Protein AF-0000000067832084 (afdb_homodimer)

Sequence (484 aa):
MYDDCAARALDFVEGLDDCHDHDQVAHSVERILAEFGFEHFVITGLPNPNDRLDQVLLIRRLPAGWFEHYARHNYMYLDPVFRNCRATTSPFDWGEAPYDPETEPGAIEVMQRATDFGMARGFSVPIHGPEGCEACFSMSGRNPDLTGRTKPAVHMIAMYAFERARQVGRRPAKPPSNPLTQREQEVLTWAALGKSSRDTAEIMQITERTALAHAVNATHKLGAANRTQAVVRAMQSKFIRVMYDDCAARALDFVEGLDDCHDHDQVAHSVERILAEFGFEHFVITGLPNPNDRLDQVLLIRRLPAGWFEHYARHNYMYLDPVFRNCRATTSPFDWGEAPYDPETEPGAIEVMQRATDFGMARGFSVPIHGPEGCEACFSMSGRNPDLTGRTKPAVHMIAMYAFERARQVGRRPAKPPSNPLTQREQEVLTWAALGKSSRDTAEIMQITERTALAHAVNATHKLGAANRTQAVVRAMQSKFIRV

Nearest PDB structures (foldseek):
  7r3g-assembly1_B  TM=8.121E-01  e=5.257E-14  Pseudomonas aeruginosa PAO1
  2q0o-assembly1_B  TM=5.840E-01  e=5.818E-13  Sinorhizobium fredii NGR234
  3qp6-assembly1_A-2  TM=5.697E-01  e=3.680E-13  Chromobacterium violaceum
  1l3l-assembly2_A  TM=5.294E-01  e=6.001E-11  Agrobacterium tumefaciens
  1h0m-assembly2_D  TM=4.912E-01  e=1.996E-10  Agrobacterium tumefaciens

InterPro domains:
  IPR000792 Transcription regulator LuxR, C-terminal [PF00196] (179-234)
  IPR000792 Transcription regulator LuxR, C-terminal [PR00038] (180-194)
  IPR000792 Transcription regulator LuxR, C-terminal [PR00038] (194-210)
  IPR000792 Transcription regulator LuxR, C-terminal [PR00038] (210-222)
  IPR000792 Transcription regulator LuxR, C-terminal [PS50043] (173-238)
  IPR000792 Transcription regulator LuxR, C-terminal [SM00421] (177-234)
  IPR000792 Transcription regulator LuxR, C-terminal [cd06170] (180-234)
  IPR005143 Transcription factor LuxR-like, autoinducer-binding domain [PF03472] (23-164)
  IPR016032 Signal transduction response regulator, C-terminal effector [SSF46894] (165-240)
  IPR036388 Winged helix-like DNA-binding domain superfamily [G3DSA:1.10.10.10] (171-241)
  IPR036693 Transcription factor LuxR-like, autoinducer-binding domain superfamily [G3DSA:3.30.450.80] (6-170)
  IPR036693 Transcription factor LuxR-like, autoinducer-binding domain superfamily [SSF75516] (8-167)

Solvent-accessible surface area (backbone atoms only — not comparable to full-atom values): 25564 Å² total; per-residue (Å²): 118,76,66,44,49,31,38,49,32,50,52,48,58,64,52,50,75,77,39,72,37,53,67,49,42,48,51,54,49,50,57,56,41,42,77,40,31,32,76,30,35,36,34,29,44,58,59,54,92,88,46,53,66,79,77,36,50,70,47,74,46,65,54,89,62,47,66,59,52,40,58,75,66,50,33,75,81,35,27,33,54,59,53,41,35,57,67,34,59,65,64,45,46,50,86,68,36,70,76,50,71,86,82,31,56,55,31,53,48,45,54,51,51,35,34,74,63,56,42,70,38,37,41,36,36,27,39,40,37,46,94,67,40,41,28,35,34,36,34,20,11,86,62,56,56,73,46,88,74,40,43,61,28,51,47,50,43,44,54,52,50,47,53,47,42,56,68,43,27,80,65,68,71,66,72,75,74,70,84,59,52,71,67,26,35,48,48,38,44,39,32,44,71,33,40,48,53,60,55,42,8,60,74,71,71,49,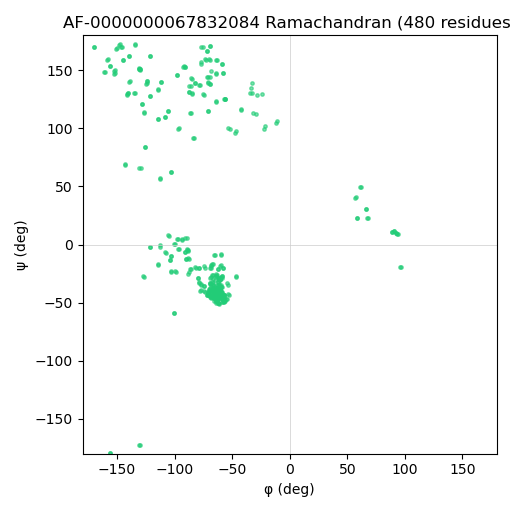51,45,66,55,39,44,50,33,43,52,50,39,14,56,76,64,71,31,78,33,69,44,14,23,36,45,51,31,44,72,68,58,61,36,85,132,121,75,65,45,49,31,37,49,31,50,51,49,58,62,52,48,75,75,40,72,37,54,66,50,43,50,53,54,48,52,57,57,38,43,76,39,32,31,73,30,36,34,36,29,44,59,59,54,93,87,46,55,65,76,76,36,51,72,47,74,45,65,54,88,60,47,66,59,52,40,58,74,66,50,35,75,82,35,28,33,53,59,52,42,35,58,69,35,59,64,63,43,47,50,87,68,35,70,74,52,71,87,82,32,56,55,31,51,48,46,54,52,51,36,33,74,64,54,42,69,39,37,40,35,37,27,40,41,37,44,91,67,39,42,26,35,33,37,34,21,12,87,61,56,54,72,46,88,73,40,43,60,30,52,50,51,41,44,53,53,49,48,51,47,41,55,67,43,29,79,65,68,74,67,72,77,71,68,84,59,52,73,67,26,33,48,48,39,45,38,31,43,70,35,41,48,53,60,55,44,7,61,76,69,70,50,51,44,66,57,39,46,49,32,42,52,50,38,14,57,78,63,71,30,78,33,67,45,14,23,37,44,51,31,44,71,68,57,60,35,85,131

pLDDT: mean 88.01, std 10.85, range [37.5, 97.5]

Foldseek 3Di:
DLVVLQVLLVVLLVCLVVDQALVSLQVSLCVSQVVQFWHWKWWFWLDDPVDQRVVTTQDTDFFPPLVVVCRVVVLSVQALVNVVLLVDQDKDKSVPRDDDVVVRVSNVVNQVVCVVSQFNIKIKGWDADPLGITIMMMTGHNDGNDDPSNVVSVNSSRVSSNVSSCVSPDPPPPLPDLPADPLLQQLLQVVVVVDDLCRSCVVVVHDSVVSVVSQVVLCVSQVHPHSVVSSVSCSSSVVYDD/DLVVLQVLLVVLLVCLVVDQALVSLQVSLCVSQVVQFWHWKWWFWLDDPVDQRVLTTQDTDFFPPLVVVCRVVVLSVQALVNVVLLVDQDKDKSVPRDDDVVVRVSNVVNQVVCVVSQFNIKIKGWDADPLGITIMMMTGHNDGNDDPSNVVSVNSSRVSSNVSSCVNPDPPPDLPDLPADPLLQQLLQVVVVVDDLCRSCVVVVHDSVVSVVSQVVLCVSQVHPHSVVSSVSCSSSVVYDD

Structure (mmCIF, N/CA/C/O backbone):
data_AF-0000000067832084-model_v1
#
loop_
_entity.id
_entity.type
_entity.pdbx_description
1 polymer 'LuxR type transcriptional regulator'
#
loop_
_atom_site.group_PDB
_atom_site.id
_atom_site.type_symbol
_atom_site.label_atom_id
_atom_site.label_alt_id
_atom_site.label_comp_id
_atom_site.label_asym_id
_atom_site.label_entity_id
_atom_site.label_seq_id
_atom_site.pdbx_PDB_ins_code
_atom_site.Cartn_x
_atom_site.Cartn_y
_atom_site.Cartn_z
_atom_site.occupancy
_atom_site.B_iso_or_equiv
_atom_site.auth_seq_id
_atom_site.auth_comp_id
_atom_site.auth_asym_id
_atom_site.auth_atom_id
_atom_site.pdbx_PDB_model_num
ATOM 1 N N . MET A 1 1 ? 4.602 28.109 17.625 1 37.5 1 MET A N 1
ATOM 2 C CA . MET A 1 1 ? 5.648 27.391 16.891 1 37.5 1 MET A CA 1
ATOM 3 C C . MET A 1 1 ? 5.102 26.094 16.281 1 37.5 1 MET A C 1
ATOM 5 O O . MET A 1 1 ? 5.457 25.75 15.156 1 37.5 1 MET A O 1
ATOM 9 N N . TYR A 1 2 ? 4.145 25.375 17.156 1 48.22 2 TYR A N 1
ATOM 10 C CA . TYR A 1 2 ? 3.477 24.094 16.922 1 48.22 2 TYR A CA 1
ATOM 11 C C . TYR A 1 2 ? 2.422 24.234 15.828 1 48.22 2 TYR A C 1
ATOM 13 O O . TYR A 1 2 ? 2.283 23.344 14.984 1 48.22 2 TYR A O 1
ATOM 21 N N . ASP A 1 3 ? 1.619 25.375 15.852 1 52.59 3 ASP A N 1
ATOM 22 C CA . ASP A 1 3 ? 0.568 25.781 14.922 1 52.59 3 ASP A CA 1
ATOM 23 C C . ASP A 1 3 ? 1.119 25.938 13.508 1 52.59 3 ASP A C 1
ATOM 25 O O . ASP A 1 3 ? 0.432 25.625 12.531 1 52.59 3 ASP A O 1
ATOM 29 N N . ASP A 1 4 ? 2.504 25.844 13.484 1 78.38 4 ASP A N 1
ATOM 30 C CA . ASP A 1 4 ? 3.225 26.328 12.32 1 78.38 4 ASP A CA 1
ATOM 31 C C . ASP A 1 4 ? 3.693 25.172 11.438 1 78.38 4 ASP A C 1
ATOM 33 O O . ASP A 1 4 ? 3.609 25.25 10.211 1 78.38 4 ASP 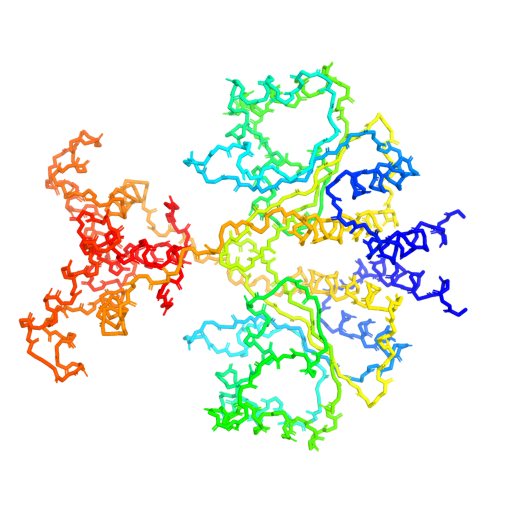A O 1
ATOM 37 N N . CYS A 1 5 ? 3.816 24 12.086 1 79.62 5 CYS A N 1
ATOM 38 C CA . CYS A 1 5 ? 4.402 22.922 11.297 1 79.62 5 CYS A CA 1
ATOM 39 C C . CYS A 1 5 ? 3.383 22.344 10.328 1 79.62 5 CYS A C 1
ATOM 41 O O . CYS A 1 5 ? 3.713 22.047 9.18 1 79.62 5 CYS A O 1
ATOM 43 N N . ALA A 1 6 ? 2.172 22.328 10.781 1 79 6 ALA A N 1
ATOM 44 C CA . ALA A 1 6 ? 1.106 21.797 9.938 1 79 6 ALA A CA 1
ATOM 45 C C . ALA A 1 6 ? 0.802 22.734 8.773 1 79 6 ALA A C 1
ATOM 47 O O . ALA A 1 6 ? 0.578 22.281 7.648 1 79 6 ALA A O 1
ATOM 48 N N . ALA A 1 7 ? 0.766 23.984 9.156 1 82.69 7 ALA A N 1
ATOM 49 C CA . ALA A 1 7 ? 0.525 24.984 8.117 1 82.69 7 ALA A CA 1
ATOM 50 C C . ALA A 1 7 ? 1.621 24.953 7.055 1 82.69 7 ALA A C 1
ATOM 52 O O . ALA A 1 7 ? 1.34 25.062 5.859 1 82.69 7 ALA A O 1
ATOM 53 N N . ARG A 1 8 ? 2.787 24.781 7.492 1 87.12 8 ARG A N 1
ATOM 54 C CA . ARG A 1 8 ? 3.922 24.719 6.574 1 87.12 8 ARG A CA 1
ATOM 55 C C . ARG A 1 8 ? 3.859 23.469 5.699 1 87.12 8 ARG A C 1
ATOM 57 O O . ARG A 1 8 ? 4.191 23.531 4.512 1 87.12 8 ARG A O 1
ATOM 64 N N . ALA A 1 9 ? 3.443 22.406 6.344 1 88.25 9 ALA A N 1
ATOM 65 C CA . ALA A 1 9 ? 3.289 21.172 5.59 1 88.25 9 ALA A CA 1
ATOM 66 C C . ALA A 1 9 ? 2.232 21.312 4.5 1 88.25 9 ALA A C 1
ATOM 68 O O . ALA A 1 9 ? 2.43 20.859 3.367 1 88.25 9 ALA A O 1
ATOM 69 N N . LEU A 1 10 ? 1.194 22 4.812 1 87.44 10 LEU A N 1
ATOM 70 C CA . LEU A 1 10 ? 0.127 22.203 3.84 1 87.44 10 LEU A CA 1
ATOM 71 C C . LEU A 1 10 ? 0.576 23.141 2.725 1 87.44 10 LEU A C 1
ATOM 73 O O . LEU A 1 10 ? 0.219 22.938 1.561 1 87.44 10 LEU A O 1
ATOM 77 N N . ASP A 1 11 ? 1.289 24.172 3.127 1 88.75 11 ASP A N 1
ATOM 78 C CA . ASP A 1 11 ? 1.849 25.078 2.131 1 88.75 11 ASP A CA 1
ATOM 79 C C . ASP A 1 11 ? 2.77 24.328 1.167 1 88.75 11 ASP A C 1
ATOM 81 O O . ASP A 1 11 ? 2.758 24.594 -0.038 1 88.75 11 ASP A O 1
ATOM 85 N N . PHE A 1 12 ? 3.549 23.516 1.707 1 92.81 12 PHE A N 1
ATOM 86 C CA . PHE A 1 12 ? 4.438 22.688 0.901 1 92.81 12 PHE A CA 1
ATOM 87 C C . PHE A 1 12 ? 3.646 21.859 -0.105 1 92.81 12 PHE A C 1
ATOM 89 O O . PHE A 1 12 ? 3.975 21.844 -1.294 1 92.81 12 PHE A O 1
ATOM 96 N N . VAL A 1 13 ? 2.609 21.203 0.412 1 90.44 13 VAL A N 1
ATOM 97 C CA . VAL A 1 13 ? 1.806 20.312 -0.425 1 90.44 13 VAL A CA 1
ATOM 98 C C . VAL A 1 13 ? 1.179 21.109 -1.566 1 90.44 13 VAL A C 1
ATOM 100 O O . VAL A 1 13 ? 1.178 20.672 -2.717 1 90.44 13 VAL A O 1
ATOM 103 N N . GLU A 1 14 ? 0.724 22.234 -1.267 1 87.25 14 GLU A N 1
ATOM 104 C CA . GLU A 1 14 ? 0.127 23.094 -2.285 1 87.25 14 GLU A CA 1
ATOM 105 C C . GLU A 1 14 ? 1.163 23.531 -3.32 1 87.25 14 GLU A C 1
ATOM 107 O O . GLU A 1 14 ? 0.853 23.641 -4.508 1 87.25 14 GLU A O 1
ATOM 112 N N . GLY A 1 15 ? 2.334 23.766 -2.893 1 91.25 15 GLY A N 1
ATOM 113 C CA . GLY A 1 15 ? 3.402 24.234 -3.76 1 91.25 15 GLY A CA 1
ATOM 114 C C . GLY A 1 15 ? 3.953 23.141 -4.664 1 91.25 15 GLY A C 1
ATOM 115 O O . GLY A 1 15 ? 4.586 23.438 -5.68 1 91.25 15 GLY A O 1
ATOM 116 N N . LEU A 1 16 ? 3.703 21.875 -4.305 1 92.38 16 LEU A N 1
ATOM 117 C CA . LEU A 1 16 ? 4.25 20.766 -5.062 1 92.38 16 LEU A CA 1
ATOM 118 C C . LEU A 1 16 ? 3.686 20.734 -6.477 1 92.38 16 LEU A C 1
ATOM 120 O O . LEU A 1 16 ? 4.324 20.219 -7.398 1 92.38 16 LEU A O 1
ATOM 124 N N . ASP A 1 17 ? 2.492 21.297 -6.629 1 86.75 17 ASP A N 1
ATOM 125 C CA . ASP A 1 17 ? 1.84 21.297 -7.934 1 86.75 17 ASP A CA 1
ATOM 126 C C . ASP A 1 17 ? 2.658 22.078 -8.953 1 86.75 17 ASP A C 1
ATOM 128 O O . ASP A 1 17 ? 2.545 21.844 -10.164 1 86.75 17 ASP A O 1
ATOM 132 N N . ASP A 1 18 ? 3.482 22.922 -8.477 1 91.88 18 ASP A N 1
ATOM 133 C CA . ASP A 1 18 ? 4.277 23.766 -9.352 1 91.88 18 ASP A CA 1
ATOM 134 C C . ASP A 1 18 ? 5.609 23.109 -9.695 1 91.88 18 ASP A C 1
ATOM 136 O O . ASP A 1 18 ? 6.391 23.656 -10.484 1 91.88 18 ASP A O 1
ATOM 140 N N . CYS A 1 19 ? 5.895 22 -9.086 1 94.88 19 CYS A N 1
ATOM 141 C CA . CYS A 1 19 ? 7.109 21.266 -9.414 1 94.88 19 CYS A CA 1
ATOM 142 C C . CYS A 1 19 ? 6.887 20.344 -10.609 1 94.88 19 CYS A C 1
ATOM 144 O O . CYS A 1 19 ? 5.977 19.516 -10.602 1 94.88 19 CYS A O 1
ATOM 146 N N . HIS A 1 20 ? 7.793 20.422 -11.586 1 93.62 20 HIS A N 1
ATOM 147 C CA . HIS A 1 20 ? 7.523 19.703 -12.82 1 93.62 20 HIS A CA 1
ATOM 148 C C . HIS A 1 20 ? 8.633 18.703 -13.125 1 93.62 20 HIS A C 1
ATOM 150 O O . HIS A 1 20 ? 8.594 18.016 -14.148 1 93.62 20 HIS A O 1
ATOM 156 N N . ASP A 1 21 ? 9.609 18.672 -12.312 1 93.81 21 ASP A N 1
ATOM 157 C CA . ASP A 1 21 ? 10.648 17.656 -12.461 1 93.81 21 ASP A CA 1
ATOM 158 C C . ASP A 1 21 ? 11.227 17.266 -11.102 1 93.81 21 ASP A C 1
ATOM 160 O O . ASP A 1 21 ? 10.883 17.859 -10.078 1 93.81 21 ASP A O 1
ATOM 164 N N . HIS A 1 22 ? 12.039 16.25 -11.109 1 95.62 22 HIS A N 1
ATOM 165 C CA . HIS A 1 22 ? 12.586 15.703 -9.875 1 95.62 22 HIS A CA 1
ATOM 166 C C . HIS A 1 22 ? 13.453 16.734 -9.148 1 95.62 22 HIS A C 1
ATOM 168 O O . HIS A 1 22 ? 13.461 16.781 -7.918 1 95.62 22 HIS A O 1
ATOM 174 N N . ASP A 1 23 ? 14.148 17.547 -9.883 1 95.88 23 ASP A N 1
ATOM 175 C CA . ASP A 1 23 ? 15.008 18.562 -9.266 1 95.88 23 ASP A CA 1
ATOM 176 C C . ASP A 1 23 ? 14.188 19.578 -8.484 1 95.88 23 ASP A C 1
ATOM 178 O O . ASP A 1 23 ? 14.562 19.969 -7.379 1 95.88 23 ASP A O 1
ATOM 182 N N . GLN A 1 24 ? 13.164 20 -9.078 1 96.5 24 GLN A N 1
ATOM 183 C CA . GLN A 1 24 ? 12.289 20.969 -8.414 1 96.5 24 GLN A CA 1
ATOM 184 C C . GLN A 1 24 ? 11.656 20.359 -7.164 1 96.5 24 GLN A C 1
ATOM 186 O O . GLN A 1 24 ? 11.57 21.016 -6.125 1 96.5 24 GLN A O 1
ATOM 191 N N . VAL A 1 25 ? 11.219 19.094 -7.27 1 97.12 25 VAL A N 1
ATOM 192 C CA . VAL A 1 25 ? 10.664 18.406 -6.113 1 97.12 25 VAL A CA 1
ATOM 193 C C . VAL A 1 25 ? 11.727 18.281 -5.027 1 97.12 25 VAL A C 1
ATOM 195 O O . VAL A 1 25 ? 11.469 18.562 -3.857 1 97.12 25 VAL A O 1
ATOM 198 N N . ALA A 1 26 ? 12.922 17.906 -5.426 1 97.31 26 ALA A N 1
ATOM 199 C CA . ALA A 1 26 ? 14.023 17.719 -4.492 1 97.31 26 ALA A CA 1
ATOM 200 C C . ALA A 1 26 ? 14.328 19.016 -3.738 1 97.31 26 ALA A C 1
ATOM 202 O O . ALA A 1 26 ? 14.523 19 -2.52 1 97.31 26 ALA A O 1
ATOM 203 N N . HIS A 1 27 ? 14.359 20.109 -4.426 1 96.81 27 HIS A N 1
ATOM 204 C CA . HIS A 1 27 ? 14.656 21.391 -3.809 1 96.81 27 HIS A CA 1
ATOM 205 C C . HIS A 1 27 ? 13.555 21.797 -2.83 1 96.81 27 HIS A C 1
ATOM 207 O O . HIS A 1 27 ? 13.844 22.312 -1.745 1 96.81 27 HIS A O 1
ATOM 213 N N . SER A 1 28 ? 12.344 21.578 -3.256 1 97.06 28 SER A N 1
ATOM 214 C CA . SER A 1 28 ? 11.219 21.891 -2.381 1 97.06 28 SER A CA 1
ATOM 215 C C . SER A 1 28 ? 11.25 21.047 -1.112 1 97.06 28 SER A C 1
ATOM 217 O O . SER A 1 28 ? 11.023 21.562 -0.014 1 97.06 28 SER A O 1
ATOM 219 N N . VAL A 1 29 ? 11.555 19.75 -1.25 1 97.25 29 VAL A N 1
ATOM 220 C CA . VAL A 1 29 ? 11.625 18.828 -0.124 1 97.25 29 VAL A CA 1
ATOM 221 C C . VAL A 1 29 ? 12.773 19.219 0.799 1 97.25 29 VAL A C 1
ATOM 223 O O . VAL A 1 29 ? 12.617 19.234 2.023 1 97.25 29 VAL A O 1
ATOM 226 N N . GLU A 1 30 ? 13.852 19.531 0.174 1 96.38 30 GLU A N 1
ATOM 227 C CA . GLU A 1 30 ? 15.023 19.938 0.939 1 96.38 30 GLU A CA 1
ATOM 228 C C . GLU A 1 30 ? 14.711 21.141 1.825 1 96.38 30 GLU A C 1
ATOM 230 O O . GLU A 1 30 ? 15.07 21.156 3.004 1 96.38 30 GLU A O 1
ATOM 235 N N . ARG A 1 31 ? 14.07 22.094 1.309 1 95.38 31 ARG A N 1
ATOM 236 C CA . ARG A 1 31 ? 13.758 23.328 2.02 1 95.38 31 ARG A CA 1
ATOM 237 C C . ARG A 1 31 ? 12.82 23.062 3.193 1 95.38 31 ARG A C 1
ATOM 239 O O . ARG A 1 31 ? 13.078 23.531 4.309 1 95.38 31 ARG A O 1
ATOM 246 N N . ILE A 1 32 ? 11.805 22.312 2.957 1 95.12 32 ILE A N 1
ATOM 247 C CA . ILE A 1 32 ? 10.82 22.109 4.012 1 95.12 32 ILE A CA 1
ATOM 248 C C . ILE A 1 32 ? 11.383 21.188 5.082 1 95.12 32 ILE A C 1
ATOM 250 O O . ILE A 1 32 ? 11.141 21.375 6.277 1 95.12 32 ILE A O 1
ATOM 254 N N . LEU A 1 33 ? 12.109 20.125 4.727 1 94.31 33 LEU A N 1
ATOM 255 C CA . LEU A 1 33 ? 12.641 19.156 5.691 1 94.31 33 LEU A CA 1
ATOM 256 C C . LEU A 1 33 ? 13.672 19.828 6.594 1 94.31 33 LEU A C 1
ATOM 258 O O . LEU A 1 33 ? 13.82 19.453 7.758 1 94.31 33 LEU A O 1
ATOM 262 N N . ALA A 1 34 ? 14.359 20.844 5.988 1 93.75 34 ALA A N 1
ATOM 263 C CA . ALA A 1 34 ? 15.344 21.594 6.781 1 93.75 34 ALA A CA 1
ATOM 264 C C . ALA A 1 34 ? 14.68 22.266 7.973 1 93.75 34 ALA A C 1
ATOM 266 O O . ALA A 1 34 ? 15.289 22.422 9.031 1 93.75 34 ALA A O 1
ATOM 267 N N . GLU A 1 35 ? 13.453 22.625 7.828 1 91.44 35 GLU A N 1
ATOM 268 C CA . GLU A 1 35 ? 12.711 23.281 8.898 1 91.44 35 GLU A CA 1
ATOM 269 C C . GLU A 1 35 ? 12.453 22.328 10.062 1 91.44 35 GLU A C 1
ATOM 271 O O . GLU A 1 35 ? 12.18 22.75 11.18 1 91.44 35 GLU A O 1
ATOM 276 N N . PHE A 1 36 ? 12.555 21.047 9.711 1 91.56 36 PHE A N 1
ATOM 277 C CA . PHE A 1 36 ? 12.305 20.047 10.742 1 91.56 36 PHE A CA 1
ATOM 278 C C . PHE A 1 36 ? 13.609 19.406 11.211 1 91.56 36 PHE A C 1
ATOM 280 O O . PHE A 1 36 ? 13.602 18.406 11.938 1 91.56 36 PHE A O 1
ATOM 287 N N . GLY A 1 37 ? 14.719 19.953 10.75 1 92.06 37 GLY A N 1
ATOM 288 C CA . GLY A 1 37 ? 16.016 19.516 11.234 1 92.06 37 GLY A CA 1
ATOM 289 C C . GLY A 1 37 ? 16.609 18.375 10.414 1 92.06 37 GLY A C 1
ATOM 290 O O . GLY A 1 37 ? 17.594 17.75 10.836 1 92.06 37 GLY A O 1
ATOM 291 N N . PHE A 1 38 ? 16.062 18.062 9.281 1 94.88 38 PHE A N 1
ATOM 292 C CA . PHE A 1 38 ? 16.609 17.031 8.414 1 94.88 38 PHE A CA 1
ATOM 293 C C . PHE A 1 38 ? 17.578 17.625 7.398 1 94.88 38 PHE A C 1
ATOM 295 O O . PHE A 1 38 ? 17.422 18.781 6.996 1 94.88 38 PHE A O 1
ATOM 302 N N . GLU A 1 39 ? 18.516 16.781 6.957 1 95.38 39 GLU A N 1
ATOM 303 C CA . GLU A 1 39 ? 19.547 17.25 6.043 1 95.38 39 GLU A CA 1
ATOM 304 C C . GLU A 1 39 ? 19.625 16.359 4.801 1 95.38 39 GLU A C 1
ATOM 306 O O . GLU A 1 39 ? 20.062 16.812 3.74 1 95.38 39 GLU A O 1
ATOM 311 N N . HIS A 1 40 ? 19.25 15.164 4.938 1 96.25 40 HIS A N 1
ATOM 312 C CA . HIS A 1 40 ? 19.328 14.188 3.859 1 96.25 40 HIS A CA 1
ATOM 313 C C . HIS A 1 40 ? 18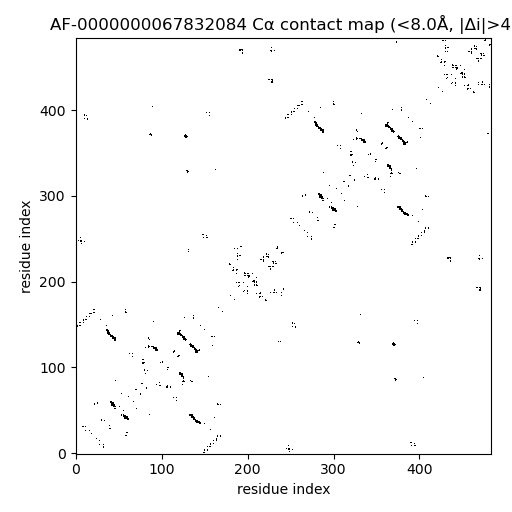.016 13.445 3.682 1 96.25 40 HIS A C 1
ATOM 315 O O . HIS A 1 40 ? 17.219 13.359 4.617 1 96.25 40 HIS A O 1
ATOM 321 N N . PHE A 1 41 ? 17.812 13.039 2.461 1 97.5 41 PHE A N 1
ATOM 322 C CA . PHE A 1 41 ? 16.625 12.219 2.252 1 97.5 41 PHE A CA 1
ATOM 323 C C . PHE A 1 41 ? 16.766 11.383 0.984 1 97.5 41 PHE A C 1
ATOM 325 O O . PHE A 1 41 ? 17.609 11.672 0.134 1 97.5 41 PHE A O 1
ATOM 332 N N . VAL A 1 42 ? 16.016 10.398 0.945 1 96.62 42 VAL A N 1
ATOM 333 C CA . VAL A 1 42 ? 15.945 9.555 -0.245 1 96.62 42 VAL A CA 1
ATOM 334 C C . VAL A 1 42 ? 14.5 9.117 -0.474 1 96.62 42 VAL A C 1
ATOM 336 O O . VAL A 1 42 ? 13.781 8.805 0.478 1 96.62 42 VAL A O 1
ATOM 339 N N . ILE A 1 43 ? 14 9.297 -1.653 1 95.81 43 ILE A N 1
ATOM 340 C CA . ILE A 1 43 ? 12.734 8.766 -2.129 1 95.81 43 ILE A CA 1
ATOM 341 C C . ILE A 1 43 ? 12.992 7.613 -3.098 1 95.81 43 ILE A C 1
ATOM 343 O O . ILE A 1 43 ? 13.539 7.816 -4.184 1 95.81 43 ILE A O 1
ATOM 347 N N . THR A 1 44 ? 12.578 6.41 -2.686 1 92.69 44 THR A N 1
ATOM 348 C CA . THR A 1 44 ? 12.961 5.27 -3.514 1 92.69 44 THR A CA 1
ATOM 349 C C . THR A 1 44 ? 11.953 4.137 -3.383 1 92.69 44 THR A C 1
ATOM 351 O O . THR A 1 44 ? 11.273 4.02 -2.359 1 92.69 44 THR A O 1
ATOM 354 N N . GLY A 1 45 ? 11.805 3.457 -4.453 1 88.94 45 GLY A N 1
ATOM 355 C CA . GLY A 1 45 ? 11.141 2.17 -4.34 1 88.94 45 GLY A CA 1
ATOM 356 C C . GLY A 1 45 ? 11.969 1.132 -3.605 1 88.94 45 GLY A C 1
ATOM 357 O O . GLY A 1 45 ? 13.164 1.339 -3.365 1 88.94 45 GLY A O 1
ATOM 358 N N . LEU A 1 46 ? 11.281 0.136 -3.105 1 86.19 46 LEU A N 1
ATOM 359 C CA . LEU A 1 46 ? 11.961 -0.997 -2.484 1 86.19 46 LEU A CA 1
ATOM 360 C C . LEU A 1 46 ? 12.117 -2.146 -3.475 1 86.19 46 LEU A C 1
ATOM 362 O O . LEU A 1 46 ? 11.156 -2.871 -3.744 1 86.19 46 LEU A O 1
ATOM 366 N N . PRO A 1 47 ? 13.25 -2.268 -4.016 1 74.31 47 PRO A N 1
ATOM 367 C CA . PRO A 1 47 ? 13.469 -3.238 -5.09 1 74.31 47 PRO A CA 1
ATOM 368 C C . PRO A 1 47 ? 13.281 -4.684 -4.633 1 74.31 47 PRO A C 1
ATOM 370 O O . PRO A 1 47 ? 13.57 -5.008 -3.477 1 74.31 47 PRO A O 1
ATOM 373 N N . ASN A 1 48 ? 12.789 -5.445 -5.609 1 67.31 48 ASN A N 1
ATOM 374 C CA . ASN A 1 48 ? 12.812 -6.895 -5.418 1 67.31 48 ASN A CA 1
ATOM 375 C C . ASN A 1 48 ? 14.219 -7.453 -5.555 1 67.31 48 ASN A C 1
ATOM 377 O O . ASN A 1 48 ? 15.133 -6.758 -6.016 1 67.31 48 ASN A O 1
ATOM 381 N N . PRO A 1 49 ? 14.406 -8.578 -5.027 1 58.56 49 PRO A N 1
ATOM 382 C CA . PRO A 1 49 ? 15.758 -9.141 -5.031 1 58.56 49 PRO A CA 1
ATOM 383 C C . PRO A 1 49 ? 16.438 -9.031 -6.398 1 58.56 49 PRO A C 1
ATOM 385 O O . PRO A 1 49 ? 17.656 -8.836 -6.473 1 58.56 49 PRO A O 1
ATOM 388 N N . ASN A 1 50 ? 15.695 -9.008 -7.41 1 60.53 50 ASN A N 1
ATOM 389 C CA . ASN A 1 50 ? 16.328 -8.984 -8.719 1 60.53 50 ASN A CA 1
ATOM 390 C C . ASN A 1 50 ? 16.406 -7.566 -9.281 1 60.53 50 ASN A C 1
ATOM 392 O O . ASN A 1 50 ? 16.953 -7.352 -10.367 1 60.53 50 ASN A O 1
ATOM 396 N N . ASP A 1 51 ? 16.031 -6.703 -8.531 1 67.62 51 ASP A N 1
ATOM 397 C CA . ASP A 1 51 ? 16.016 -5.324 -9 1 67.62 51 ASP A CA 1
ATOM 398 C C . ASP A 1 51 ? 17.266 -4.578 -8.531 1 67.62 51 ASP A C 1
ATOM 400 O O . ASP A 1 51 ? 17.844 -4.922 -7.496 1 67.62 51 ASP A O 1
ATOM 404 N N . ARG A 1 52 ? 17.703 -3.67 -9.422 1 75.56 52 ARG A N 1
ATOM 405 C CA . ARG A 1 52 ? 18.734 -2.742 -9 1 75.56 52 ARG A CA 1
ATOM 406 C C . ARG A 1 52 ? 18.141 -1.531 -8.289 1 75.56 52 ARG A C 1
ATOM 408 O O . ARG A 1 52 ? 17.094 -1.026 -8.688 1 75.56 52 ARG A O 1
ATOM 415 N N . LEU A 1 53 ? 18.859 -1.069 -7.242 1 78.44 53 LEU A N 1
ATOM 416 C CA . LEU A 1 53 ? 18.406 0.063 -6.441 1 78.44 53 LEU A CA 1
ATOM 417 C C . LEU A 1 53 ? 18.25 1.311 -7.305 1 78.44 53 LEU A C 1
ATOM 419 O O . LEU A 1 53 ? 17.328 2.109 -7.086 1 78.44 53 LEU A O 1
ATOM 423 N N . ASP A 1 54 ? 19.156 1.442 -8.273 1 79.5 54 ASP A N 1
ATOM 424 C CA . ASP A 1 54 ? 19.156 2.648 -9.094 1 79.5 54 ASP A CA 1
ATOM 425 C C . ASP A 1 54 ? 17.906 2.697 -9.992 1 79.5 54 ASP A C 1
ATOM 427 O O . ASP A 1 54 ? 17.5 3.771 -10.438 1 79.5 54 ASP A O 1
ATOM 431 N N . GLN A 1 55 ? 17.297 1.554 -10.148 1 78.94 55 GLN A N 1
ATOM 432 C CA . GLN A 1 55 ? 16.125 1.487 -11.023 1 78.94 55 GLN A CA 1
ATOM 433 C C . GLN A 1 55 ? 14.867 1.954 -10.305 1 78.94 55 GLN A C 1
ATOM 435 O O . GLN A 1 55 ? 13.891 2.357 -10.938 1 78.94 55 GLN A O 1
ATOM 440 N N . VAL A 1 56 ? 14.961 1.923 -9.07 1 83.81 56 VAL A N 1
ATOM 441 C CA . VAL A 1 56 ? 13.75 2.252 -8.328 1 83.81 56 VAL A CA 1
ATOM 442 C C . VAL A 1 56 ? 13.938 3.572 -7.586 1 83.81 56 VAL A C 1
ATOM 444 O O . VAL A 1 56 ? 13.016 4.059 -6.93 1 83.81 56 VAL A O 1
ATOM 447 N N . LEU A 1 57 ? 15.133 4.168 -7.688 1 89.56 57 LEU A N 1
ATOM 448 C CA . LEU A 1 57 ? 15.453 5.426 -7.02 1 89.56 57 LEU A CA 1
ATOM 449 C C . LEU A 1 57 ? 14.789 6.602 -7.727 1 89.56 57 LEU A C 1
ATOM 451 O O . LEU A 1 57 ? 14.953 6.777 -8.938 1 89.56 57 LEU A O 1
ATOM 455 N N . LEU A 1 58 ? 14.094 7.418 -6.977 1 91.81 58 LEU A N 1
ATOM 456 C CA . LEU A 1 58 ? 13.445 8.586 -7.566 1 91.81 58 LEU A CA 1
ATOM 457 C C . LEU A 1 58 ? 14.266 9.844 -7.312 1 91.81 58 LEU A C 1
ATOM 459 O O . LEU A 1 58 ? 14.664 10.531 -8.258 1 91.81 58 LEU A O 1
ATOM 463 N N . ILE A 1 59 ? 14.469 10.133 -6.113 1 95.06 59 ILE A N 1
ATOM 464 C CA . ILE A 1 59 ? 15.227 11.312 -5.707 1 95.06 59 ILE A CA 1
ATOM 465 C C . ILE A 1 59 ? 16.141 10.961 -4.539 1 95.06 59 ILE A C 1
ATOM 467 O O . ILE A 1 59 ? 15.758 10.219 -3.635 1 95.06 59 ILE A O 1
ATOM 471 N N . ARG A 1 60 ? 17.312 11.492 -4.57 1 94.88 60 ARG A N 1
ATOM 472 C CA . ARG A 1 60 ? 18.219 11.297 -3.451 1 94.88 60 ARG A CA 1
ATOM 473 C C . ARG A 1 60 ? 19 12.57 -3.143 1 94.88 60 ARG A C 1
ATOM 475 O O . ARG A 1 60 ? 19.422 13.289 -4.055 1 94.88 60 ARG A O 1
ATOM 482 N N . ARG A 1 61 ? 19.047 12.977 -1.98 1 95.94 61 ARG A N 1
ATOM 483 C CA . ARG A 1 61 ? 19.922 13.969 -1.378 1 95.94 61 ARG A CA 1
ATOM 484 C C . ARG A 1 61 ? 20.641 13.398 -0.154 1 95.94 61 ARG A C 1
ATOM 486 O O . ARG A 1 61 ? 20.172 13.586 0.977 1 95.94 61 ARG A O 1
ATOM 493 N N . LEU A 1 62 ? 21.75 12.711 -0.473 1 95 62 LEU A N 1
ATOM 494 C CA . LEU A 1 62 ? 22.5 11.961 0.531 1 95 62 LEU A CA 1
ATOM 495 C C . LEU A 1 62 ? 23.938 12.453 0.611 1 95 62 LEU A C 1
ATOM 497 O O . LEU A 1 62 ? 24.422 13.141 -0.296 1 95 62 LEU A O 1
ATOM 501 N N . PRO A 1 63 ? 24.578 12.102 1.737 1 94.44 63 PRO A N 1
ATOM 502 C CA . PRO A 1 63 ? 26 12.445 1.786 1 94.44 63 PRO A CA 1
ATOM 503 C C . PRO A 1 63 ? 26.797 11.82 0.639 1 94.44 63 PRO A C 1
ATOM 505 O O . PRO A 1 63 ? 26.484 10.703 0.213 1 94.44 63 PRO A O 1
ATOM 508 N N . ALA A 1 64 ? 27.797 12.57 0.266 1 92.81 64 ALA A N 1
ATOM 509 C CA . ALA A 1 64 ? 28.625 12.109 -0.843 1 92.81 64 ALA A CA 1
ATOM 510 C C . ALA A 1 64 ? 29.203 10.727 -0.553 1 92.81 64 ALA A C 1
ATOM 512 O O . ALA A 1 64 ? 29.766 10.492 0.523 1 92.81 64 ALA A O 1
ATOM 513 N N . GLY A 1 65 ? 28.969 9.828 -1.433 1 93.12 65 GLY A N 1
ATOM 514 C CA . GLY A 1 65 ? 29.594 8.516 -1.358 1 93.12 65 GLY A CA 1
ATOM 515 C C . GLY A 1 65 ? 28.703 7.473 -0.698 1 93.12 65 GLY A C 1
ATOM 516 O O . GLY A 1 65 ? 28.938 6.273 -0.831 1 93.12 65 GLY A O 1
ATOM 517 N N . TRP A 1 66 ? 27.766 7.883 0.009 1 94.06 66 TRP A N 1
ATOM 518 C CA . TRP A 1 66 ? 26.953 6.934 0.766 1 94.06 66 TRP A CA 1
ATOM 519 C C . TRP A 1 66 ? 26.219 5.984 -0.17 1 94.06 66 TRP A C 1
ATOM 521 O O . TRP A 1 66 ? 26.234 4.766 0.03 1 94.06 66 TRP A O 1
ATOM 531 N N . PHE A 1 67 ? 25.625 6.613 -1.148 1 90.5 67 PHE A N 1
ATOM 532 C CA . PHE A 1 67 ? 24.828 5.785 -2.041 1 90.5 67 PHE A CA 1
ATOM 533 C C . PHE A 1 67 ? 25.688 4.73 -2.723 1 90.5 67 PHE A C 1
ATOM 535 O O . PHE A 1 67 ? 25.281 3.568 -2.834 1 90.5 67 PHE A O 1
ATOM 542 N N . GLU A 1 68 ? 26.812 5.082 -3.178 1 90.44 68 GLU A N 1
ATOM 543 C CA . GLU A 1 68 ? 27.75 4.152 -3.818 1 90.44 68 GLU A CA 1
ATOM 544 C C . GLU A 1 68 ? 28.188 3.064 -2.848 1 90.44 68 GLU A C 1
ATOM 546 O O . GLU A 1 68 ? 28.266 1.888 -3.209 1 90.44 68 GLU A O 1
ATOM 551 N N . HIS A 1 69 ? 28.516 3.504 -1.684 1 93.12 69 HIS A N 1
ATOM 552 C CA . HIS A 1 69 ? 28.922 2.553 -0.651 1 93.12 69 HIS A CA 1
ATOM 553 C C . HIS A 1 69 ? 27.781 1.576 -0.341 1 93.12 69 HIS A C 1
ATOM 555 O O . HIS A 1 69 ? 28.016 0.367 -0.248 1 93.12 69 HIS A O 1
ATOM 561 N N . TYR A 1 70 ? 26.578 2.088 -0.216 1 92.12 70 TYR A N 1
ATOM 562 C CA . TYR A 1 70 ? 25.375 1.323 0.09 1 92.12 70 TYR A CA 1
ATOM 563 C C . TYR A 1 70 ? 25.094 0.285 -0.992 1 92.12 70 TYR A C 1
ATOM 565 O O . TYR A 1 70 ? 24.797 -0.872 -0.688 1 92.12 70 TYR A O 1
ATOM 573 N N . ALA A 1 71 ? 25.25 0.708 -2.219 1 86.06 71 ALA A N 1
ATOM 574 C CA . ALA A 1 71 ? 25 -0.174 -3.357 1 86.06 71 ALA A CA 1
ATOM 575 C C . ALA A 1 71 ? 26.094 -1.235 -3.467 1 86.06 71 ALA A C 1
ATOM 577 O O . ALA A 1 71 ? 25.812 -2.414 -3.688 1 86.06 71 ALA A O 1
ATOM 578 N N . ARG A 1 72 ? 27.297 -0.855 -3.305 1 85.81 72 ARG A N 1
ATOM 579 C CA . ARG A 1 72 ? 28.453 -1.739 -3.455 1 85.81 72 ARG A CA 1
ATOM 580 C C . ARG A 1 72 ? 28.406 -2.877 -2.439 1 85.81 72 ARG A C 1
ATOM 582 O O . ARG A 1 72 ? 28.812 -4.004 -2.742 1 85.81 72 ARG A O 1
ATOM 589 N N . HIS A 1 73 ? 27.859 -2.586 -1.309 1 88.69 73 HIS A N 1
ATOM 590 C CA . HIS A 1 73 ? 27.875 -3.576 -0.238 1 88.69 73 HIS A CA 1
ATOM 591 C C . HIS A 1 73 ? 26.531 -4.293 -0.142 1 88.69 73 HIS A C 1
ATOM 593 O O . HIS A 1 73 ? 26.297 -5.078 0.783 1 88.69 73 HIS A O 1
ATOM 599 N N . ASN A 1 74 ? 25.562 -3.963 -1.002 1 82.38 74 ASN A N 1
ATOM 600 C CA . ASN A 1 74 ? 24.219 -4.559 -1.043 1 82.38 74 ASN A CA 1
ATOM 601 C C . ASN A 1 74 ? 23.5 -4.41 0.295 1 82.38 74 ASN A C 1
ATOM 603 O O . ASN A 1 74 ? 22.953 -5.383 0.814 1 82.38 74 ASN A O 1
ATOM 607 N N . TYR A 1 75 ? 23.641 -3.252 0.896 1 89.44 75 TYR A N 1
ATOM 608 C CA . TYR A 1 75 ? 23.078 -2.99 2.217 1 89.44 75 TYR A CA 1
ATOM 609 C C . TYR A 1 75 ? 21.562 -3.143 2.205 1 89.44 75 TYR A C 1
ATOM 611 O O . TYR A 1 75 ? 20.953 -3.301 3.258 1 89.44 75 TYR A O 1
ATOM 619 N N . MET A 1 76 ? 21.016 -3.1 1.015 1 85.38 76 MET A N 1
ATOM 620 C CA . MET A 1 76 ? 19.562 -3.197 0.915 1 85.38 76 MET A CA 1
ATOM 621 C C . MET A 1 76 ? 19.062 -4.504 1.524 1 85.38 76 MET A C 1
ATOM 623 O O . MET A 1 76 ? 17.938 -4.562 2.033 1 85.38 76 MET A O 1
ATOM 627 N N . TYR A 1 77 ? 19.859 -5.508 1.531 1 81.19 77 TYR A N 1
ATOM 628 C CA . TYR A 1 77 ? 19.469 -6.816 2.039 1 81.19 77 TYR A CA 1
ATOM 629 C C . TYR A 1 77 ? 19.719 -6.922 3.537 1 81.19 77 TYR A C 1
ATOM 631 O O . TYR A 1 77 ? 19.219 -7.836 4.199 1 81.19 77 TYR A O 1
ATOM 639 N N . LEU A 1 78 ? 20.422 -6.012 4.035 1 87.75 78 LEU A N 1
ATOM 640 C CA . LEU A 1 78 ? 20.828 -6.066 5.43 1 87.75 78 LEU A CA 1
ATOM 641 C C . LEU A 1 78 ? 20.203 -4.934 6.234 1 87.75 78 LEU A C 1
ATOM 643 O O . LEU A 1 78 ? 20.203 -4.969 7.465 1 87.75 78 LEU A O 1
ATOM 647 N N . ASP A 1 79 ? 19.703 -3.932 5.559 1 92.5 79 ASP A N 1
ATOM 648 C CA . ASP A 1 79 ? 19.234 -2.691 6.168 1 92.5 79 ASP A CA 1
ATOM 649 C C . ASP A 1 79 ? 17.938 -2.918 6.941 1 92.5 79 ASP A C 1
ATOM 651 O O . ASP A 1 79 ? 16.891 -3.168 6.344 1 92.5 79 ASP A O 1
ATOM 655 N N . PRO A 1 80 ? 17.969 -2.742 8.273 1 93.38 80 PRO A N 1
ATOM 656 C CA . PRO A 1 80 ? 16.766 -2.963 9.07 1 93.38 80 PRO A CA 1
ATOM 657 C C . PRO A 1 80 ? 15.672 -1.934 8.773 1 93.38 80 PRO A C 1
ATOM 659 O O . PRO A 1 80 ? 14.484 -2.217 8.961 1 93.38 80 PRO A O 1
ATOM 662 N N . VAL A 1 81 ? 16.062 -0.782 8.336 1 94 81 VAL A N 1
ATOM 663 C CA . VAL A 1 81 ? 15.094 0.262 8.008 1 94 81 VAL A CA 1
ATOM 664 C C . VAL A 1 81 ? 14.305 -0.139 6.762 1 94 81 VAL A C 1
ATOM 666 O O . VAL A 1 81 ? 13.078 -0.048 6.742 1 94 81 VAL A O 1
ATOM 669 N N . PHE A 1 82 ? 15.039 -0.613 5.789 1 91.69 82 PHE A N 1
ATOM 670 C CA . PHE A 1 82 ? 14.406 -1.076 4.562 1 91.69 82 PHE A CA 1
ATOM 671 C C . PHE A 1 82 ? 13.461 -2.236 4.852 1 91.69 82 PHE A C 1
ATOM 673 O O . PHE A 1 82 ? 12.336 -2.275 4.332 1 91.69 82 PHE A O 1
ATOM 680 N N . ARG A 1 83 ? 13.906 -3.09 5.598 1 88.62 83 ARG A N 1
ATOM 681 C CA . ARG A 1 83 ? 13.094 -4.242 5.969 1 88.62 83 ARG A CA 1
ATOM 682 C C . ARG A 1 83 ? 11.828 -3.803 6.699 1 88.62 83 ARG A C 1
ATOM 684 O O . ARG A 1 83 ? 10.742 -4.309 6.43 1 88.62 83 ARG A O 1
ATOM 691 N N . ASN A 1 84 ? 11.992 -2.893 7.605 1 93.12 84 ASN A N 1
ATOM 692 C CA . ASN A 1 84 ? 10.844 -2.43 8.375 1 93.12 84 ASN A CA 1
ATOM 693 C C . ASN A 1 84 ? 9.852 -1.67 7.496 1 93.12 84 ASN A C 1
ATOM 695 O O . ASN A 1 84 ? 8.648 -1.711 7.738 1 93.12 84 ASN A O 1
ATOM 699 N N . CYS A 1 85 ? 10.312 -0.974 6.504 1 93.12 85 CYS A N 1
ATOM 700 C CA . CYS A 1 85 ? 9.438 -0.27 5.574 1 93.12 85 CYS A CA 1
ATOM 701 C C . CYS A 1 85 ? 8.523 -1.244 4.84 1 93.12 85 CYS A C 1
ATOM 703 O O . CYS A 1 85 ? 7.383 -0.907 4.512 1 93.12 85 CYS A O 1
ATOM 705 N N . ARG A 1 86 ? 8.961 -2.4 4.645 1 86.56 86 ARG A N 1
ATOM 706 C CA . ARG A 1 86 ? 8.156 -3.41 3.967 1 86.56 86 ARG A CA 1
ATOM 707 C C . ARG A 1 86 ? 7.117 -4.008 4.914 1 86.56 86 ARG A C 1
ATOM 709 O O . ARG A 1 86 ? 6.082 -4.512 4.473 1 86.56 86 ARG A O 1
ATOM 716 N N . ALA A 1 87 ? 7.402 -3.844 6.16 1 85.31 87 ALA A N 1
ATOM 717 C CA . ALA A 1 87 ? 6.637 -4.617 7.133 1 85.31 87 ALA A CA 1
ATOM 718 C C . ALA A 1 87 ? 5.582 -3.75 7.812 1 85.31 87 ALA A C 1
ATOM 720 O O . ALA A 1 87 ? 4.715 -4.262 8.523 1 85.31 87 ALA A O 1
ATOM 721 N N . THR A 1 88 ? 5.66 -2.484 7.574 1 86.69 88 THR A N 1
ATOM 722 C CA . THR A 1 88 ? 4.742 -1.618 8.305 1 86.69 88 THR A CA 1
ATOM 723 C C . THR A 1 88 ? 4.207 -0.512 7.395 1 86.69 88 THR A C 1
ATOM 725 O O . THR A 1 88 ? 4.742 -0.277 6.312 1 86.69 88 THR A O 1
ATOM 728 N N . THR A 1 89 ? 3.094 0.126 7.82 1 85.88 89 THR A N 1
ATOM 729 C CA . THR A 1 89 ? 2.555 1.316 7.172 1 85.88 89 THR A CA 1
ATOM 730 C C . THR A 1 89 ? 2.863 2.566 7.992 1 85.88 89 THR A C 1
ATOM 732 O O . THR A 1 89 ? 2.723 3.688 7.5 1 85.88 89 THR A O 1
ATOM 735 N N . SER A 1 90 ? 3.279 2.365 9.188 1 87.12 90 SER A N 1
ATOM 736 C CA . SER A 1 90 ? 3.494 3.469 10.117 1 87.12 90 SER A CA 1
ATOM 737 C C . SER A 1 90 ? 4.895 4.051 9.977 1 87.12 90 SER A C 1
ATOM 739 O O . SER A 1 90 ? 5.879 3.309 9.898 1 87.12 90 SER A O 1
ATOM 741 N N . PRO A 1 91 ? 4.914 5.336 9.883 1 92.94 91 PRO A N 1
ATOM 742 C CA . PRO A 1 91 ? 6.246 5.941 9.945 1 92.94 91 PRO A CA 1
ATOM 743 C C . PRO A 1 91 ? 6.98 5.609 11.25 1 92.94 91 PRO A C 1
ATOM 745 O O . PRO A 1 91 ? 6.344 5.344 12.273 1 92.94 91 PRO A O 1
ATOM 748 N N . PHE A 1 92 ? 8.336 5.656 11.188 1 92.94 92 PHE A N 1
ATOM 749 C CA . PHE A 1 92 ? 9.078 5.262 12.375 1 92.94 92 PHE A CA 1
ATOM 750 C C . PHE A 1 92 ? 10.461 5.898 12.383 1 92.94 92 PHE A C 1
ATOM 752 O O . PHE A 1 92 ? 11.008 6.223 11.328 1 92.94 92 PHE A O 1
ATOM 759 N N . ASP A 1 93 ? 10.938 6.047 13.578 1 94.19 93 ASP A N 1
ATOM 760 C CA . ASP A 1 93 ? 12.344 6.418 13.758 1 94.19 93 ASP A CA 1
ATOM 761 C C . ASP A 1 93 ? 13.266 5.262 13.398 1 94.19 93 ASP A C 1
ATOM 763 O O . ASP A 1 93 ? 12.961 4.102 13.68 1 94.19 93 ASP A O 1
ATOM 767 N N . TRP A 1 94 ? 14.438 5.59 12.812 1 94.69 94 TRP A N 1
ATOM 768 C CA . TRP A 1 94 ? 15.391 4.555 12.438 1 94.69 94 TRP A CA 1
ATOM 769 C C . TRP A 1 94 ? 15.719 3.66 13.625 1 94.69 94 TRP A C 1
ATOM 771 O O . TRP A 1 94 ? 15.891 2.447 13.477 1 94.69 94 TRP A O 1
ATOM 781 N N . GLY A 1 95 ? 15.742 4.273 14.781 1 90.69 95 GLY A N 1
ATOM 782 C CA . GLY A 1 95 ? 16.047 3.516 15.984 1 90.69 95 GLY A CA 1
ATOM 783 C C . GLY A 1 95 ? 14.992 2.496 16.344 1 90.69 95 GLY A C 1
ATOM 784 O O . GLY A 1 95 ? 15.242 1.576 17.125 1 90.69 95 GLY A O 1
ATOM 785 N N . GLU A 1 96 ? 13.828 2.586 15.812 1 91.44 96 GLU A N 1
ATOM 786 C CA . GLU A 1 96 ? 12.719 1.691 16.109 1 91.44 96 GLU A CA 1
ATOM 787 C C . GLU A 1 96 ? 12.703 0.494 15.164 1 91.44 96 GLU A C 1
ATOM 789 O O . GLU A 1 96 ? 11.938 -0.45 15.359 1 91.44 96 GLU A O 1
ATOM 794 N N . ALA A 1 97 ? 13.5 0.567 14.086 1 92.94 97 ALA A N 1
ATOM 795 C CA . ALA A 1 97 ? 13.562 -0.581 13.188 1 92.94 97 ALA A CA 1
ATOM 796 C C . ALA A 1 97 ? 14.141 -1.803 13.898 1 92.94 97 ALA A C 1
ATOM 798 O O . ALA A 1 97 ? 15.273 -1.772 14.375 1 92.94 97 ALA A O 1
ATOM 799 N N . PRO A 1 98 ? 13.422 -2.836 13.906 1 89.31 98 PRO A N 1
ATOM 800 C CA . PRO A 1 98 ? 13.867 -3.979 14.703 1 89.31 98 PRO A CA 1
ATOM 801 C C . PRO A 1 98 ? 14.961 -4.789 14.016 1 89.31 98 PRO A C 1
ATOM 803 O O . PRO A 1 98 ? 14.883 -5.043 12.812 1 89.31 98 PRO A O 1
ATOM 806 N N . TYR A 1 99 ? 15.938 -5.18 14.766 1 87.94 99 TYR A N 1
ATOM 807 C CA . TYR A 1 99 ? 16.922 -6.176 14.367 1 87.94 99 TYR A CA 1
ATOM 808 C C . TYR A 1 99 ? 17.641 -6.758 15.586 1 87.94 99 TYR A C 1
ATOM 810 O O . TYR A 1 99 ? 17.672 -6.129 16.641 1 87.94 99 TYR A O 1
ATOM 818 N N . ASP A 1 100 ? 18.016 -8 15.445 1 87.81 100 ASP A N 1
ATOM 819 C CA . ASP A 1 100 ? 18.781 -8.672 16.5 1 87.81 100 ASP A CA 1
ATOM 820 C C . ASP A 1 100 ? 20.281 -8.414 16.344 1 87.81 100 ASP A C 1
ATOM 822 O O . ASP A 1 100 ? 20.906 -8.945 15.43 1 87.81 100 ASP A O 1
ATOM 826 N N . PRO A 1 101 ? 20.781 -7.719 17.266 1 85.75 101 PRO A N 1
ATOM 827 C CA . PRO A 1 101 ? 22.203 -7.375 17.125 1 85.75 101 PRO A CA 1
ATOM 828 C C . PRO A 1 101 ? 23.109 -8.609 17.125 1 85.75 101 PRO A C 1
ATOM 830 O O . PRO A 1 101 ? 24.188 -8.578 16.531 1 85.75 101 PRO A O 1
ATOM 833 N N . GLU A 1 102 ? 22.703 -9.664 17.781 1 87.62 102 GLU A N 1
ATOM 834 C CA . GLU A 1 102 ? 23.531 -10.859 17.875 1 87.62 102 GLU A CA 1
ATOM 835 C C . GLU A 1 102 ? 23.453 -11.688 16.594 1 87.62 102 GLU A C 1
ATOM 837 O O . GLU A 1 102 ? 24.469 -12.234 16.141 1 87.62 102 GLU A O 1
ATOM 842 N N . THR A 1 103 ? 22.359 -11.672 15.984 1 87.06 103 THR A N 1
ATOM 843 C CA . THR A 1 103 ? 22.172 -12.578 14.859 1 87.06 103 THR A CA 1
ATOM 844 C C . THR A 1 103 ? 22.188 -11.82 13.539 1 87.06 103 THR A C 1
ATOM 846 O O . THR A 1 103 ? 22.281 -12.422 12.469 1 87.06 103 THR A O 1
ATOM 849 N N . GLU A 1 104 ? 22.203 -10.523 13.594 1 88 104 GLU A N 1
ATOM 850 C CA . GLU A 1 104 ? 22.172 -9.727 12.375 1 88 104 GLU A CA 1
ATOM 851 C C . GLU A 1 104 ? 23.281 -8.68 12.367 1 88 104 GLU A C 1
ATOM 853 O O . GLU A 1 104 ? 23 -7.477 12.305 1 88 104 GLU A O 1
ATOM 858 N N . PRO A 1 105 ? 24.484 -9.094 12.32 1 88.94 105 PRO A N 1
ATOM 859 C CA . PRO A 1 105 ? 25.594 -8.148 12.312 1 88.94 105 PRO A CA 1
ATOM 860 C C . PRO A 1 105 ? 25.562 -7.207 11.109 1 88.94 105 PRO A C 1
ATOM 862 O O . PRO A 1 105 ? 26.047 -6.074 11.195 1 88.94 105 PRO A O 1
ATOM 865 N N . GLY A 1 106 ? 25 -7.668 10.023 1 91.38 106 GLY A N 1
ATOM 866 C CA . GLY A 1 106 ? 24.859 -6.812 8.859 1 91.38 106 GLY A CA 1
ATOM 867 C C . GLY A 1 106 ? 24.016 -5.578 9.125 1 91.38 106 GLY A C 1
ATOM 868 O O . GLY A 1 106 ? 24.312 -4.492 8.633 1 91.38 106 GLY A O 1
ATOM 869 N N . ALA A 1 107 ? 23 -5.746 9.883 1 92.19 107 ALA A N 1
ATOM 870 C CA . ALA A 1 107 ? 22.141 -4.625 10.25 1 92.19 107 ALA A CA 1
ATOM 871 C C . ALA A 1 107 ? 22.906 -3.586 11.07 1 92.19 107 ALA A C 1
ATOM 873 O O . ALA A 1 107 ? 22.75 -2.381 10.852 1 92.19 107 ALA A O 1
ATOM 874 N N . ILE A 1 108 ? 23.703 -4.012 11.922 1 92.38 108 ILE A N 1
ATOM 875 C CA . ILE A 1 108 ? 24.531 -3.119 12.734 1 92.38 108 ILE A CA 1
ATOM 876 C C . ILE A 1 108 ? 25.484 -2.348 11.836 1 92.38 108 ILE A C 1
ATOM 878 O O . ILE A 1 108 ? 25.672 -1.139 12.008 1 92.38 108 ILE A O 1
ATOM 882 N N . GLU A 1 109 ? 26.047 -3.104 10.977 1 93.75 109 GLU A N 1
ATOM 883 C CA . GLU A 1 109 ? 27.016 -2.49 10.078 1 93.75 109 GLU A CA 1
ATOM 884 C C . GLU A 1 109 ? 26.391 -1.353 9.281 1 93.75 109 GLU A C 1
ATOM 886 O O . GLU A 1 109 ? 26.969 -0.269 9.172 1 93.75 109 GLU A O 1
ATOM 891 N N . VAL A 1 110 ? 25.266 -1.617 8.727 1 93.81 110 VAL A N 1
ATOM 892 C CA . VAL A 1 110 ? 24.578 -0.609 7.93 1 93.81 110 VAL A CA 1
ATOM 893 C C . VAL A 1 110 ? 24.328 0.638 8.773 1 93.81 110 VAL A C 1
ATOM 895 O O . VAL A 1 110 ? 24.625 1.756 8.344 1 93.81 110 VAL A O 1
ATOM 898 N N . MET A 1 111 ? 23.812 0.45 9.977 1 93.25 111 MET A N 1
ATOM 899 C CA . MET A 1 111 ? 23.453 1.565 10.844 1 93.25 111 MET A CA 1
ATOM 900 C C . MET A 1 111 ? 24.688 2.328 11.297 1 93.25 111 MET A C 1
ATOM 902 O O . MET A 1 111 ? 24.688 3.559 11.375 1 93.25 111 MET A O 1
ATOM 906 N N . GLN A 1 112 ? 25.734 1.625 11.609 1 93.25 112 GLN A N 1
ATOM 907 C CA . GLN A 1 112 ? 26.984 2.26 12.031 1 93.25 112 GLN A CA 1
ATOM 908 C C . GLN A 1 112 ? 27.609 3.055 10.883 1 93.25 112 GLN A C 1
ATOM 910 O O . GLN A 1 112 ? 28.094 4.168 11.086 1 93.25 112 GLN A O 1
ATOM 915 N N . ARG A 1 113 ? 27.609 2.471 9.727 1 93.94 113 ARG A N 1
ATOM 916 C CA . ARG A 1 113 ? 28.172 3.162 8.57 1 93.94 113 ARG A CA 1
ATOM 917 C C . ARG A 1 113 ? 27.375 4.418 8.242 1 93.94 113 ARG A C 1
ATOM 919 O O . ARG A 1 113 ? 27.953 5.441 7.859 1 93.94 113 ARG A O 1
ATOM 926 N N . ALA A 1 114 ? 26.094 4.289 8.297 1 93.44 114 ALA A N 1
ATOM 927 C CA . ALA A 1 114 ? 25.25 5.465 8.094 1 93.44 114 ALA A CA 1
ATOM 928 C C . ALA A 1 114 ? 25.656 6.594 9.039 1 93.44 114 ALA A C 1
ATOM 930 O O . ALA A 1 114 ? 25.719 7.758 8.633 1 93.44 114 ALA A O 1
ATOM 931 N N . THR A 1 115 ? 25.922 6.25 10.289 1 92.31 115 THR A N 1
ATOM 932 C CA . THR A 1 115 ? 26.359 7.227 11.281 1 92.31 115 THR A CA 1
ATOM 933 C C . THR A 1 115 ? 27.672 7.871 10.859 1 92.31 115 THR A C 1
ATOM 935 O O . THR A 1 115 ? 27.875 9.07 11.047 1 92.31 115 THR A O 1
ATOM 938 N N . ASP A 1 116 ? 28.531 7.035 10.32 1 93.81 116 ASP A N 1
ATOM 939 C CA . ASP A 1 116 ? 29.828 7.531 9.852 1 93.81 116 ASP A CA 1
ATOM 940 C C . ASP A 1 116 ? 29.641 8.602 8.773 1 93.81 116 ASP A C 1
ATOM 942 O O . ASP A 1 116 ? 30.484 9.484 8.633 1 93.81 116 ASP A O 1
ATOM 946 N N . PHE A 1 117 ? 28.578 8.531 8.055 1 93.62 117 PHE A N 1
ATOM 947 C CA . PHE A 1 117 ? 28.312 9.469 6.973 1 93.62 117 PHE A CA 1
ATOM 948 C C . PHE A 1 117 ? 27.469 10.641 7.461 1 93.62 117 PHE A C 1
ATOM 950 O O . PHE A 1 117 ? 26.953 11.422 6.656 1 93.62 117 PHE A O 1
ATOM 957 N N . GLY A 1 118 ? 27.188 10.672 8.797 1 90.56 118 GLY A N 1
ATOM 958 C CA . GLY A 1 118 ? 26.453 11.781 9.367 1 90.56 118 GLY A CA 1
ATOM 959 C C . GLY A 1 118 ? 24.953 11.523 9.445 1 90.56 118 GLY A C 1
ATOM 960 O O . GLY A 1 118 ? 24.172 12.445 9.688 1 90.56 118 GLY A O 1
ATOM 961 N N . MET A 1 119 ? 24.547 10.32 9.172 1 91.81 119 MET A N 1
ATOM 962 C CA . MET A 1 119 ? 23.141 9.93 9.203 1 91.81 119 MET A CA 1
ATOM 963 C C . MET A 1 119 ? 22.812 9.141 10.461 1 91.81 119 MET A C 1
ATOM 965 O O . MET A 1 119 ? 22.375 7.992 10.383 1 91.81 119 MET A O 1
ATOM 969 N N . ALA A 1 120 ? 22.984 9.82 11.586 1 86.62 120 ALA A N 1
ATOM 970 C CA . ALA A 1 120 ? 22.906 9.141 12.867 1 86.62 120 ALA A CA 1
ATOM 971 C C . ALA A 1 120 ? 21.453 8.883 13.258 1 86.62 120 ALA A C 1
ATOM 973 O O . ALA A 1 120 ? 21.125 7.836 13.828 1 86.62 120 ALA A O 1
ATOM 974 N N . ARG A 1 121 ? 20.609 9.906 12.969 1 92.06 121 ARG A N 1
ATOM 975 C CA . ARG A 1 121 ? 19.188 9.781 13.266 1 92.06 121 ARG A CA 1
ATOM 976 C C . ARG A 1 121 ? 18.344 10.008 12.016 1 92.06 121 ARG A C 1
ATOM 978 O O . ARG A 1 121 ? 18.672 10.859 11.188 1 92.06 121 ARG A O 1
ATOM 985 N N . GLY A 1 122 ? 17.359 9.172 11.938 1 94.38 122 GLY A N 1
ATOM 986 C CA . GLY A 1 122 ? 16.516 9.32 10.758 1 94.38 122 GLY A CA 1
ATOM 987 C C . GLY A 1 122 ? 15.078 8.898 10.984 1 94.38 122 GLY A C 1
ATOM 988 O O . GLY A 1 122 ? 14.727 8.453 12.078 1 94.38 122 GLY A O 1
ATOM 989 N N . PHE A 1 123 ? 14.312 9.219 10.086 1 96.06 123 PHE A N 1
ATOM 990 C CA . PHE A 1 123 ? 12.883 8.953 10.055 1 96.06 123 PHE A CA 1
ATOM 991 C C . PHE A 1 123 ? 12.461 8.43 8.688 1 96.06 123 PHE A C 1
ATOM 993 O O . PHE A 1 123 ? 12.938 8.914 7.656 1 96.06 123 PHE A O 1
ATOM 1000 N N . SER A 1 124 ? 11.727 7.348 8.688 1 97 124 SER A N 1
ATOM 1001 C CA . SER A 1 124 ? 11.312 6.766 7.418 1 97 124 SER A CA 1
ATOM 1002 C C . SER A 1 124 ? 9.797 6.629 7.34 1 97 124 SER A C 1
ATOM 1004 O O . SER A 1 124 ? 9.141 6.309 8.336 1 97 124 SER A O 1
ATOM 1006 N N . VAL A 1 125 ? 9.273 6.895 6.223 1 95.38 125 VAL A N 1
ATOM 1007 C CA . VAL A 1 125 ? 7.855 6.754 5.914 1 95.38 125 VAL A CA 1
ATOM 1008 C C . VAL A 1 125 ? 7.668 5.668 4.852 1 95.38 125 VAL A C 1
ATOM 1010 O O . VAL A 1 125 ? 7.949 5.891 3.672 1 95.38 125 VAL A O 1
ATOM 1013 N N . PRO A 1 126 ? 7.129 4.512 5.277 1 93.94 126 PRO A N 1
ATOM 1014 C CA . PRO A 1 126 ? 6.82 3.479 4.289 1 93.94 126 PRO A CA 1
ATOM 1015 C C . PRO A 1 126 ? 5.633 3.846 3.402 1 93.94 126 PRO A C 1
ATOM 1017 O O . PRO A 1 126 ? 4.656 4.426 3.885 1 93.94 126 PRO A O 1
ATOM 1020 N N . ILE A 1 127 ? 5.77 3.553 2.189 1 89.94 127 ILE A N 1
ATOM 1021 C CA . ILE A 1 127 ? 4.691 3.818 1.239 1 89.94 127 ILE A CA 1
ATOM 1022 C C . ILE A 1 127 ? 4.375 2.549 0.451 1 89.94 127 ILE A C 1
ATOM 1024 O O . ILE A 1 127 ? 5.258 1.967 -0.181 1 89.94 127 ILE A O 1
ATOM 1028 N N . HIS A 1 128 ? 3.137 2.174 0.6 1 87.44 128 HIS A N 1
ATOM 1029 C CA . HIS A 1 128 ? 2.631 1.031 -0.154 1 87.44 128 HIS A CA 1
ATOM 1030 C C . HIS A 1 128 ? 1.609 1.469 -1.198 1 87.44 128 HIS A C 1
ATOM 1032 O O . HIS A 1 128 ? 0.84 2.404 -0.966 1 87.44 128 HIS A O 1
ATOM 1038 N N . GLY A 1 129 ? 1.728 0.849 -2.32 1 81.62 129 GLY A N 1
ATOM 1039 C CA . GLY A 1 129 ? 0.81 1.187 -3.396 1 81.62 129 GLY A CA 1
ATOM 1040 C C . GLY A 1 129 ? 0.159 -0.029 -4.031 1 81.62 129 GLY A C 1
ATOM 1041 O O . GLY A 1 129 ? 0.238 -1.134 -3.49 1 81.62 129 GLY A O 1
ATOM 1042 N N . PRO A 1 130 ? -0.541 0.36 -5.125 1 75.56 130 PRO A N 1
ATOM 1043 C CA . PRO A 1 130 ? -1.21 -0.741 -5.82 1 75.56 130 PRO A CA 1
ATOM 1044 C C . PRO A 1 130 ? -0.228 -1.757 -6.402 1 75.56 130 PRO A C 1
ATOM 1046 O O . PRO A 1 130 ? 0.949 -1.441 -6.594 1 75.56 130 PRO A O 1
ATOM 1049 N N . GLU A 1 131 ? -0.723 -3.008 -6.66 1 65 131 GLU A N 1
ATOM 1050 C CA . GLU A 1 131 ? 0.003 -4.082 -7.328 1 65 131 GLU A CA 1
ATOM 1051 C C . GLU A 1 131 ? 1.293 -4.422 -6.586 1 65 131 GLU A C 1
ATOM 1053 O O . GLU A 1 131 ? 2.312 -4.723 -7.207 1 65 131 GLU A O 1
ATOM 1058 N N . GLY A 1 132 ? 1.321 -4.09 -5.324 1 66.81 132 GLY A N 1
ATOM 1059 C CA . GLY A 1 132 ? 2.449 -4.5 -4.504 1 66.81 132 GLY A CA 1
ATOM 1060 C C . GLY A 1 132 ? 3.586 -3.496 -4.508 1 66.81 132 GLY A C 1
ATOM 1061 O O . GLY A 1 132 ? 4.703 -3.812 -4.098 1 66.81 132 GLY A O 1
ATOM 1062 N N . CYS A 1 133 ? 3.359 -2.377 -5.012 1 78.06 133 CYS A N 1
ATOM 1063 C CA . CYS A 1 133 ? 4.379 -1.335 -4.984 1 78.06 133 CYS A CA 1
ATOM 1064 C C . CYS A 1 133 ? 4.82 -1.042 -3.557 1 78.06 133 CYS A C 1
ATOM 1066 O O . CYS A 1 133 ? 3.988 -0.913 -2.658 1 78.06 133 CYS A O 1
ATOM 1068 N N . GLU A 1 134 ? 6.113 -1.154 -3.418 1 87.44 134 GLU A N 1
ATOM 1069 C CA . GLU A 1 134 ? 6.719 -0.807 -2.139 1 87.44 134 GLU A CA 1
ATOM 1070 C C . GLU A 1 134 ? 7.754 0.303 -2.301 1 87.44 134 GLU A C 1
ATOM 1072 O O . GLU A 1 134 ? 8.617 0.229 -3.178 1 87.44 134 GLU A O 1
ATOM 1077 N N . ALA A 1 135 ? 7.605 1.279 -1.548 1 91.62 135 ALA A N 1
ATOM 1078 C CA . ALA A 1 135 ? 8.508 2.426 -1.579 1 91.62 135 ALA A CA 1
ATOM 1079 C C . ALA A 1 135 ? 8.688 3.021 -0.185 1 91.62 135 ALA A C 1
ATOM 1081 O O . ALA A 1 135 ? 8.055 2.574 0.773 1 91.62 135 ALA A O 1
ATOM 1082 N N . CYS A 1 136 ? 9.625 3.918 -0.083 1 95.06 136 CYS A N 1
ATOM 1083 C CA . CYS A 1 136 ? 9.797 4.609 1.19 1 95.06 136 CYS A CA 1
ATOM 1084 C C . CYS A 1 136 ? 10.398 5.996 0.983 1 95.06 136 CYS A C 1
ATOM 1086 O O . CYS A 1 136 ? 11.039 6.254 -0.039 1 95.06 136 CYS A O 1
ATOM 1088 N N . PHE A 1 137 ? 10.07 6.848 1.799 1 97.06 137 PHE A N 1
ATOM 1089 C CA . PHE A 1 137 ? 10.734 8.133 2 1 97.06 137 PHE A CA 1
ATOM 1090 C C . PHE A 1 137 ? 11.508 8.141 3.312 1 97.06 137 PHE A C 1
ATOM 1092 O O . PHE A 1 137 ? 10.914 8.055 4.391 1 97.06 137 PHE A O 1
ATOM 1099 N N . SER A 1 138 ? 12.82 8.141 3.201 1 96.81 138 SER A N 1
ATOM 1100 C CA . SER A 1 138 ? 13.672 8.148 4.387 1 96.81 138 SER A CA 1
ATOM 1101 C C . SER A 1 138 ? 14.469 9.445 4.492 1 96.81 138 SER A C 1
ATOM 1103 O O . SER A 1 138 ? 14.984 9.945 3.492 1 96.81 138 SER A O 1
ATOM 1105 N N . MET A 1 139 ? 14.453 9.977 5.637 1 96.88 139 MET A N 1
ATOM 1106 C CA . MET A 1 139 ? 15.156 11.234 5.879 1 96.88 139 MET A CA 1
ATOM 1107 C C . MET A 1 139 ? 16.031 11.141 7.129 1 96.88 139 MET A C 1
ATOM 1109 O O . MET A 1 139 ? 15.773 10.312 8.008 1 96.88 139 MET A O 1
ATOM 1113 N N . SER A 1 140 ? 17.078 11.938 7.094 1 95.69 140 SER A N 1
ATOM 1114 C CA . SER A 1 140 ? 18 11.93 8.227 1 95.69 140 SER A CA 1
ATOM 1115 C C . SER A 1 140 ? 18.562 13.32 8.484 1 95.69 140 SER A C 1
ATOM 1117 O O . SER A 1 140 ? 18.5 14.195 7.617 1 95.69 140 SER A O 1
ATOM 1119 N N . GLY A 1 141 ? 19.016 13.477 9.664 1 91.56 141 GLY A N 1
ATOM 1120 C CA . GLY A 1 141 ? 19.672 14.695 10.102 1 91.56 141 GLY A CA 1
ATOM 1121 C C . GLY A 1 141 ? 20.328 14.562 11.461 1 91.56 141 GLY A C 1
ATOM 1122 O O . GLY A 1 141 ? 20.172 13.539 12.141 1 91.56 141 GLY A O 1
ATOM 1123 N N . ARG A 1 142 ? 21.109 15.547 11.836 1 85.94 142 ARG A N 1
ATOM 1124 C CA . ARG A 1 142 ? 21.828 15.531 13.102 1 85.94 142 ARG A CA 1
ATOM 1125 C C . ARG A 1 142 ? 20.875 15.688 14.281 1 85.94 142 ARG A C 1
ATOM 1127 O O . ARG A 1 142 ? 21 14.984 15.281 1 85.94 142 ARG A O 1
ATOM 1134 N N . ASN A 1 143 ? 19.828 16.594 14.078 1 86.75 143 ASN A N 1
ATOM 1135 C CA . ASN A 1 143 ? 18.891 16.859 15.164 1 86.75 143 ASN A CA 1
ATOM 1136 C C . ASN A 1 143 ? 17.469 17.047 14.641 1 86.75 143 ASN A C 1
ATOM 1138 O O . ASN A 1 143 ? 16.906 18.125 14.766 1 86.75 143 ASN A O 1
ATOM 1142 N N . PRO A 1 144 ? 16.953 15.906 14.164 1 89.44 144 PRO A N 1
ATOM 1143 C CA . PRO A 1 144 ? 15.578 16.047 13.664 1 89.44 144 PRO A CA 1
ATOM 1144 C C . PRO A 1 144 ? 14.57 16.297 14.781 1 89.44 144 PRO A C 1
ATOM 1146 O O . PRO A 1 144 ? 14.703 15.734 15.875 1 89.44 144 PRO A O 1
ATOM 1149 N N . ASP A 1 145 ? 13.664 17.203 14.508 1 85.69 145 ASP A N 1
ATOM 1150 C CA . ASP A 1 145 ? 12.547 17.438 15.414 1 85.69 145 ASP A CA 1
ATOM 1151 C C . ASP A 1 145 ? 11.414 16.438 15.164 1 85.69 145 ASP A C 1
ATOM 1153 O O . ASP A 1 145 ? 10.625 16.609 14.234 1 85.69 145 ASP A O 1
ATOM 1157 N N . LEU A 1 146 ? 11.453 15.422 15.836 1 80.25 146 LEU A N 1
ATOM 1158 C CA . LEU A 1 146 ? 10.43 14.391 15.68 1 80.25 146 LEU A CA 1
ATOM 1159 C C . LEU A 1 146 ? 9.578 14.289 16.938 1 80.25 146 LEU A C 1
ATOM 1161 O O . LEU A 1 146 ? 9.523 13.234 17.578 1 80.25 146 LEU A O 1
ATOM 1165 N N . THR A 1 147 ? 9.008 15.445 17.266 1 77.12 147 THR A N 1
ATOM 1166 C CA . THR A 1 147 ? 8.062 15.461 18.375 1 77.12 147 THR A CA 1
ATOM 1167 C C . THR A 1 147 ? 6.715 14.883 17.938 1 77.12 147 THR A C 1
ATOM 1169 O O . THR A 1 147 ? 6.504 14.594 16.766 1 77.12 147 THR A O 1
ATOM 1172 N N . GLY A 1 148 ? 5.855 14.656 18.875 1 74.12 148 GLY A N 1
ATOM 1173 C CA . GLY A 1 148 ? 4.562 14.055 18.594 1 74.12 148 GLY A CA 1
ATOM 1174 C C . GLY A 1 148 ? 3.738 14.852 17.594 1 74.12 148 GLY A C 1
ATOM 1175 O O . GLY A 1 148 ? 2.996 14.273 16.797 1 74.12 148 GLY A O 1
ATOM 1176 N N . ARG A 1 149 ? 4.035 16.141 17.391 1 77.06 149 ARG A N 1
ATOM 1177 C CA . ARG A 1 149 ? 3.219 16.953 16.5 1 77.06 149 ARG A CA 1
ATOM 1178 C C . ARG A 1 149 ? 3.875 17.094 15.133 1 77.06 149 ARG A C 1
ATOM 1180 O O . ARG A 1 149 ? 3.191 17.344 14.133 1 77.06 149 ARG A O 1
ATOM 1187 N N . THR A 1 150 ? 5.148 16.922 15.094 1 86.75 150 THR A N 1
ATOM 1188 C CA . THR A 1 150 ? 5.859 17.125 13.836 1 86.75 150 THR A CA 1
ATOM 1189 C C . THR A 1 150 ? 5.848 15.867 12.984 1 86.75 150 THR A C 1
ATOM 1191 O O . THR A 1 150 ? 5.875 15.938 11.758 1 86.75 150 THR A O 1
ATOM 1194 N N . LYS A 1 151 ? 5.621 14.758 13.609 1 89.31 151 LYS A N 1
ATOM 1195 C CA . LYS A 1 151 ? 5.707 13.477 12.906 1 89.31 151 LYS A CA 1
ATOM 1196 C C . LYS A 1 151 ? 4.609 13.359 11.859 1 89.31 151 LYS A C 1
ATOM 1198 O O . LYS A 1 151 ? 4.887 13.062 10.695 1 89.31 151 LYS A O 1
ATOM 1203 N N . PRO A 1 152 ? 3.439 13.727 12.281 1 87.94 152 PRO A N 1
ATOM 1204 C CA . PRO A 1 152 ? 2.385 13.633 11.266 1 87.94 152 PRO A CA 1
ATOM 1205 C C . PRO A 1 152 ? 2.582 14.617 10.117 1 87.94 152 PRO A C 1
ATOM 1207 O O . PRO A 1 152 ? 2.24 14.312 8.969 1 87.94 152 PRO A O 1
ATOM 1210 N N . ALA A 1 153 ? 3.094 15.766 10.391 1 89 153 ALA A N 1
ATOM 1211 C CA . ALA A 1 153 ? 3.355 16.75 9.352 1 89 153 ALA A CA 1
ATOM 1212 C C . ALA A 1 153 ? 4.426 16.266 8.383 1 89 153 ALA A C 1
ATOM 1214 O O . ALA A 1 153 ? 4.266 16.375 7.164 1 89 153 ALA A O 1
ATOM 1215 N N . VAL A 1 154 ? 5.445 15.727 8.93 1 92.12 154 VAL A N 1
ATOM 1216 C CA . VAL A 1 154 ? 6.539 15.211 8.117 1 92.12 154 VAL A CA 1
ATOM 1217 C C . VAL A 1 154 ? 6.055 14.016 7.297 1 92.12 154 VAL A C 1
ATOM 1219 O O . VAL A 1 154 ? 6.465 13.836 6.148 1 92.12 154 VAL A O 1
ATOM 1222 N N . HIS A 1 155 ? 5.203 13.258 7.949 1 91.75 155 HIS A N 1
ATOM 1223 C CA . HIS A 1 155 ? 4.59 12.133 7.254 1 91.75 155 HIS A CA 1
ATOM 1224 C C . HIS A 1 155 ? 3.826 12.602 6.02 1 91.75 155 HIS A C 1
ATOM 1226 O O . HIS A 1 155 ? 3.98 12.031 4.938 1 91.75 155 HIS A O 1
ATOM 1232 N N . MET A 1 156 ? 3.08 13.586 6.184 1 89.62 156 MET A N 1
ATOM 1233 C CA . MET A 1 156 ? 2.303 14.141 5.078 1 89.62 156 MET A CA 1
ATOM 1234 C C . MET A 1 156 ? 3.217 14.672 3.98 1 89.62 156 MET A C 1
ATOM 1236 O O . MET A 1 156 ? 2.977 14.43 2.797 1 89.62 156 MET A O 1
ATOM 1240 N N . ILE A 1 157 ? 4.18 15.383 4.348 1 92.81 157 ILE A N 1
ATOM 1241 C CA . ILE A 1 157 ? 5.152 15.922 3.404 1 92.81 157 ILE A CA 1
ATOM 1242 C C . ILE A 1 157 ? 5.754 14.781 2.58 1 92.81 157 ILE A C 1
ATOM 1244 O O . ILE A 1 157 ? 5.809 14.859 1.352 1 92.81 157 ILE A O 1
ATOM 1248 N N . ALA A 1 158 ? 6.125 13.766 3.281 1 94.44 158 ALA A N 1
ATOM 1249 C CA . ALA A 1 158 ? 6.777 12.625 2.637 1 94.44 158 ALA A CA 1
ATOM 1250 C C . ALA A 1 158 ? 5.844 11.961 1.633 1 94.44 158 ALA A C 1
ATOM 1252 O O . ALA A 1 158 ? 6.242 11.664 0.503 1 94.44 158 ALA A O 1
ATOM 1253 N N . MET A 1 159 ? 4.68 11.797 1.979 1 91.19 159 MET A N 1
ATOM 1254 C CA . MET A 1 159 ? 3.701 11.133 1.127 1 91.19 159 MET A CA 1
ATOM 1255 C C . MET A 1 159 ? 3.449 11.93 -0.146 1 91.19 159 MET A C 1
ATOM 1257 O O . MET A 1 159 ? 3.467 11.375 -1.247 1 91.19 159 MET A O 1
ATOM 1261 N N . TYR A 1 160 ? 3.234 13.141 0.001 1 92.38 160 TYR A N 1
ATOM 1262 C CA . TYR A 1 160 ? 2.889 13.969 -1.15 1 92.38 160 TYR A CA 1
ATOM 1263 C C . TYR A 1 160 ? 4.113 14.234 -2.018 1 92.38 160 TYR A C 1
ATOM 1265 O O . TYR A 1 160 ? 4.004 14.336 -3.242 1 92.38 160 TYR A O 1
ATOM 1273 N N . ALA A 1 161 ? 5.227 14.375 -1.364 1 95.5 161 ALA A N 1
ATOM 1274 C CA . ALA A 1 161 ? 6.461 14.508 -2.135 1 95.5 161 ALA A CA 1
ATOM 1275 C C . ALA A 1 161 ? 6.711 13.266 -2.986 1 95.5 161 ALA A C 1
ATOM 1277 O O . ALA A 1 161 ? 7.102 13.375 -4.152 1 95.5 161 ALA A O 1
ATOM 1278 N N . PHE A 1 162 ? 6.508 12.164 -2.395 1 93.44 162 PHE A N 1
ATOM 1279 C CA . PHE A 1 162 ? 6.664 10.914 -3.131 1 93.44 162 PHE A CA 1
ATOM 1280 C C . PHE A 1 162 ? 5.738 10.875 -4.34 1 93.44 162 PHE A C 1
ATOM 1282 O O . PHE A 1 162 ? 6.16 10.531 -5.445 1 93.44 162 PHE A O 1
ATOM 1289 N N . GLU A 1 163 ? 4.52 11.18 -4.102 1 89.12 163 GLU A N 1
ATOM 1290 C CA . GLU A 1 163 ? 3.539 11.148 -5.18 1 89.12 163 GLU A CA 1
ATOM 1291 C C . GLU A 1 163 ? 3.908 12.117 -6.297 1 89.12 163 GLU A C 1
ATOM 1293 O O . GLU A 1 163 ? 3.785 11.789 -7.48 1 89.12 163 GLU A O 1
ATOM 1298 N N . ARG A 1 164 ? 4.328 13.219 -5.922 1 92.5 164 ARG A N 1
ATOM 1299 C CA . ARG A 1 164 ? 4.734 14.188 -6.934 1 92.5 164 ARG A CA 1
ATOM 1300 C C . ARG A 1 164 ? 5.957 13.695 -7.703 1 92.5 164 ARG A C 1
ATOM 1302 O O . ARG A 1 164 ? 6.008 13.812 -8.93 1 92.5 164 ARG A O 1
ATOM 1309 N N . ALA A 1 165 ? 6.906 13.188 -6.969 1 93.94 165 ALA A N 1
ATOM 1310 C CA . ALA A 1 165 ? 8.102 12.648 -7.609 1 93.94 165 ALA A CA 1
ATOM 1311 C C . ALA A 1 165 ? 7.742 11.555 -8.609 1 93.94 165 ALA A C 1
ATOM 1313 O O . ALA A 1 165 ? 8.32 11.484 -9.695 1 93.94 165 ALA A O 1
ATOM 1314 N N . ARG A 1 166 ? 6.879 10.742 -8.195 1 88.56 166 ARG A N 1
ATOM 1315 C CA . ARG A 1 166 ? 6.418 9.672 -9.078 1 88.56 166 ARG A CA 1
ATOM 1316 C C . ARG A 1 166 ? 5.754 10.242 -10.328 1 88.56 166 ARG A C 1
ATOM 1318 O O . ARG A 1 166 ? 5.977 9.742 -11.438 1 88.56 166 ARG A O 1
ATOM 1325 N N . GLN A 1 167 ? 4.957 11.266 -10.195 1 86.56 167 GLN A N 1
ATOM 1326 C CA . GLN A 1 167 ? 4.184 11.852 -11.281 1 86.56 167 GLN A CA 1
ATOM 1327 C C . GLN A 1 167 ? 5.098 12.539 -12.297 1 86.56 167 GLN A C 1
ATOM 1329 O O . GLN A 1 167 ? 4.859 12.469 -13.508 1 86.56 167 GLN A O 1
ATOM 1334 N N . VAL A 1 168 ? 6.008 13.188 -11.773 1 90.56 168 VAL A N 1
ATOM 1335 C CA . VAL A 1 168 ? 6.824 14.008 -12.656 1 90.56 168 VAL A CA 1
ATOM 1336 C C . VAL A 1 168 ? 7.988 13.188 -13.211 1 90.56 168 VAL A C 1
ATOM 1338 O O . VAL A 1 168 ? 8.695 13.633 -14.117 1 90.56 168 VAL A O 1
ATOM 1341 N N . GLY A 1 169 ? 8.234 12.188 -12.391 1 78.25 169 GLY A N 1
ATOM 1342 C CA . GLY A 1 169 ? 9.297 11.32 -12.859 1 78.25 169 GLY A CA 1
ATOM 1343 C C . GLY A 1 169 ? 8.922 10.531 -14.102 1 78.25 169 GLY A C 1
ATOM 1344 O O . GLY A 1 169 ? 7.742 10.438 -14.445 1 78.25 169 GLY A O 1
ATOM 1345 N N . ARG A 1 170 ? 9.992 10.289 -14.859 1 60.81 170 ARG A N 1
ATOM 1346 C CA . ARG A 1 170 ? 9.812 9.531 -16.094 1 60.81 170 ARG A CA 1
ATOM 1347 C C . ARG A 1 170 ? 8.969 8.289 -15.859 1 60.81 170 ARG A C 1
ATOM 1349 O O . ARG A 1 170 ? 9.203 7.547 -14.898 1 60.81 170 ARG A O 1
ATOM 1356 N N . ARG A 1 171 ? 7.594 8.492 -16.172 1 52.56 171 ARG A N 1
ATOM 1357 C CA . ARG A 1 171 ? 6.645 7.383 -16.141 1 52.56 171 ARG A CA 1
ATOM 1358 C C . ARG A 1 171 ? 7.355 6.043 -16.281 1 52.56 171 ARG A C 1
ATOM 1360 O O . ARG A 1 171 ? 8.148 5.855 -17.203 1 52.56 171 ARG A O 1
ATOM 1367 N N . PRO A 1 172 ? 7.527 5.332 -15.094 1 45.78 172 PRO A N 1
ATOM 1368 C CA . PRO A 1 172 ? 8.023 4.016 -15.508 1 45.78 172 PRO A CA 1
ATOM 1369 C C . PRO A 1 172 ? 7.441 3.562 -16.844 1 45.78 172 PRO A C 1
ATOM 1371 O O . PRO A 1 172 ? 6.379 4.043 -17.25 1 45.78 172 PRO A O 1
ATOM 1374 N N . ALA A 1 173 ? 8.219 3.088 -17.672 1 42.03 173 ALA A N 1
ATOM 1375 C CA . ALA A 1 173 ? 7.719 2.484 -18.906 1 42.03 173 ALA A CA 1
ATOM 1376 C C . ALA A 1 173 ? 6.332 1.884 -18.688 1 42.03 173 ALA A C 1
ATOM 1378 O O . ALA A 1 173 ? 6.004 1.438 -17.594 1 42.03 173 ALA A O 1
ATOM 1379 N N . LYS A 1 174 ? 5.289 2.428 -19.297 1 45.03 174 LYS A N 1
ATOM 1380 C CA . LYS A 1 174 ? 3.988 1.766 -19.375 1 45.03 174 LYS A CA 1
ATOM 1381 C C . LYS A 1 174 ? 4.086 0.31 -18.922 1 45.03 174 LYS A C 1
ATOM 1383 O O . LYS A 1 174 ? 4.969 -0.424 -19.375 1 45.03 174 LYS A O 1
ATOM 1388 N N . PRO A 1 175 ? 3.523 0.093 -17.641 1 46.16 175 PRO A N 1
ATOM 1389 C CA . PRO A 1 175 ? 3.557 -1.362 -17.469 1 46.16 175 PRO A CA 1
ATOM 1390 C C . PRO A 1 175 ? 3.486 -2.109 -18.797 1 46.16 175 PRO A C 1
ATOM 1392 O O . PRO A 1 175 ? 2.908 -1.604 -19.766 1 46.16 175 PRO A O 1
ATOM 1395 N N . PRO A 1 176 ? 4.355 -2.988 -19.016 1 51.88 176 PRO A N 1
ATOM 1396 C CA . PRO A 1 176 ? 4.266 -3.697 -20.297 1 51.88 176 PRO A CA 1
ATOM 1397 C C . PRO A 1 176 ? 2.83 -4.07 -20.672 1 51.88 176 PRO A C 1
ATOM 1399 O O . PRO A 1 176 ? 2.021 -4.371 -19.781 1 51.88 176 PRO A O 1
ATOM 1402 N N . SER A 1 177 ? 2.314 -3.588 -21.688 1 67.25 177 SER A N 1
ATOM 1403 C CA . SER A 1 177 ? 1.027 -4.031 -22.219 1 67.25 177 SER A CA 1
ATOM 1404 C C . SER A 1 177 ? 0.81 -5.52 -21.969 1 67.25 177 SER A C 1
ATOM 1406 O O . SER A 1 177 ? 1.749 -6.312 -22.062 1 67.25 177 SER A O 1
ATOM 1408 N N . ASN A 1 178 ? -0.328 -5.945 -21.438 1 77.25 178 ASN A N 1
ATOM 1409 C CA . ASN A 1 178 ? -0.659 -7.355 -21.281 1 77.25 178 ASN A CA 1
ATOM 1410 C C . ASN A 1 178 ? -0.531 -8.117 -22.594 1 77.25 178 ASN A C 1
ATOM 1412 O O . ASN A 1 178 ? -1.319 -7.902 -23.516 1 77.25 178 ASN A O 1
ATOM 1416 N N . PRO A 1 179 ? 0.507 -8.773 -22.75 1 87.19 179 PRO A N 1
ATOM 1417 C CA . PRO A 1 179 ? 0.696 -9.492 -24 1 87.19 179 PRO A CA 1
ATOM 1418 C C . PRO A 1 179 ? -0.312 -10.625 -24.188 1 87.19 179 PRO A C 1
ATOM 1420 O O . PRO A 1 179 ? -0.374 -11.227 -25.266 1 87.19 179 PRO A O 1
ATOM 1423 N N . LEU A 1 180 ? -1.093 -10.93 -23.156 1 91.38 180 LEU A N 1
ATOM 1424 C CA . LEU A 1 180 ? -1.997 -12.07 -23.188 1 91.38 180 LEU A CA 1
ATOM 1425 C C . LEU A 1 180 ? -3.338 -11.688 -23.797 1 91.38 180 LEU A C 1
ATOM 1427 O O . LEU A 1 180 ? -3.848 -10.594 -23.547 1 91.38 180 LEU A O 1
ATOM 1431 N N . THR A 1 181 ? -3.871 -12.586 -24.688 1 87.94 181 THR A N 1
ATOM 1432 C CA . THR A 1 181 ? -5.25 -12.445 -25.125 1 87.94 181 THR A CA 1
ATOM 1433 C C . THR A 1 181 ? -6.223 -12.758 -24 1 87.94 181 THR A C 1
ATOM 1435 O O . THR A 1 181 ? -5.828 -13.297 -22.969 1 87.94 181 THR A O 1
ATOM 1438 N N . GLN A 1 182 ? -7.438 -12.477 -24.266 1 90.38 182 GLN A N 1
ATOM 1439 C CA . GLN A 1 182 ? -8.461 -12.734 -23.266 1 90.38 182 GLN A CA 1
ATOM 1440 C C . GLN A 1 182 ? -8.562 -14.227 -22.938 1 90.38 182 GLN A C 1
ATOM 1442 O O . GLN A 1 182 ? -8.695 -14.609 -21.781 1 90.38 182 GLN A O 1
ATOM 1447 N N . ARG A 1 183 ? -8.484 -15 -23.922 1 92.06 183 ARG A N 1
ATOM 1448 C CA . ARG A 1 183 ? -8.609 -16.438 -23.734 1 92.06 183 ARG A CA 1
ATOM 1449 C C . ARG A 1 183 ? -7.41 -17 -22.984 1 92.06 183 ARG A C 1
ATOM 1451 O O . ARG A 1 183 ? -7.559 -17.922 -22.172 1 92.06 183 ARG A O 1
ATOM 1458 N N . GLU A 1 184 ? -6.246 -16.422 -23.234 1 94.5 184 GLU A N 1
ATOM 1459 C CA . GLU A 1 184 ? -5.035 -16.844 -22.531 1 94.5 184 GLU A CA 1
ATOM 1460 C C . GLU A 1 184 ? -5.094 -16.453 -21.047 1 94.5 184 GLU A C 1
ATOM 1462 O O . GLU A 1 184 ? -4.68 -17.234 -20.188 1 94.5 184 GLU A O 1
ATOM 1467 N N . GLN A 1 185 ? -5.645 -15.305 -20.812 1 94.31 185 GLN A N 1
ATOM 1468 C CA . GLN A 1 185 ? -5.828 -14.859 -19.438 1 94.31 185 GLN A CA 1
ATOM 1469 C C . GLN A 1 185 ? -6.777 -15.789 -18.688 1 94.31 185 GLN A C 1
ATOM 1471 O O . GLN A 1 185 ? -6.52 -16.141 -17.531 1 94.31 185 GLN A O 1
ATOM 1476 N N . GLU A 1 186 ? -7.773 -16.141 -19.344 1 93 186 GLU A N 1
ATOM 1477 C CA . GLU A 1 186 ? -8.781 -17.016 -18.734 1 93 186 GLU A CA 1
ATOM 1478 C C . GLU A 1 186 ? -8.188 -18.375 -18.375 1 93 186 GLU A C 1
ATOM 1480 O O . GLU A 1 186 ? -8.398 -18.875 -17.266 1 93 186 GLU A O 1
ATOM 1485 N N . VAL A 1 187 ? -7.477 -18.922 -19.281 1 95.31 187 VAL A N 1
ATOM 1486 C CA . VAL A 1 187 ? -6.883 -20.234 -19.047 1 95.31 187 VAL A CA 1
ATOM 1487 C C . VAL A 1 187 ? -5.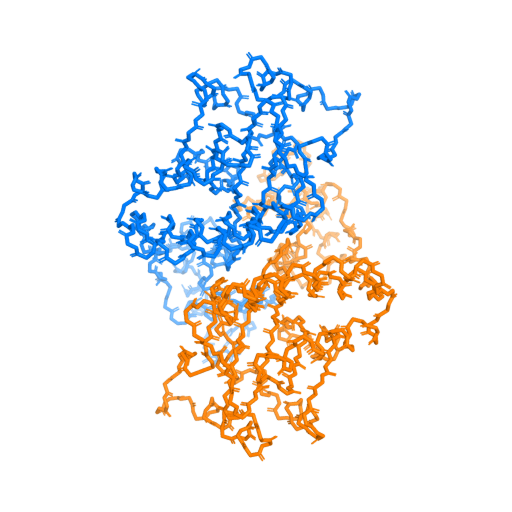93 -20.172 -17.859 1 95.31 187 VAL A C 1
ATOM 1489 O O . VAL A 1 187 ? -5.934 -21.062 -17 1 95.31 187 VAL A O 1
ATOM 1492 N N . LEU A 1 188 ? -5.141 -19.109 -17.781 1 95.69 188 LEU A N 1
ATOM 1493 C CA . LEU A 1 188 ? -4.188 -18.969 -16.688 1 95.69 188 LEU A CA 1
ATOM 1494 C C . LEU A 1 188 ? -4.91 -18.719 -15.359 1 95.69 188 LEU A C 1
ATOM 1496 O O . LEU A 1 188 ? -4.461 -19.172 -14.305 1 95.69 188 LEU A O 1
ATOM 1500 N N . THR A 1 189 ? -6.027 -18.031 -15.461 1 93.69 189 THR A N 1
ATOM 1501 C CA . THR A 1 189 ? -6.82 -17.766 -14.266 1 93.69 189 THR A CA 1
ATOM 1502 C C . THR A 1 189 ? -7.352 -19.078 -13.68 1 93.69 189 THR A C 1
ATOM 1504 O O . THR A 1 189 ? -7.242 -19.312 -12.477 1 93.69 189 THR A O 1
ATOM 1507 N N . TRP A 1 190 ? -7.871 -19.859 -14.508 1 94 190 TRP A N 1
ATOM 1508 C CA . TRP A 1 190 ? -8.391 -21.156 -14.047 1 94 190 TRP A CA 1
ATOM 1509 C C . TRP A 1 190 ? -7.266 -22.047 -13.539 1 94 190 TRP A C 1
ATOM 1511 O O . TRP A 1 190 ? -7.441 -22.781 -12.57 1 94 190 TRP A O 1
ATOM 1521 N N . ALA A 1 191 ? -6.113 -22.016 -14.242 1 95.12 191 ALA A N 1
ATOM 1522 C CA . ALA A 1 191 ? -4.953 -22.75 -13.742 1 95.12 191 ALA A CA 1
ATOM 1523 C C . ALA A 1 191 ? -4.574 -22.297 -12.336 1 95.12 191 ALA A C 1
ATOM 1525 O O . ALA A 1 191 ? -4.293 -23.125 -11.469 1 95.12 191 ALA A O 1
ATOM 1526 N N . ALA A 1 192 ? -4.602 -21.016 -12.156 1 94.31 192 ALA A N 1
ATOM 1527 C CA . ALA A 1 192 ? -4.277 -20.453 -10.852 1 94.31 192 ALA A CA 1
ATOM 1528 C C . ALA A 1 192 ? -5.242 -20.953 -9.781 1 94.31 192 ALA A C 1
ATOM 1530 O O . ALA A 1 192 ? -4.867 -21.078 -8.617 1 94.31 192 ALA A O 1
ATOM 1531 N N . LEU A 1 193 ? -6.406 -21.219 -10.219 1 91.31 193 LEU A N 1
ATOM 1532 C CA . LEU A 1 193 ? -7.449 -21.688 -9.305 1 91.31 193 LEU A CA 1
ATOM 1533 C C . LEU A 1 193 ? -7.438 -23.203 -9.18 1 91.31 193 LEU A C 1
ATOM 1535 O O . LEU A 1 193 ? -8.344 -23.781 -8.578 1 91.31 193 LEU A O 1
ATOM 1539 N N . GLY A 1 194 ? -6.461 -23.797 -9.797 1 92.81 194 GLY A N 1
ATOM 1540 C CA . GLY A 1 194 ? -6.219 -25.219 -9.57 1 92.81 194 GLY A CA 1
ATOM 1541 C C . GLY A 1 194 ? -6.938 -26.109 -10.562 1 92.81 194 GLY A C 1
ATOM 1542 O O . GLY A 1 194 ? -7.012 -27.328 -10.375 1 92.81 194 GLY A O 1
ATOM 1543 N N . LYS A 1 195 ? -7.477 -25.516 -11.555 1 94.44 195 LYS A N 1
ATOM 1544 C CA . LYS A 1 195 ? -8.195 -26.312 -12.547 1 94.44 195 LYS A CA 1
ATOM 1545 C C . LYS A 1 195 ? -7.23 -26.922 -13.562 1 94.44 195 LYS A C 1
ATOM 1547 O O . LYS A 1 195 ? -6.285 -26.266 -14 1 94.44 195 LYS A O 1
ATOM 1552 N N . SER A 1 196 ? -7.473 -28.203 -13.938 1 93.19 196 SER A N 1
ATOM 1553 C CA . SER A 1 196 ? -6.719 -28.875 -15 1 93.19 196 SER A CA 1
ATOM 1554 C C . SER A 1 196 ? -7.098 -28.328 -16.375 1 93.19 196 SER A C 1
ATOM 1556 O O . SER A 1 196 ? -8.086 -27.609 -16.516 1 93.19 196 SER A O 1
ATOM 1558 N N . SER A 1 197 ? -6.227 -28.703 -17.344 1 92.19 197 SER A N 1
ATOM 1559 C CA . SER A 1 197 ? -6.566 -28.312 -18.703 1 92.19 197 SER A CA 1
ATOM 1560 C C . SER A 1 197 ? -7.918 -28.875 -19.125 1 92.19 197 SER A C 1
ATOM 1562 O O . SER A 1 197 ? -8.664 -28.219 -19.859 1 92.19 197 SER A O 1
ATOM 1564 N N . ARG A 1 198 ? -8.148 -30.047 -18.656 1 93.5 198 ARG A N 1
ATOM 1565 C CA . ARG A 1 198 ? -9.422 -30.688 -18.969 1 93.5 198 ARG A CA 1
ATOM 1566 C C . ARG A 1 198 ? -10.586 -29.938 -18.328 1 93.5 198 ARG A C 1
ATOM 1568 O O . ARG A 1 198 ? -11.578 -29.625 -19 1 93.5 198 ARG A O 1
ATOM 1575 N N . ASP A 1 199 ? -10.453 -29.656 -17.078 1 94.56 199 ASP A N 1
ATOM 1576 C CA . ASP A 1 199 ? -11.477 -28.906 -16.359 1 94.56 199 ASP A CA 1
ATOM 1577 C C . ASP A 1 199 ? -11.672 -27.516 -16.984 1 94.56 199 ASP A C 1
ATOM 1579 O O . ASP A 1 199 ? -12.805 -27.062 -17.156 1 94.56 199 ASP A O 1
ATOM 1583 N N . THR A 1 200 ? -10.594 -26.875 -17.312 1 93.5 200 THR A N 1
ATOM 1584 C CA . THR A 1 200 ? -10.625 -25.547 -17.922 1 93.5 200 THR A CA 1
ATOM 1585 C C . THR A 1 200 ? -11.367 -25.578 -19.25 1 93.5 200 THR A C 1
ATOM 1587 O O . THR A 1 200 ? -12.172 -24.688 -19.531 1 93.5 200 THR A O 1
ATOM 1590 N N . ALA A 1 201 ? -11.086 -26.609 -20.062 1 93.94 201 ALA A N 1
ATOM 1591 C CA . ALA A 1 201 ? -11.758 -26.766 -21.359 1 93.94 201 ALA A CA 1
ATOM 1592 C C . ALA A 1 201 ? -13.266 -26.875 -21.188 1 93.94 201 ALA A C 1
ATOM 1594 O O . ALA A 1 201 ? -14.031 -26.25 -21.922 1 93.94 201 ALA A O 1
ATOM 1595 N N . GLU A 1 202 ? -13.672 -27.578 -20.219 1 93.88 202 GLU A N 1
ATOM 1596 C CA . GLU A 1 202 ? -15.094 -27.734 -19.938 1 93.88 202 GLU A CA 1
ATOM 1597 C C . GLU A 1 202 ? -15.734 -26.422 -19.516 1 93.88 202 GLU A C 1
ATOM 1599 O O . GLU A 1 202 ? -16.812 -26.062 -19.984 1 93.88 202 GLU A O 1
ATOM 1604 N N . ILE A 1 203 ? -15.062 -25.75 -18.656 1 90.31 203 ILE A N 1
ATOM 1605 C CA . ILE A 1 203 ? -15.57 -24.5 -18.109 1 90.31 203 ILE A CA 1
ATOM 1606 C C . ILE A 1 203 ? -15.711 -23.469 -19.234 1 90.31 203 ILE A C 1
ATOM 1608 O O . ILE A 1 203 ? -16.719 -22.75 -19.312 1 90.31 203 ILE A O 1
ATOM 1612 N N . MET A 1 204 ? -14.727 -23.438 -20.078 1 91.69 204 MET A N 1
ATOM 1613 C CA . MET A 1 204 ? -14.664 -22.422 -21.109 1 91.69 204 MET A CA 1
ATOM 1614 C C . MET A 1 204 ? -15.398 -22.875 -22.375 1 91.69 204 MET A C 1
ATOM 1616 O O . MET A 1 204 ? -15.492 -22.109 -23.344 1 91.69 204 MET A O 1
ATOM 1620 N N . GLN A 1 205 ? -15.852 -24.141 -22.312 1 94.31 205 GLN A N 1
ATOM 1621 C CA . GLN A 1 205 ? -16.594 -24.719 -23.438 1 94.31 205 GLN A CA 1
ATOM 1622 C C . GLN A 1 205 ? -15.727 -24.75 -24.688 1 94.31 205 GLN A C 1
ATOM 1624 O O . GLN A 1 205 ? -16.172 -24.312 -25.766 1 94.31 205 GLN A O 1
ATOM 1629 N N . ILE A 1 206 ? -14.531 -25.25 -24.578 1 94.38 206 ILE A N 1
ATOM 1630 C CA . ILE A 1 206 ? -13.586 -25.5 -25.672 1 94.38 206 ILE A CA 1
ATOM 1631 C C . ILE A 1 206 ? -12.961 -26.891 -25.5 1 94.38 206 ILE A C 1
ATOM 1633 O O . ILE A 1 206 ? -13.25 -27.594 -24.531 1 94.38 206 ILE A O 1
ATOM 1637 N N . THR A 1 207 ? -12.242 -27.297 -26.484 1 94.06 207 THR A N 1
ATOM 1638 C CA . THR A 1 207 ? -11.578 -28.594 -26.391 1 94.06 207 THR A CA 1
ATOM 1639 C C . THR A 1 207 ? -10.344 -28.5 -25.5 1 94.06 207 THR A C 1
ATOM 1641 O O . THR A 1 207 ? -9.766 -27.422 -25.328 1 94.06 207 THR A O 1
ATOM 1644 N N . GLU A 1 208 ? -9.984 -29.594 -24.969 1 95.62 208 GLU A N 1
ATOM 1645 C CA . GLU A 1 208 ? -8.773 -29.641 -24.141 1 95.62 208 GLU A CA 1
ATOM 1646 C C . GLU A 1 208 ? -7.543 -29.219 -24.938 1 95.62 208 GLU A C 1
ATOM 1648 O O . GLU A 1 208 ? -6.633 -28.594 -24.406 1 95.62 208 GLU A O 1
ATOM 1653 N N . ARG A 1 209 ? -7.578 -29.578 -26.156 1 95.19 209 ARG A N 1
ATOM 1654 C CA . ARG A 1 209 ? -6.473 -29.219 -27.047 1 95.19 209 ARG A CA 1
ATOM 1655 C C . ARG A 1 209 ? -6.352 -27.703 -27.172 1 95.19 209 ARG A C 1
ATOM 1657 O O . ARG A 1 209 ? -5.246 -27.156 -27.141 1 95.19 209 ARG A O 1
ATOM 1664 N N . THR A 1 210 ? -7.395 -27.016 -27.359 1 95.38 210 THR A N 1
ATOM 1665 C CA . THR A 1 210 ? -7.418 -25.562 -27.469 1 95.38 210 THR A CA 1
ATOM 1666 C C . THR A 1 210 ? -6.984 -24.906 -26.156 1 95.38 210 THR A C 1
ATOM 1668 O O . THR A 1 210 ? -6.238 -23.938 -26.172 1 95.38 210 THR A O 1
ATOM 1671 N N . ALA A 1 211 ? -7.488 -25.453 -25.078 1 95.31 211 ALA A N 1
ATOM 1672 C CA . ALA A 1 211 ? -7.078 -24.938 -23.781 1 95.31 211 ALA A CA 1
ATOM 1673 C C . ALA A 1 211 ? -5.57 -25.047 -23.594 1 95.31 211 ALA A C 1
ATOM 1675 O O . ALA A 1 211 ? -4.926 -24.109 -23.094 1 95.31 211 ALA A O 1
ATOM 1676 N N . LEU A 1 212 ? -5.066 -26.203 -23.953 1 95.88 212 LEU A N 1
ATOM 1677 C CA . LEU A 1 212 ? -3.629 -26.438 -23.859 1 95.88 212 LEU A CA 1
ATOM 1678 C C . LEU A 1 212 ? -2.863 -25.469 -24.75 1 95.88 212 LEU A C 1
ATOM 1680 O O . LEU A 1 212 ? -1.81 -24.953 -24.359 1 95.88 212 LEU A O 1
ATOM 1684 N N . ALA A 1 213 ? -3.361 -25.266 -25.906 1 95.94 213 ALA A N 1
ATOM 1685 C CA . ALA A 1 213 ? -2.723 -24.328 -26.828 1 95.94 213 ALA A CA 1
ATOM 1686 C C . ALA A 1 213 ? -2.676 -22.922 -26.25 1 95.94 213 ALA A C 1
ATOM 1688 O O . ALA A 1 213 ? -1.659 -22.234 -26.344 1 95.94 213 ALA A O 1
ATOM 1689 N N . HIS A 1 214 ? -3.752 -22.453 -25.656 1 96.25 214 HIS A N 1
ATOM 1690 C CA . HIS A 1 214 ? -3.787 -21.141 -25.016 1 96.25 214 HIS A CA 1
ATOM 1691 C C . HIS A 1 214 ? -2.771 -21.047 -23.891 1 96.25 214 HIS A C 1
ATOM 1693 O O . HIS A 1 214 ? -2.111 -20.016 -23.719 1 96.25 214 HIS A O 1
ATOM 1699 N N . ALA A 1 215 ? -2.715 -22.109 -23.156 1 95.69 215 ALA A N 1
ATOM 1700 C CA . ALA A 1 215 ? -1.778 -22.141 -22.031 1 95.69 215 ALA A CA 1
ATOM 1701 C C . ALA A 1 215 ? -0.335 -22.062 -22.531 1 95.69 215 ALA A C 1
ATOM 1703 O O . ALA A 1 215 ? 0.487 -21.344 -21.953 1 95.69 215 ALA A O 1
ATOM 1704 N N . VAL A 1 216 ? -0.053 -22.844 -23.516 1 95.88 216 VAL A N 1
ATOM 1705 C CA . VAL A 1 216 ? 1.289 -22.875 -24.094 1 95.88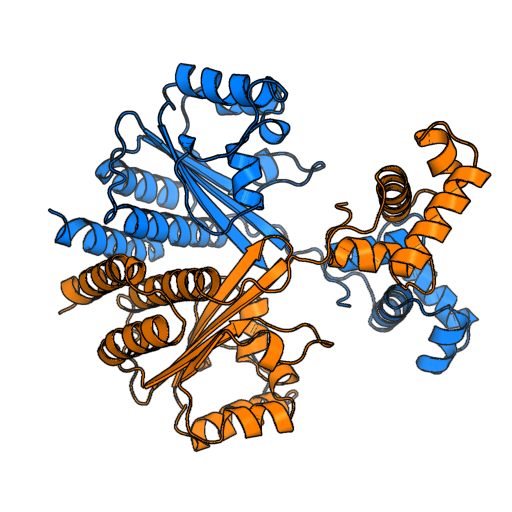 216 VAL A CA 1
ATOM 1706 C C . VAL A 1 216 ? 1.64 -21.5 -24.672 1 95.88 216 VAL A C 1
ATOM 1708 O O . VAL A 1 216 ? 2.742 -21 -24.453 1 95.88 216 VAL A O 1
ATOM 1711 N N . ASN A 1 217 ? 0.729 -20.922 -25.375 1 96 217 ASN A N 1
ATOM 1712 C CA . ASN A 1 217 ? 0.949 -19.594 -25.938 1 96 217 ASN A CA 1
ATOM 1713 C C . ASN A 1 217 ? 1.202 -18.562 -24.844 1 96 217 ASN A C 1
ATOM 1715 O O . ASN A 1 217 ? 2.107 -17.734 -24.969 1 96 217 ASN A O 1
ATOM 1719 N N . ALA A 1 218 ? 0.379 -18.625 -23.828 1 95.88 218 ALA A N 1
ATOM 1720 C CA . ALA A 1 218 ? 0.546 -17.703 -22.719 1 95.88 218 ALA A CA 1
ATOM 1721 C C . ALA A 1 218 ? 1.918 -17.875 -22.062 1 95.88 218 ALA A C 1
ATOM 1723 O O . ALA A 1 218 ? 2.58 -16.875 -21.734 1 95.88 218 ALA A O 1
ATOM 1724 N N . THR A 1 219 ? 2.283 -19.141 -21.906 1 96.06 219 THR A N 1
ATOM 1725 C CA . THR A 1 219 ? 3.574 -19.453 -21.297 1 96.06 219 THR A CA 1
ATOM 1726 C C . THR A 1 219 ? 4.711 -18.859 -22.125 1 96.06 219 THR A C 1
ATOM 1728 O O . THR A 1 219 ? 5.645 -18.266 -21.578 1 96.06 219 THR A O 1
ATOM 1731 N N . HIS A 1 220 ? 4.586 -18.953 -23.375 1 95.38 220 HIS A N 1
ATOM 1732 C CA . HIS A 1 220 ? 5.59 -18.438 -24.297 1 95.38 220 HIS A CA 1
ATOM 1733 C C . HIS A 1 220 ? 5.625 -16.906 -24.25 1 95.38 220 HIS A C 1
ATOM 1735 O O . HIS A 1 220 ? 6.695 -16.312 -24.156 1 95.38 220 HIS A O 1
ATOM 1741 N N . LYS A 1 221 ? 4.52 -16.25 -24.266 1 93.44 221 LYS A N 1
ATOM 1742 C CA . LYS A 1 221 ? 4.43 -14.789 -24.281 1 93.44 221 LYS A CA 1
ATOM 1743 C C . LYS A 1 221 ? 5.008 -14.195 -23 1 93.44 221 LYS A C 1
ATOM 1745 O O . LYS A 1 221 ? 5.559 -13.094 -23.016 1 93.44 221 LYS A O 1
ATOM 1750 N N . LEU A 1 222 ? 4.938 -14.992 -21.984 1 92.38 222 LEU A N 1
ATOM 1751 C CA . LEU A 1 222 ? 5.379 -14.492 -20.688 1 92.38 222 LEU A CA 1
ATOM 1752 C C . LEU A 1 222 ? 6.82 -14.906 -20.406 1 92.38 222 LEU A C 1
ATOM 1754 O O . LEU A 1 222 ? 7.359 -14.602 -19.328 1 92.38 222 LEU A O 1
ATOM 1758 N N . GLY A 1 223 ? 7.43 -15.68 -21.281 1 93.25 223 GLY A N 1
ATOM 1759 C CA . GLY A 1 223 ? 8.789 -16.156 -21.094 1 93.25 223 GLY A CA 1
ATOM 1760 C C . GLY A 1 223 ? 8.938 -17.109 -19.922 1 93.25 223 GLY A C 1
ATOM 1761 O O . GLY A 1 223 ? 9.93 -17.062 -19.203 1 93.25 223 GLY A O 1
ATOM 1762 N N . ALA A 1 224 ? 7.895 -17.828 -19.672 1 94.25 224 ALA A N 1
ATOM 1763 C CA . ALA A 1 224 ? 7.898 -18.766 -18.562 1 94.25 224 ALA A CA 1
ATOM 1764 C C . ALA A 1 224 ? 8.367 -20.141 -19 1 94.25 224 ALA A C 1
ATOM 1766 O O . ALA A 1 224 ? 8.203 -20.531 -20.156 1 94.25 224 ALA A O 1
ATOM 1767 N N . ALA A 1 225 ? 8.914 -20.844 -18.094 1 94.19 225 ALA A N 1
ATOM 1768 C CA . ALA A 1 225 ? 9.406 -22.188 -18.391 1 94.19 225 ALA A CA 1
ATOM 1769 C C . ALA A 1 225 ? 8.266 -23.203 -18.406 1 94.19 225 ALA A C 1
ATOM 1771 O O . ALA A 1 225 ? 8.359 -24.234 -19.062 1 94.19 225 ALA A O 1
ATOM 1772 N N . ASN A 1 226 ? 7.266 -22.906 -17.625 1 94.62 226 ASN A N 1
ATOM 1773 C CA . ASN A 1 226 ? 6.125 -23.812 -17.516 1 94.62 226 ASN A CA 1
ATOM 1774 C C . ASN A 1 226 ? 4.867 -23.078 -17.062 1 94.62 226 ASN A C 1
ATOM 1776 O O . ASN A 1 226 ? 4.891 -21.859 -16.891 1 94.62 226 ASN A O 1
ATOM 1780 N N . ARG A 1 227 ? 3.803 -23.859 -16.938 1 93.44 227 ARG A N 1
ATOM 1781 C CA . ARG A 1 227 ? 2.492 -23.297 -16.625 1 93.44 227 ARG A CA 1
ATOM 1782 C C . ARG A 1 227 ? 2.498 -22.609 -15.258 1 93.44 227 ARG A C 1
ATOM 1784 O O . ARG A 1 227 ? 1.902 -21.531 -15.094 1 93.44 227 ARG A O 1
ATOM 1791 N N . THR A 1 228 ? 3.148 -23.203 -14.328 1 94.25 228 THR A N 1
ATOM 1792 C CA . THR A 1 228 ? 3.201 -22.656 -12.977 1 94.25 228 THR A CA 1
ATOM 1793 C C . THR A 1 228 ? 3.867 -21.281 -12.984 1 94.25 228 THR A C 1
ATOM 1795 O O . THR A 1 228 ? 3.332 -20.328 -12.422 1 94.25 228 THR A O 1
ATOM 1798 N N . GLN A 1 229 ? 4.988 -21.234 -13.578 1 94.38 229 GLN A N 1
ATOM 1799 C CA . GLN A 1 229 ? 5.684 -19.953 -13.656 1 94.38 229 GLN A CA 1
ATOM 1800 C C . GLN A 1 229 ? 4.867 -18.938 -14.453 1 94.38 229 GLN A C 1
ATOM 1802 O O . GLN A 1 229 ? 4.879 -17.734 -14.141 1 94.38 229 GLN A O 1
ATOM 1807 N N . ALA A 1 230 ? 4.223 -19.406 -15.484 1 95.25 230 ALA A N 1
ATOM 1808 C CA . ALA A 1 230 ? 3.393 -18.5 -16.281 1 95.25 230 ALA A CA 1
ATOM 1809 C C . ALA A 1 230 ? 2.322 -17.844 -15.414 1 95.25 230 ALA A C 1
ATOM 1811 O O . ALA A 1 230 ? 2.109 -16.625 -15.5 1 95.25 230 ALA A O 1
ATOM 1812 N N . VAL A 1 231 ? 1.664 -18.672 -14.617 1 94.81 231 VAL A N 1
ATOM 1813 C CA . VAL A 1 231 ? 0.636 -18.156 -13.719 1 94.81 231 VAL A CA 1
ATOM 1814 C C . VAL A 1 231 ? 1.248 -17.141 -12.766 1 94.81 231 VAL A C 1
ATOM 1816 O O . VAL A 1 231 ? 0.685 -16.062 -12.547 1 94.81 231 VAL A O 1
ATOM 1819 N N . VAL A 1 232 ? 2.387 -17.438 -12.242 1 92.12 232 VAL A N 1
ATOM 1820 C CA . VAL A 1 232 ? 3.074 -16.578 -11.289 1 92.12 232 VAL A CA 1
ATOM 1821 C C . VAL A 1 232 ? 3.406 -15.234 -11.953 1 92.12 232 VAL A C 1
ATOM 1823 O O . VAL A 1 232 ? 3.084 -14.172 -11.422 1 92.12 232 VAL A O 1
ATOM 1826 N N . ARG A 1 233 ? 4.004 -15.281 -13.102 1 89.31 233 ARG A N 1
ATOM 1827 C CA . ARG A 1 233 ? 4.398 -14.07 -13.812 1 89.31 233 ARG A CA 1
ATOM 1828 C C . ARG A 1 233 ? 3.176 -13.234 -14.18 1 89.31 233 ARG A C 1
ATOM 1830 O O . ARG A 1 233 ? 3.213 -12 -14.109 1 89.31 233 ARG A O 1
ATOM 1837 N N . ALA A 1 234 ? 2.162 -13.922 -14.625 1 91.12 234 ALA A N 1
ATOM 1838 C CA . ALA A 1 234 ? 0.936 -13.211 -14.969 1 91.12 234 ALA A CA 1
ATOM 1839 C C . ALA A 1 234 ? 0.369 -12.469 -13.758 1 91.12 234 ALA A C 1
ATOM 1841 O O . ALA A 1 234 ? -0.091 -11.336 -13.875 1 91.12 234 ALA A O 1
ATOM 1842 N N . MET A 1 235 ? 0.445 -13.133 -12.641 1 86.19 235 MET A N 1
ATOM 1843 C CA . MET A 1 235 ? -0.063 -12.523 -11.414 1 86.19 235 MET A CA 1
ATOM 1844 C C . MET A 1 235 ? 0.82 -11.359 -10.977 1 86.19 235 MET A C 1
ATOM 1846 O O . MET A 1 235 ? 0.316 -10.305 -10.594 1 86.19 235 MET A O 1
ATOM 1850 N N . GLN A 1 236 ? 2.102 -11.578 -11.047 1 79.56 236 GLN A N 1
ATOM 1851 C CA . GLN A 1 236 ? 3.051 -10.547 -10.656 1 79.56 236 GLN A CA 1
ATOM 1852 C C . GLN A 1 236 ? 2.893 -9.297 -11.516 1 79.56 236 GLN A C 1
ATOM 1854 O O . GLN A 1 236 ? 3.021 -8.172 -11.023 1 79.56 236 GLN A O 1
ATOM 1859 N N . SER A 1 237 ? 2.576 -9.594 -12.781 1 76.75 237 SER A N 1
ATOM 1860 C CA . SER A 1 237 ? 2.428 -8.492 -13.734 1 76.75 237 SER A CA 1
ATOM 1861 C C . SER A 1 237 ? 0.996 -7.969 -13.75 1 76.75 237 SER A C 1
ATOM 1863 O O . SER A 1 237 ? 0.664 -7.086 -14.539 1 76.75 237 SER A O 1
ATOM 1865 N N . LYS A 1 238 ? 0.135 -8.656 -12.961 1 74.69 238 LYS A N 1
ATOM 1866 C CA . LYS A 1 238 ? -1.271 -8.297 -12.805 1 74.69 238 LYS A CA 1
ATOM 1867 C C . LYS A 1 238 ? -2.039 -8.5 -14.109 1 74.69 238 LYS A C 1
ATOM 1869 O O . LYS A 1 238 ? -2.982 -7.766 -14.406 1 74.69 238 LYS A O 1
ATOM 1874 N N . PHE A 1 239 ? -1.5 -9.344 -14.922 1 80.31 239 PHE A N 1
ATOM 1875 C CA . PHE A 1 239 ? -2.217 -9.695 -16.141 1 80.31 239 PHE A CA 1
ATOM 1876 C C . PHE A 1 239 ? -3.459 -10.516 -15.82 1 80.31 239 PHE A C 1
ATOM 1878 O O . PHE A 1 239 ? -4.406 -10.555 -16.609 1 80.31 239 PHE A O 1
ATOM 1885 N N . ILE A 1 240 ? -3.359 -11.234 -14.719 1 82.38 240 ILE A N 1
ATOM 1886 C CA . ILE A 1 240 ? -4.516 -11.953 -14.195 1 82.38 240 ILE A CA 1
ATOM 1887 C C . ILE A 1 240 ? -4.684 -11.641 -12.711 1 82.38 240 ILE A C 1
ATOM 1889 O O . ILE A 1 240 ? -3.732 -11.234 -12.039 1 82.38 240 ILE A O 1
ATOM 1893 N N . ARG A 1 241 ? -5.922 -11.703 -12.281 1 74.12 241 ARG A N 1
ATOM 1894 C CA . ARG A 1 241 ? -6.234 -11.484 -10.875 1 74.12 241 ARG A CA 1
ATOM 1895 C C . ARG A 1 241 ? -7.047 -12.648 -10.305 1 74.12 241 ARG A C 1
ATOM 1897 O O . ARG A 1 241 ? -8.078 -13.023 -10.867 1 74.12 241 ARG A O 1
ATOM 1904 N N . VAL A 1 242 ? -6.418 -13.328 -9.391 1 77.75 242 VAL A N 1
ATOM 1905 C CA . VAL A 1 242 ? -7.141 -14.43 -8.766 1 77.75 242 VAL A CA 1
ATOM 1906 C C . VAL A 1 242 ? -7.141 -14.25 -7.246 1 77.75 242 VAL A C 1
ATOM 1908 O O . VAL A 1 242 ? -6.223 -13.648 -6.684 1 77.75 242 VAL A O 1
ATOM 1911 N N . MET B 1 1 ? -8.977 30.953 8.656 1 37.66 1 MET B N 1
ATOM 1912 C CA . MET B 1 1 ? -9.875 29.812 8.562 1 37.66 1 MET B CA 1
ATOM 1913 C C . MET B 1 1 ? -9.125 28.578 8.07 1 37.66 1 MET B C 1
ATOM 1915 O O . MET B 1 1 ? -9.367 27.469 8.555 1 37.66 1 MET B O 1
ATOM 1919 N N . TYR B 1 2 ? -8.125 28.859 7.004 1 48.25 2 TYR B N 1
ATOM 1920 C CA . TYR B 1 2 ? -7.27 27.922 6.27 1 48.25 2 TYR B CA 1
ATOM 1921 C C . TYR B 1 2 ? -6.188 27.344 7.172 1 48.25 2 TYR B C 1
ATOM 1923 O O . TYR B 1 2 ? -5.895 26.156 7.105 1 48.25 2 TYR B O 1
ATOM 1931 N N . ASP B 1 3 ? -5.543 28.234 8.047 1 52.97 3 ASP B N 1
ATOM 1932 C CA . ASP B 1 3 ? -4.504 27.953 9.039 1 52.97 3 ASP B CA 1
ATOM 1933 C C . ASP B 1 3 ? -5 26.938 10.078 1 52.97 3 ASP B C 1
ATOM 1935 O O . ASP B 1 3 ? -4.227 26.109 10.555 1 52.97 3 ASP B O 1
ATOM 1939 N N . ASP B 1 4 ? -6.355 26.703 9.922 1 78.31 4 ASP B N 1
ATOM 1940 C CA . ASP B 1 4 ? -7.07 26.078 11.031 1 78.31 4 ASP B CA 1
ATOM 1941 C C . ASP B 1 4 ? -7.328 24.594 10.75 1 78.31 4 ASP B C 1
ATOM 1943 O O . ASP B 1 4 ? -7.188 23.766 11.648 1 78.31 4 ASP B O 1
ATOM 1947 N N . CYS B 1 5 ? -7.32 24.266 9.445 1 79.62 5 CYS B N 1
ATOM 1948 C CA . CYS B 1 5 ? -7.703 22.891 9.148 1 79.62 5 CYS B CA 1
ATOM 1949 C C . CYS B 1 5 ? -6.555 21.922 9.445 1 79.62 5 CYS B C 1
ATOM 1951 O O . CYS B 1 5 ? -6.773 20.844 9.984 1 79.62 5 CYS B O 1
ATOM 1953 N N . ALA B 1 6 ? -5.395 22.422 9.211 1 78.94 6 ALA B N 1
ATOM 1954 C CA . ALA B 1 6 ? -4.215 21.594 9.453 1 78.94 6 ALA B CA 1
ATOM 1955 C C . ALA B 1 6 ? -3.977 21.406 10.945 1 78.94 6 ALA B C 1
ATOM 1957 O O . ALA B 1 6 ? -3.627 20.312 11.398 1 78.94 6 ALA B O 1
ATOM 1958 N N . ALA B 1 7 ? -4.137 22.531 11.609 1 82.62 7 ALA B N 1
ATOM 1959 C CA . ALA B 1 7 ? -3.973 22.469 13.062 1 82.62 7 ALA B CA 1
ATOM 1960 C C . ALA B 1 7 ? -4.988 21.516 13.688 1 82.62 7 ALA B C 1
ATOM 1962 O O . ALA B 1 7 ? -4.656 20.766 14.594 1 82.62 7 ALA B O 1
ATOM 1963 N N . ARG B 1 8 ? -6.141 21.562 13.195 1 87.06 8 ARG B N 1
ATOM 1964 C CA . ARG B 1 8 ? -7.199 20.703 13.703 1 87.06 8 ARG B CA 1
ATOM 1965 C C . ARG B 1 8 ? -6.918 19.234 13.391 1 87.06 8 ARG B C 1
ATOM 1967 O O . ARG B 1 8 ? -7.18 18.359 14.211 1 87.06 8 ARG B O 1
ATOM 1974 N N . ALA B 1 9 ? -6.395 19.047 12.195 1 88.12 9 ALA B N 1
ATOM 1975 C CA . ALA B 1 9 ? -6.027 17.688 11.812 1 88.12 9 ALA B CA 1
ATOM 1976 C C . ALA B 1 9 ? -4.941 17.141 12.727 1 88.12 9 ALA B C 1
ATOM 1978 O O . ALA B 1 9 ? -5.004 15.977 13.148 1 88.12 9 ALA B O 1
ATOM 1979 N N . LEU B 1 10 ? -4.023 17.969 13.07 1 87.31 10 LEU B N 1
ATOM 1980 C CA . LEU B 1 10 ? -2.941 17.531 13.945 1 87.31 10 LEU B CA 1
ATOM 1981 C C . LEU B 1 10 ? -3.451 17.281 15.359 1 87.31 10 LEU B C 1
ATOM 1983 O O . LEU B 1 10 ? -3.006 16.344 16.031 1 87.31 10 LEU B O 1
ATOM 1987 N N . ASP B 1 11 ? -4.328 18.156 15.797 1 88.69 11 ASP B N 1
ATOM 1988 C CA . ASP B 1 11 ? -4.949 17.969 17.109 1 88.69 11 ASP B CA 1
ATOM 1989 C C . ASP B 1 11 ? -5.703 16.641 17.156 1 88.69 11 ASP B C 1
ATOM 1991 O O . ASP B 1 11 ? -5.656 15.93 18.156 1 88.69 11 ASP B O 1
ATOM 1995 N N . PHE B 1 12 ? -6.383 16.375 16.156 1 92.69 12 PHE B N 1
ATOM 1996 C CA . PHE B 1 12 ? -7.105 15.109 16.031 1 92.69 12 PHE B CA 1
ATOM 1997 C C . PHE B 1 12 ? -6.148 13.93 16.156 1 92.69 12 PHE B C 1
ATOM 1999 O O . PHE B 1 12 ? -6.402 13 16.938 1 92.69 12 PHE B O 1
ATOM 2006 N N . VAL B 1 13 ? -5.062 14.008 15.391 1 90.38 13 VAL B N 1
ATOM 2007 C CA . VAL B 1 13 ? -4.098 12.914 15.359 1 90.38 13 VAL B CA 1
ATOM 2008 C C . VAL B 1 13 ? -3.521 12.695 16.75 1 90.38 13 VAL B C 1
ATOM 2010 O O . VAL B 1 13 ? -3.393 11.555 17.203 1 90.38 13 VAL B O 1
ATOM 2013 N N . GLU B 1 14 ? -3.248 13.734 17.406 1 87.25 14 GLU B N 1
ATOM 2014 C CA . GLU B 1 14 ? -2.719 13.641 18.766 1 87.25 14 GLU B CA 1
ATOM 2015 C C . GLU B 1 14 ? -3.742 13.031 19.719 1 87.25 14 GLU B C 1
ATOM 2017 O O . GLU B 1 14 ? -3.381 12.273 20.625 1 87.25 14 GLU B O 1
ATOM 2022 N N . GLY B 1 15 ? -4.953 13.344 19.531 1 91.25 15 GLY B N 1
ATOM 2023 C CA . GLY B 1 15 ? -6.023 12.875 20.391 1 91.25 15 GLY B CA 1
ATOM 2024 C C . GLY B 1 15 ? -6.367 11.414 20.188 1 91.25 15 GLY B C 1
ATOM 2025 O O . GLY B 1 15 ? -6.977 10.781 21.047 1 91.25 15 GLY B O 1
ATOM 2026 N N . LEU B 1 16 ? -5.977 10.867 19.016 1 92.38 16 LEU B N 1
ATOM 2027 C CA . LEU B 1 16 ? -6.32 9.492 18.688 1 92.38 16 LEU B CA 1
ATOM 2028 C C . LEU B 1 16 ? -5.676 8.516 19.656 1 92.38 16 LEU B C 1
ATOM 2030 O O . LEU B 1 16 ? -6.188 7.41 19.859 1 92.38 16 LEU B O 1
ATOM 2034 N N . ASP B 1 17 ? -4.562 8.93 20.234 1 86.81 17 ASP B N 1
ATOM 2035 C CA . ASP B 1 17 ? -3.84 8.062 21.156 1 86.81 17 ASP B CA 1
ATOM 2036 C C . ASP B 1 17 ? -4.695 7.723 22.375 1 86.81 17 ASP B C 1
ATOM 2038 O O . ASP B 1 17 ? -4.48 6.699 23.031 1 86.81 17 ASP B O 1
ATOM 2042 N N . ASP B 1 18 ? -5.652 8.531 22.609 1 91.94 18 ASP B N 1
ATOM 2043 C CA . ASP B 1 18 ? -6.5 8.352 23.797 1 91.94 18 ASP B CA 1
ATOM 2044 C C . ASP B 1 18 ? -7.711 7.477 23.469 1 91.94 18 ASP B C 1
ATOM 2046 O O . ASP B 1 18 ? -8.508 7.156 24.344 1 91.94 18 ASP B O 1
ATOM 2050 N N . CYS B 1 19 ? -7.879 7.141 22.219 1 95 19 CYS B N 1
ATOM 2051 C CA . CYS B 1 19 ? -8.961 6.25 21.828 1 95 19 CYS B CA 1
ATOM 2052 C C . CYS B 1 19 ? -8.555 4.789 21.984 1 95 19 CYS B C 1
ATOM 2054 O O . CYS B 1 19 ? -7.547 4.359 21.422 1 95 19 CYS B O 1
ATOM 2056 N N . HIS B 1 20 ? -9.406 4.012 22.656 1 93.75 20 HIS B N 1
ATOM 2057 C CA . HIS B 1 20 ? -8.969 2.658 22.984 1 93.75 20 HIS B CA 1
ATOM 2058 C C . HIS B 1 20 ? -9.914 1.617 22.391 1 93.75 20 HIS B C 1
ATOM 2060 O O . HIS B 1 20 ? -9.719 0.416 22.594 1 93.75 20 HIS B O 1
ATOM 2066 N N . ASP B 1 21 ? -10.914 2.047 21.766 1 93.94 21 ASP B N 1
ATOM 2067 C CA . ASP B 1 21 ? -11.797 1.123 21.047 1 93.94 21 ASP B CA 1
ATOM 2068 C C . ASP B 1 21 ? -12.391 1.781 19.797 1 93.94 21 ASP B C 1
ATOM 2070 O O . ASP B 1 21 ? -12.195 2.977 19.578 1 93.94 21 ASP B O 1
ATOM 2074 N N . HIS B 1 22 ? -13.07 0.991 19.016 1 95.69 22 HIS B N 1
ATOM 2075 C CA . HIS B 1 22 ? -13.609 1.457 17.75 1 95.69 22 HIS B CA 1
ATOM 2076 C C . HIS B 1 22 ? -14.641 2.561 17.953 1 95.69 22 HIS B C 1
ATOM 2078 O O . HIS B 1 22 ? -14.727 3.494 17.156 1 95.69 22 HIS B O 1
ATOM 2084 N N . ASP B 1 23 ? -15.398 2.477 19 1 95.94 23 ASP B N 1
ATOM 2085 C CA . ASP B 1 23 ? -16.422 3.482 19.266 1 95.94 23 ASP B CA 1
ATOM 2086 C C . ASP B 1 23 ? -15.789 4.848 19.547 1 95.94 23 ASP B C 1
ATOM 2088 O O . ASP B 1 23 ? -16.281 5.867 19.062 1 95.94 23 ASP B O 1
ATOM 2092 N N . GLN B 1 24 ? -14.789 4.84 20.312 1 96.56 24 GLN B N 1
ATOM 2093 C CA . GLN B 1 24 ? -14.094 6.086 20.625 1 96.56 24 GLN B CA 1
ATOM 2094 C C . GLN B 1 24 ? -13.461 6.68 19.375 1 96.56 24 GLN B C 1
ATOM 2096 O O . GLN B 1 24 ? -13.5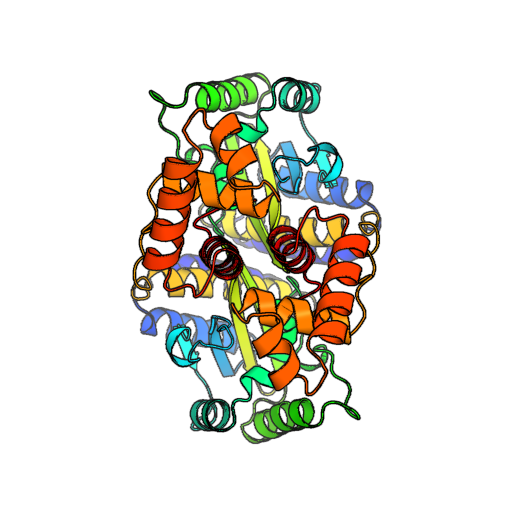23 7.891 19.156 1 96.56 24 GLN B O 1
ATOM 2101 N N . VAL B 1 25 ? -12.852 5.812 18.547 1 97.12 25 VAL B N 1
ATOM 2102 C CA . VAL B 1 25 ? -12.273 6.273 17.281 1 97.12 25 VAL B CA 1
ATOM 2103 C C . VAL B 1 25 ? -13.375 6.84 16.391 1 97.12 25 VAL B C 1
ATOM 2105 O O . VAL B 1 25 ? -13.234 7.93 15.828 1 97.12 25 VAL B O 1
ATOM 2108 N N . ALA B 1 26 ? -14.492 6.148 16.328 1 97.31 26 ALA B N 1
ATOM 2109 C CA . ALA B 1 26 ? -15.617 6.559 15.492 1 97.31 26 ALA B CA 1
ATOM 2110 C C . ALA B 1 26 ? -16.125 7.934 15.906 1 97.31 26 ALA B C 1
ATOM 2112 O O . ALA B 1 26 ? -16.391 8.789 15.055 1 97.31 26 ALA B O 1
ATOM 2113 N N . HIS B 1 27 ? -16.266 8.148 17.156 1 96.81 27 HIS B N 1
ATOM 2114 C CA . HIS B 1 27 ? -16.766 9.422 17.672 1 96.81 27 HIS B CA 1
ATOM 2115 C C . HIS B 1 27 ? -15.781 10.555 17.375 1 96.81 27 HIS B C 1
ATOM 2117 O O . HIS B 1 27 ? -16.203 11.656 16.984 1 96.81 27 HIS B O 1
ATOM 2123 N N . SER B 1 28 ? -14.539 10.266 17.578 1 97 28 SER B N 1
ATOM 2124 C CA . SER B 1 28 ? -13.516 11.258 17.281 1 97 28 SER B CA 1
ATOM 2125 C C . SER B 1 28 ? -13.508 11.625 15.797 1 97 28 SER B C 1
ATOM 2127 O O . SER B 1 28 ? -13.414 12.797 15.438 1 97 28 SER B O 1
ATOM 2129 N N . VAL B 1 29 ? -13.625 10.617 14.922 1 97.25 29 VAL B N 1
ATOM 2130 C CA . VAL B 1 29 ? -13.633 10.812 13.477 1 97.25 29 VAL B CA 1
ATOM 2131 C C . VAL B 1 29 ? -14.875 11.594 13.062 1 97.25 29 VAL B C 1
ATOM 2133 O O . VAL B 1 29 ? -14.797 12.523 12.258 1 97.25 29 VAL B O 1
ATOM 2136 N N . GLU B 1 30 ? -15.945 11.203 13.641 1 96.38 30 GLU B N 1
ATOM 2137 C CA . GLU B 1 30 ? -17.203 11.883 13.359 1 96.38 30 GLU B CA 1
ATOM 2138 C C . GLU B 1 30 ? -17.109 13.375 13.656 1 96.38 30 GLU B C 1
ATOM 2140 O O . GLU B 1 30 ? -17.531 14.203 12.852 1 96.38 30 GLU B O 1
ATOM 2145 N N . ARG B 1 31 ? -16.578 13.727 14.742 1 95.31 31 ARG B N 1
ATOM 2146 C CA . ARG B 1 31 ? -16.469 15.109 15.188 1 95.31 31 ARG B CA 1
ATOM 2147 C C . ARG B 1 31 ? -15.578 15.922 14.258 1 95.31 31 ARG B C 1
ATOM 2149 O O . ARG B 1 31 ? -15.953 17.016 13.812 1 95.31 31 ARG B O 1
ATOM 2156 N N . ILE B 1 32 ? -14.453 15.375 13.914 1 95.06 32 ILE B N 1
ATOM 2157 C CA . ILE B 1 32 ? -13.508 16.141 13.117 1 95.06 32 ILE B CA 1
ATOM 2158 C C . ILE B 1 32 ? -14.008 16.234 11.68 1 95.06 32 ILE B C 1
ATOM 2160 O O . ILE B 1 32 ? -13.859 17.266 11.023 1 95.06 32 ILE B O 1
ATOM 2164 N N . LEU B 1 33 ? -14.57 15.172 11.102 1 94.19 33 LEU B N 1
ATOM 2165 C CA . LEU B 1 33 ? -15.023 15.172 9.711 1 94.19 33 LEU B CA 1
ATOM 2166 C C . LEU B 1 33 ? -16.188 16.125 9.523 1 94.19 33 LEU B C 1
ATOM 2168 O O . LEU B 1 33 ? -16.344 16.719 8.445 1 94.19 33 LEU B O 1
ATOM 2172 N N . ALA B 1 34 ? -16.984 16.281 10.633 1 93.69 34 ALA B N 1
ATOM 2173 C CA . ALA B 1 34 ? -18.094 17.219 10.586 1 93.69 34 ALA B CA 1
ATOM 2174 C C . ALA B 1 34 ? -17.594 18.641 10.32 1 93.69 34 ALA B C 1
ATOM 2176 O O . ALA B 1 34 ? -18.281 19.438 9.664 1 93.69 34 ALA B O 1
ATOM 2177 N N . GLU B 1 35 ? -16.422 18.922 10.75 1 91.31 35 GLU B N 1
ATOM 2178 C CA . GLU B 1 35 ? -15.836 20.25 10.555 1 91.31 35 GLU B CA 1
ATOM 2179 C C . GLU B 1 35 ? -15.516 20.5 9.078 1 91.31 35 GLU B C 1
ATOM 2181 O O . GLU B 1 35 ? -15.375 21.641 8.656 1 91.31 35 GLU B O 1
ATOM 2186 N N . PHE B 1 36 ? -15.422 19.375 8.367 1 91.5 36 PHE B N 1
ATOM 2187 C CA . PHE B 1 36 ? -15.102 19.5 6.953 1 91.5 36 PHE B CA 1
ATOM 2188 C C . PHE B 1 36 ? -16.328 19.25 6.094 1 91.5 36 PHE B C 1
ATOM 2190 O O . PHE B 1 36 ? -16.234 19.125 4.871 1 91.5 36 PHE B O 1
ATOM 2197 N N . GLY B 1 37 ? -17.469 19.125 6.742 1 92 37 GLY B N 1
ATOM 2198 C CA . GLY B 1 37 ? -18.719 19.016 6.016 1 92 37 GLY B CA 1
ATOM 2199 C C . GLY B 1 37 ? -19.109 17.578 5.707 1 92 37 GLY B C 1
ATOM 2200 O O . GLY B 1 37 ? -20.016 17.344 4.902 1 92 37 GLY B O 1
ATOM 2201 N N . PHE B 1 38 ? -18.469 16.609 6.281 1 94.81 38 PHE B N 1
ATOM 2202 C CA . PHE B 1 38 ? -18.812 15.203 6.074 1 94.81 38 PHE B CA 1
ATOM 2203 C C . PHE B 1 38 ? -19.797 14.727 7.141 1 94.81 38 PHE B C 1
ATOM 2205 O O . PHE B 1 38 ? -19.781 15.219 8.273 1 94.81 38 PHE B O 1
ATOM 2212 N N . GLU B 1 39 ? -20.578 13.727 6.762 1 95.38 39 GLU B N 1
ATOM 2213 C CA . GLU B 1 39 ? -21.625 13.227 7.656 1 95.38 39 GLU B CA 1
ATOM 2214 C C . GLU B 1 39 ? -21.5 11.719 7.848 1 95.38 39 GLU B C 1
ATOM 2216 O O . GLU B 1 39 ? -21.938 11.172 8.867 1 95.38 39 GLU B O 1
ATOM 2221 N N . HIS B 1 40 ? -20.984 11.07 6.902 1 96.25 40 HIS B N 1
ATOM 2222 C CA . HIS B 1 40 ? -20.875 9.617 6.91 1 96.25 40 HIS B CA 1
ATOM 2223 C C . HIS B 1 40 ? -19.469 9.172 6.574 1 96.25 40 HIS B C 1
ATOM 2225 O O . HIS B 1 40 ? -18.719 9.906 5.918 1 96.25 40 HIS B O 1
ATOM 2231 N N . PHE B 1 41 ? -19.141 8.031 7.117 1 97.44 41 PHE B N 1
ATOM 2232 C CA . PHE B 1 41 ? -17.844 7.488 6.73 1 97.44 41 PHE B CA 1
ATOM 2233 C C . PHE B 1 41 ? -17.781 5.984 6.973 1 97.44 41 PHE B C 1
ATOM 2235 O O . PHE B 1 41 ? -18.609 5.438 7.703 1 97.44 41 PHE B O 1
ATOM 2242 N N . VAL B 1 42 ? -16.922 5.398 6.32 1 96.56 42 VAL B N 1
ATOM 2243 C CA . VAL B 1 42 ? -16.672 3.973 6.516 1 96.56 42 VAL B CA 1
ATOM 2244 C C . VAL B 1 42 ? -15.164 3.695 6.426 1 96.56 42 VAL B C 1
ATOM 2246 O O . VAL B 1 42 ? -14.469 4.281 5.598 1 96.56 42 VAL B O 1
ATOM 2249 N N . ILE B 1 43 ? -14.633 3.023 7.398 1 95.75 43 ILE B N 1
ATOM 2250 C CA . ILE B 1 43 ? -13.273 2.484 7.398 1 95.75 43 ILE B CA 1
ATOM 2251 C C . ILE B 1 43 ? -13.32 0.971 7.203 1 95.75 43 ILE B C 1
ATOM 2253 O O . ILE B 1 43 ? -13.82 0.242 8.062 1 95.75 43 ILE B O 1
ATOM 2257 N N . THR B 1 44 ? -12.781 0.529 6.062 1 92.5 44 THR B N 1
ATOM 2258 C CA . THR B 1 44 ? -12.961 -0.889 5.77 1 92.5 44 THR B CA 1
ATOM 2259 C C . THR B 1 44 ? -11.812 -1.416 4.914 1 92.5 44 THR B C 1
ATOM 2261 O O . THR B 1 44 ? -11.18 -0.655 4.176 1 92.5 44 THR B O 1
ATOM 2264 N N . GLY B 1 45 ? -11.523 -2.637 5.145 1 88.75 45 GLY B N 1
ATOM 2265 C CA . GLY B 1 45 ? -10.688 -3.322 4.168 1 88.75 45 GLY B CA 1
ATOM 2266 C C . GLY B 1 45 ? -11.406 -3.582 2.855 1 88.75 45 GLY B C 1
ATOM 2267 O O . GLY B 1 45 ? -12.625 -3.422 2.764 1 88.75 45 GLY B O 1
ATOM 2268 N N . LEU B 1 46 ? -10.602 -3.795 1.834 1 86 46 LEU B N 1
ATOM 2269 C CA . LEU B 1 46 ? -11.148 -4.184 0.539 1 86 46 LEU B CA 1
ATOM 2270 C C . LEU B 1 46 ? -11.094 -5.695 0.355 1 86 46 LEU B C 1
ATOM 2272 O O . LEU B 1 46 ? -10.031 -6.246 0.049 1 86 46 LEU B O 1
ATOM 2276 N N . PRO B 1 47 ? -12.164 -6.324 0.581 1 74.06 47 PRO B N 1
ATOM 2277 C CA . PRO B 1 47 ? -12.188 -7.789 0.583 1 74.06 47 PRO B CA 1
ATOM 2278 C C . PRO B 1 47 ? -11.859 -8.391 -0.784 1 74.06 47 PRO B C 1
ATOM 2280 O O . PRO B 1 47 ? -12.164 -7.785 -1.814 1 74.06 47 PRO B O 1
ATOM 2283 N N . ASN B 1 48 ? -11.219 -9.547 -0.671 1 66.81 48 ASN B N 1
ATOM 2284 C CA . ASN B 1 48 ? -11.078 -10.367 -1.869 1 66.81 48 ASN B CA 1
ATOM 2285 C C . ASN B 1 48 ? -12.398 -11.016 -2.27 1 66.81 48 ASN B C 1
ATOM 2287 O O . ASN B 1 48 ? -13.359 -11.008 -1.49 1 66.81 48 ASN B O 1
ATOM 2291 N N . PRO B 1 49 ? -12.484 -11.383 -3.461 1 58.19 49 PRO B N 1
ATOM 2292 C CA . PRO B 1 49 ? -13.758 -11.93 -3.945 1 58.19 49 PRO B CA 1
ATOM 2293 C C . PRO B 1 49 ? -14.352 -12.961 -2.996 1 58.19 49 PRO B C 1
ATOM 2295 O O . PRO B 1 49 ? -15.578 -13.047 -2.859 1 58.19 49 PRO B O 1
ATOM 2298 N N . ASN B 1 50 ? -13.547 -13.602 -2.268 1 60.41 50 ASN B N 1
ATOM 2299 C CA . ASN B 1 50 ? -14.102 -14.64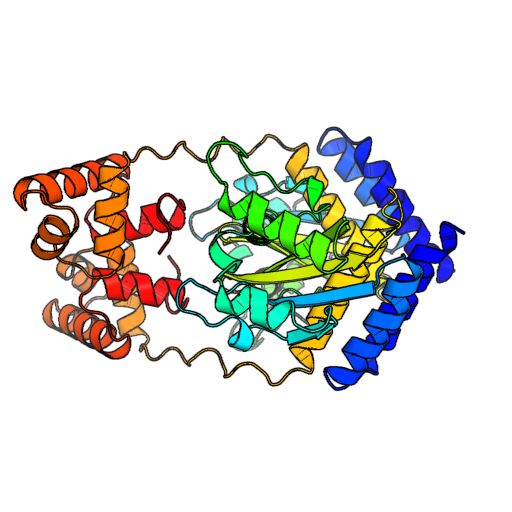1 -1.406 1 60.41 50 ASN B CA 1
ATOM 2300 C C . ASN B 1 50 ? -14.328 -14.133 0.015 1 60.41 50 ASN B C 1
ATOM 2302 O O . ASN B 1 50 ? -14.836 -14.859 0.869 1 60.41 50 ASN B O 1
ATOM 2306 N N . ASP B 1 51 ? -14.102 -12.945 0.168 1 67.44 51 ASP B N 1
ATOM 2307 C CA . ASP B 1 51 ? -14.25 -12.375 1.506 1 67.44 51 ASP B CA 1
ATOM 2308 C C . ASP B 1 51 ? -15.602 -11.688 1.663 1 67.44 51 ASP B C 1
ATOM 2310 O O . ASP B 1 51 ? -16.188 -11.219 0.681 1 67.44 51 ASP B O 1
ATOM 2314 N N . ARG B 1 52 ? -16.094 -11.797 2.908 1 75.38 52 ARG B N 1
ATOM 2315 C CA . ARG B 1 52 ? -17.281 -11 3.242 1 75.38 52 ARG B CA 1
ATOM 2316 C C . ARG B 1 52 ? -16.875 -9.602 3.689 1 75.38 52 ARG B C 1
ATOM 2318 O O . ARG B 1 52 ? -15.883 -9.422 4.395 1 75.38 52 ARG B O 1
ATOM 2325 N N . LEU B 1 53 ? -17.703 -8.617 3.285 1 78.25 53 LEU B N 1
ATOM 2326 C CA . LEU B 1 53 ? -17.438 -7.215 3.604 1 78.25 53 LEU B CA 1
ATOM 2327 C C . LEU B 1 53 ? -17.406 -7 5.113 1 78.25 53 LEU B C 1
ATOM 2329 O O . LEU B 1 53 ? -16.625 -6.191 5.609 1 78.25 53 LEU B O 1
ATOM 2333 N N . ASP B 1 54 ? -18.281 -7.734 5.809 1 79.31 54 ASP B N 1
ATOM 2334 C CA . ASP B 1 54 ? -18.391 -7.535 7.25 1 79.31 54 ASP B CA 1
ATOM 2335 C C . ASP B 1 54 ? -17.141 -8 7.973 1 79.31 54 ASP B C 1
ATOM 2337 O O . ASP B 1 54 ? -16.859 -7.562 9.086 1 79.31 54 ASP B O 1
ATOM 2341 N N . GLN B 1 55 ? -16.359 -8.805 7.27 1 78.56 55 GLN B N 1
ATOM 2342 C CA . GLN B 1 55 ? -15.148 -9.344 7.891 1 78.56 55 GLN B CA 1
ATOM 2343 C C . GLN B 1 55 ? -14 -8.336 7.824 1 78.56 55 GLN B C 1
ATOM 2345 O O . GLN B 1 55 ? -13.062 -8.414 8.617 1 78.56 55 GLN B O 1
ATOM 2350 N N . VAL B 1 56 ? -14.156 -7.461 6.965 1 83.19 56 VAL B N 1
ATOM 2351 C CA . VAL B 1 56 ? -13.039 -6.543 6.781 1 83.19 56 VAL B CA 1
ATOM 2352 C C . VAL B 1 56 ? -13.445 -5.141 7.23 1 83.19 56 VAL B C 1
ATOM 2354 O O . VAL B 1 56 ? -12.641 -4.207 7.18 1 83.19 56 VAL B O 1
ATOM 2357 N N . LEU B 1 57 ? -14.695 -4.98 7.68 1 89.38 57 LEU B N 1
ATOM 2358 C CA . LEU B 1 57 ? -15.219 -3.693 8.125 1 89.38 57 LEU B CA 1
ATOM 2359 C C . LEU B 1 57 ? -14.68 -3.33 9.5 1 89.38 57 LEU B C 1
ATOM 2361 O O . LEU B 1 57 ? -14.797 -4.117 10.445 1 89.38 57 LEU B O 1
ATOM 2365 N N . LEU B 1 58 ? -14.156 -2.137 9.625 1 91.62 58 LEU B N 1
ATOM 2366 C CA . LEU B 1 58 ? -13.633 -1.694 10.914 1 91.62 58 LEU B CA 1
ATOM 2367 C C . LEU B 1 58 ? -14.625 -0.778 11.617 1 91.62 58 LEU B C 1
ATOM 2369 O O . LEU B 1 58 ? -15.055 -1.062 12.742 1 91.62 58 LEU B O 1
ATOM 2373 N N . ILE B 1 59 ? -14.938 0.255 10.992 1 95 59 ILE B N 1
ATOM 2374 C CA . ILE B 1 59 ? -15.859 1.24 11.539 1 95 59 ILE B CA 1
ATOM 2375 C C . ILE B 1 59 ? -16.797 1.737 10.43 1 95 59 ILE B C 1
ATOM 2377 O O . ILE B 1 59 ? -16.359 1.961 9.297 1 95 59 ILE B O 1
ATOM 2381 N N . ARG B 1 60 ? -18.016 1.909 10.766 1 94.81 60 ARG B N 1
ATOM 2382 C CA . ARG B 1 60 ? -18.953 2.475 9.812 1 94.81 60 ARG B CA 1
ATOM 2383 C C . ARG B 1 60 ? -19.922 3.447 10.492 1 94.81 60 ARG B C 1
ATOM 2385 O O . ARG B 1 60 ? -20.375 3.191 11.609 1 94.81 60 ARG B O 1
ATOM 2392 N N . ARG B 1 61 ? -20.094 4.566 10.008 1 95.88 61 ARG B N 1
ATOM 2393 C CA . ARG B 1 61 ? -21.125 5.551 10.273 1 95.88 61 ARG B CA 1
ATOM 2394 C C . ARG B 1 61 ? -21.828 5.977 8.984 1 95.88 61 ARG B C 1
ATOM 2396 O O . ARG B 1 61 ? -21.469 6.996 8.391 1 95.88 61 ARG B O 1
ATOM 2403 N N . LEU B 1 62 ? -22.812 5.129 8.625 1 95 62 LEU B N 1
ATOM 2404 C CA . LEU B 1 62 ? -23.5 5.27 7.352 1 95 62 LEU B CA 1
ATOM 2405 C C . LEU B 1 62 ? -25 5.465 7.566 1 95 62 LEU B C 1
ATOM 2407 O O . LEU B 1 62 ? -25.516 5.191 8.656 1 95 62 LEU B O 1
ATOM 2411 N N . PRO B 1 63 ? -25.641 5.973 6.504 1 94.31 63 PRO B N 1
ATOM 2412 C CA . PRO B 1 63 ? -27.109 6.043 6.633 1 94.31 63 PRO B CA 1
ATOM 2413 C C . PRO B 1 63 ? -27.734 4.684 6.902 1 94.31 63 PRO B C 1
ATOM 2415 O O . PRO B 1 63 ? -27.266 3.664 6.387 1 94.31 63 PRO B O 1
ATOM 2418 N N . ALA B 1 64 ? -28.797 4.77 7.652 1 92.69 64 ALA B N 1
ATOM 2419 C CA . ALA B 1 64 ? -29.5 3.539 8.016 1 92.69 64 ALA B CA 1
ATOM 2420 C C . ALA B 1 64 ? -29.906 2.754 6.77 1 92.69 64 ALA B C 1
ATOM 2422 O O . ALA B 1 64 ? -30.484 3.312 5.836 1 92.69 64 ALA B O 1
ATOM 2423 N N . GLY B 1 65 ? -29.5 1.537 6.719 1 93.12 65 GLY B N 1
ATOM 2424 C CA . GLY B 1 65 ? -29.938 0.634 5.668 1 93.12 65 GLY B CA 1
ATOM 2425 C C . GLY B 1 65 ? -28.969 0.541 4.512 1 93.12 65 GLY B C 1
ATOM 2426 O O . GLY B 1 65 ? -29.031 -0.39 3.705 1 93.12 65 GLY B O 1
ATOM 2427 N N . TRP B 1 66 ? -28.125 1.465 4.383 1 94 66 TRP B N 1
ATOM 2428 C CA . TRP B 1 66 ? -27.25 1.493 3.223 1 94 66 TRP B CA 1
ATOM 2429 C C . TRP B 1 66 ? -26.328 0.272 3.207 1 94 66 TRP B C 1
ATOM 2431 O O . TRP B 1 66 ? -26.203 -0.398 2.182 1 94 66 TRP B O 1
ATOM 2441 N N . PHE B 1 67 ? -25.781 0.047 4.359 1 90.38 67 PHE B N 1
ATOM 2442 C CA . PHE B 1 67 ? -24.828 -1.052 4.41 1 90.38 67 PHE B CA 1
ATOM 2443 C C . PHE B 1 67 ? -25.5 -2.371 4.047 1 90.38 67 PHE B C 1
ATOM 2445 O O . PHE B 1 67 ? -24.938 -3.172 3.293 1 90.38 67 PHE B O 1
ATOM 2452 N N . GLU B 1 68 ? -26.641 -2.621 4.535 1 90.31 68 GLU B N 1
ATOM 2453 C CA . GLU B 1 68 ? -27.391 -3.834 4.234 1 90.31 68 GLU B CA 1
ATOM 2454 C C . GLU B 1 68 ? -27.75 -3.906 2.752 1 90.31 68 GLU B C 1
ATOM 2456 O O . GLU B 1 68 ? -27.641 -4.965 2.133 1 90.31 68 GLU B O 1
ATOM 2461 N N . HIS B 1 69 ? -28.203 -2.799 2.277 1 93 69 HIS B N 1
ATOM 2462 C CA . HIS B 1 69 ? -28.516 -2.729 0.856 1 93 69 HIS B CA 1
ATOM 2463 C C . HIS B 1 69 ? -27.297 -3.002 -0.001 1 93 69 HIS B C 1
ATOM 2465 O O . HIS B 1 69 ? -27.359 -3.768 -0.966 1 93 69 HIS B O 1
ATOM 2471 N N . TYR B 1 70 ? -26.172 -2.41 0.367 1 92.12 70 TYR B N 1
ATOM 2472 C CA . TYR B 1 70 ? -24.891 -2.537 -0.327 1 92.12 70 TYR B CA 1
ATOM 2473 C C . TYR B 1 70 ? -24.422 -3.986 -0.337 1 92.12 70 TYR B C 1
ATOM 2475 O O . TYR B 1 70 ? -23.984 -4.496 -1.372 1 92.12 70 TYR B O 1
ATOM 2483 N N . ALA B 1 71 ? -24.547 -4.621 0.792 1 85.81 71 ALA B N 1
ATOM 2484 C CA . ALA B 1 71 ? -24.125 -6.016 0.934 1 85.81 71 ALA B CA 1
ATOM 2485 C C . ALA B 1 71 ? -25.062 -6.949 0.165 1 85.81 71 ALA B C 1
ATOM 2487 O O . ALA B 1 71 ? -24.609 -7.859 -0.529 1 85.81 71 ALA B O 1
ATOM 2488 N N . ARG B 1 72 ? -26.312 -6.734 0.266 1 85.81 72 ARG B N 1
ATOM 2489 C CA . ARG B 1 72 ? -27.328 -7.59 -0.348 1 85.81 72 ARG B CA 1
ATOM 2490 C C . ARG B 1 72 ? -27.188 -7.594 -1.867 1 85.81 72 ARG B C 1
ATOM 2492 O O . ARG B 1 72 ? -27.422 -8.617 -2.512 1 85.81 72 ARG B O 1
ATOM 2499 N N . HIS B 1 73 ? -26.766 -6.5 -2.389 1 88.56 73 HIS B N 1
ATOM 2500 C CA . HIS B 1 73 ? -26.703 -6.375 -3.84 1 88.56 73 HIS B CA 1
ATOM 2501 C C . HIS B 1 73 ? -25.281 -6.605 -4.352 1 88.56 73 HIS B C 1
ATOM 2503 O O . HIS B 1 73 ? -25 -6.414 -5.535 1 88.56 73 HIS B O 1
ATOM 2509 N N . ASN B 1 74 ? -24.297 -6.895 -3.467 1 82.06 74 ASN B N 1
ATOM 2510 C CA . ASN B 1 74 ? -22.906 -7.141 -3.797 1 82.06 74 ASN B CA 1
ATOM 2511 C C . ASN B 1 74 ? -22.281 -5.969 -4.555 1 82.06 74 ASN B C 1
ATOM 2513 O O . ASN B 1 74 ? -21.641 -6.16 -5.586 1 82.06 74 ASN B O 1
ATOM 2517 N N . TYR B 1 75 ? -22.625 -4.773 -4.125 1 89.44 75 TYR B N 1
ATOM 2518 C CA . TYR B 1 75 ? -22.172 -3.557 -4.797 1 89.44 75 TYR B CA 1
ATOM 2519 C C . TYR B 1 75 ? -20.656 -3.465 -4.812 1 89.44 75 TYR B C 1
ATOM 2521 O O . TYR B 1 75 ? -20.078 -2.715 -5.605 1 89.44 75 TYR B O 1
ATOM 2529 N N . MET B 1 76 ? -20.047 -4.238 -3.939 1 85.31 76 MET B N 1
ATOM 2530 C CA . MET B 1 76 ? -18.578 -4.184 -3.857 1 85.31 76 MET B CA 1
ATOM 2531 C C . MET B 1 76 ? -17.953 -4.535 -5.199 1 85.31 76 MET B C 1
ATOM 2533 O O . MET B 1 76 ? -16.859 -4.055 -5.523 1 85.31 76 MET B O 1
ATOM 2537 N N . TYR B 1 77 ? -18.625 -5.305 -5.988 1 80.75 77 TYR B N 1
ATOM 2538 C CA . TYR B 1 77 ? -18.078 -5.75 -7.273 1 80.75 77 TYR B CA 1
ATOM 2539 C C . TYR B 1 77 ? -18.406 -4.75 -8.375 1 80.75 77 TYR B C 1
ATOM 2541 O O . TYR B 1 77 ? -17.828 -4.805 -9.461 1 80.75 77 TYR B O 1
ATOM 2549 N N . LEU B 1 78 ? -19.25 -3.865 -8.086 1 87.44 78 LEU B N 1
ATOM 2550 C CA . LEU B 1 78 ? -19.734 -2.93 -9.094 1 87.44 78 LEU B CA 1
ATOM 2551 C C . LEU B 1 78 ? -19.297 -1.504 -8.766 1 87.44 78 LEU B C 1
ATOM 2553 O O . LEU B 1 78 ? -19.359 -0.621 -9.625 1 87.44 78 LEU B O 1
ATOM 2557 N N . ASP B 1 79 ? -18.906 -1.273 -7.551 1 92.38 79 ASP B N 1
ATOM 2558 C CA . ASP B 1 79 ? -18.641 0.06 -7.023 1 92.38 79 ASP B CA 1
ATOM 2559 C C . ASP B 1 79 ? -17.375 0.647 -7.633 1 92.38 79 ASP B C 1
ATOM 2561 O O . ASP B 1 79 ? -16.266 0.177 -7.352 1 92.38 79 ASP B O 1
ATOM 2565 N N . PRO B 1 80 ? -17.5 1.742 -8.406 1 93.12 80 PRO B N 1
ATOM 2566 C CA . PRO B 1 80 ? -16.312 2.336 -9.031 1 93.12 80 PRO B CA 1
ATOM 2567 C C . PRO B 1 80 ? -15.359 2.951 -8.016 1 93.12 80 PRO B C 1
ATOM 2569 O O . PRO B 1 80 ? -14.156 3.049 -8.266 1 93.12 80 PRO B O 1
ATOM 2572 N N . VAL B 1 81 ? -15.875 3.354 -6.898 1 93.88 81 VAL B N 1
ATOM 2573 C CA . VAL B 1 81 ? -15.047 3.934 -5.848 1 93.88 81 VAL B CA 1
ATOM 2574 C C . VAL B 1 81 ? -14.141 2.855 -5.25 1 93.88 81 VAL B C 1
ATOM 2576 O O . VAL B 1 81 ? -12.938 3.064 -5.086 1 93.88 81 VAL B O 1
ATOM 2579 N N . PHE B 1 82 ? -14.758 1.733 -4.988 1 91.56 82 PHE B N 1
ATOM 2580 C CA . PHE B 1 82 ? -14 0.606 -4.457 1 91.56 82 PHE B CA 1
ATOM 2581 C C . PHE B 1 82 ? -12.922 0.167 -5.438 1 91.56 82 PHE B C 1
ATOM 2583 O O . PHE B 1 82 ? -11.781 -0.089 -5.039 1 91.56 82 PHE B O 1
ATOM 2590 N N . ARG B 1 83 ? -13.289 0.083 -6.602 1 88.44 83 ARG B N 1
ATOM 2591 C CA . ARG B 1 83 ? -12.344 -0.305 -7.641 1 88.44 83 ARG B CA 1
ATOM 2592 C C . ARG B 1 83 ? -11.195 0.692 -7.734 1 88.44 83 ARG B C 1
ATOM 2594 O O . ARG B 1 83 ? -10.031 0.299 -7.848 1 88.44 83 ARG B O 1
ATOM 2601 N N . ASN B 1 84 ? -11.523 1.935 -7.688 1 93.06 84 ASN B N 1
ATOM 2602 C CA . ASN B 1 84 ? -10.492 2.959 -7.801 1 93.06 84 ASN B CA 1
ATOM 2603 C C . ASN B 1 84 ? -9.57 2.955 -6.586 1 93.06 84 ASN B C 1
ATOM 2605 O O . ASN B 1 84 ? -8.383 3.266 -6.703 1 93.06 84 ASN B O 1
ATOM 2609 N N . CYS B 1 85 ? -10.055 2.631 -5.43 1 93 85 CYS B N 1
ATOM 2610 C CA . CYS B 1 85 ? -9.234 2.537 -4.227 1 93 85 CYS B CA 1
ATOM 2611 C C . CYS B 1 85 ? -8.156 1.471 -4.387 1 93 85 CYS B C 1
ATOM 2613 O O . CYS B 1 85 ? -7.062 1.606 -3.842 1 93 85 CYS B O 1
ATOM 2615 N N . ARG B 1 86 ? -8.422 0.494 -5.137 1 86.38 86 ARG B N 1
ATOM 2616 C CA . ARG B 1 86 ? -7.449 -0.567 -5.363 1 86.38 86 ARG B CA 1
ATOM 2617 C C . ARG B 1 86 ? -6.398 -0.134 -6.379 1 86.38 86 ARG B C 1
ATOM 2619 O O . ARG B 1 86 ? -5.281 -0.659 -6.387 1 86.38 86 ARG B O 1
ATOM 2626 N N . ALA B 1 87 ? -6.777 0.852 -7.117 1 85.25 87 ALA B N 1
ATOM 2627 C CA . ALA B 1 87 ? -5.969 1.151 -8.297 1 85.25 87 ALA B CA 1
ATOM 2628 C C . ALA B 1 87 ? -5.078 2.367 -8.055 1 85.25 87 ALA B C 1
ATOM 2630 O O . ALA B 1 87 ? -4.18 2.654 -8.852 1 85.25 87 ALA B O 1
ATOM 2631 N N . THR B 1 88 ? -5.316 3.027 -6.977 1 86.5 88 THR B N 1
ATOM 2632 C CA . THR B 1 88 ? -4.562 4.262 -6.785 1 86.5 88 THR B CA 1
ATOM 2633 C C . THR B 1 88 ? -4.133 4.406 -5.328 1 86.5 88 THR B C 1
ATOM 2635 O O . THR B 1 88 ? -4.633 3.699 -4.453 1 86.5 88 THR B O 1
ATOM 2638 N N . THR B 1 89 ? -3.141 5.285 -5.086 1 85.81 89 THR B N 1
ATOM 2639 C CA . THR B 1 89 ? -2.729 5.676 -3.742 1 85.81 89 THR B CA 1
ATOM 2640 C C . THR B 1 89 ? -3.248 7.07 -3.4 1 85.81 89 THR B C 1
ATOM 2642 O O . THR B 1 89 ? -3.229 7.477 -2.238 1 85.81 89 THR B O 1
ATOM 2645 N N . SER B 1 90 ? -3.709 7.758 -4.387 1 87.12 90 SER B N 1
ATOM 2646 C CA . SER B 1 90 ? -4.121 9.148 -4.219 1 87.12 90 SER B CA 1
ATOM 2647 C C . SER B 1 90 ? -5.578 9.242 -3.779 1 87.12 90 SER B C 1
ATOM 2649 O O . SER B 1 90 ? -6.445 8.562 -4.336 1 87.12 90 SER B O 1
ATOM 2651 N N . PRO B 1 91 ? -5.766 10.031 -2.773 1 92.81 91 PRO B N 1
ATOM 2652 C CA . PRO B 1 91 ? -7.168 10.305 -2.457 1 92.81 91 PRO B CA 1
ATOM 2653 C C . PRO B 1 91 ? -7.922 10.938 -3.625 1 92.81 91 PRO B C 1
ATOM 2655 O O . PRO B 1 91 ? -7.316 11.594 -4.477 1 92.81 91 PRO B O 1
ATOM 2658 N N . PHE B 1 92 ? -9.266 10.75 -3.639 1 92.88 92 PHE B N 1
ATOM 2659 C CA . PHE B 1 92 ? -10.016 11.258 -4.781 1 92.88 92 PHE B CA 1
ATOM 2660 C C . PHE B 1 92 ? -11.469 11.508 -4.406 1 92.88 92 PHE B C 1
ATOM 2662 O O . PHE B 1 92 ? -11.992 10.875 -3.488 1 92.88 92 PHE B O 1
ATOM 2669 N N . ASP B 1 93 ? -12.016 12.422 -5.148 1 94.12 93 ASP B N 1
ATOM 2670 C CA . ASP B 1 93 ? -13.461 12.617 -5.078 1 94.12 93 ASP B CA 1
ATOM 2671 C C . ASP B 1 93 ? -14.211 11.461 -5.746 1 94.12 93 ASP B C 1
ATOM 2673 O O . ASP B 1 93 ? -13.766 10.938 -6.77 1 94.12 93 ASP B O 1
ATOM 2677 N N . TRP B 1 94 ? -15.375 11.102 -5.172 1 94.56 94 TRP B N 1
ATOM 2678 C CA . TRP B 1 94 ? -16.156 10.008 -5.738 1 94.56 94 TRP B CA 1
ATOM 2679 C C . TRP B 1 94 ? -16.438 10.25 -7.219 1 94.56 94 TRP B C 1
ATOM 2681 O O . TRP B 1 94 ? -16.453 9.305 -8.016 1 94.56 94 TRP B O 1
ATOM 2691 N N . GLY B 1 95 ? -16.594 11.492 -7.551 1 90.44 95 GLY B N 1
ATOM 2692 C CA . GLY B 1 95 ? -16.875 11.836 -8.938 1 90.44 95 GLY B CA 1
ATOM 2693 C C . GLY B 1 95 ? -15.711 11.555 -9.867 1 90.44 95 GLY B C 1
ATOM 2694 O O . GLY B 1 95 ? -15.883 11.477 -11.078 1 90.44 95 GLY B O 1
ATOM 2695 N N . GLU B 1 96 ? -14.539 11.383 -9.367 1 91.19 96 GLU B N 1
ATOM 2696 C CA . GLU B 1 96 ? -13.336 11.148 -10.156 1 91.19 96 GLU B CA 1
ATOM 2697 C C . GLU B 1 96 ? -13.109 9.656 -10.391 1 91.19 96 GLU B C 1
ATOM 2699 O O . GLU B 1 96 ? -12.234 9.273 -11.172 1 91.19 96 GLU B O 1
ATOM 2704 N N . ALA B 1 97 ? -13.859 8.812 -9.648 1 92.69 97 ALA B N 1
ATOM 2705 C CA . ALA B 1 97 ? -13.719 7.379 -9.883 1 92.69 97 ALA B CA 1
ATOM 2706 C C . ALA B 1 97 ? -14.164 7.008 -11.297 1 92.69 97 ALA B C 1
ATOM 2708 O O . ALA B 1 97 ? -15.312 7.238 -11.672 1 92.69 97 ALA B O 1
ATOM 2709 N N . PRO B 1 98 ? -13.297 6.426 -12.016 1 88.81 98 PRO B N 1
ATOM 2710 C CA . PRO B 1 98 ? -13.625 6.191 -13.422 1 88.81 98 PRO B CA 1
ATOM 2711 C C . PRO B 1 98 ? -14.562 5.004 -13.617 1 88.81 98 PRO B C 1
ATOM 2713 O O . PRO B 1 98 ? -14.383 3.959 -12.984 1 88.81 98 PRO B O 1
ATOM 2716 N N . TYR B 1 99 ? -15.523 5.168 -14.461 1 87.56 99 TYR B N 1
ATOM 2717 C CA . TYR B 1 99 ? -16.344 4.082 -14.984 1 87.56 99 TYR B CA 1
ATOM 2718 C C . TYR B 1 99 ? -17.047 4.496 -16.281 1 87.56 99 TYR B C 1
ATOM 2720 O O . TYR B 1 99 ? -17.234 5.688 -16.531 1 87.56 99 TYR B O 1
ATOM 2728 N N . ASP B 1 100 ? -17.234 3.5 -17.125 1 86.75 100 ASP B N 1
ATOM 2729 C CA . ASP B 1 100 ? -17.953 3.725 -18.375 1 86.75 100 ASP B CA 1
ATOM 2730 C C . ASP B 1 100 ? -19.469 3.588 -18.172 1 86.75 100 ASP B C 1
ATOM 2732 O O . ASP B 1 100 ? -19.969 2.48 -17.984 1 86.75 100 ASP B O 1
ATOM 2736 N N . PRO B 1 101 ? -20.125 4.656 -18.312 1 85.06 101 PRO B N 1
ATOM 2737 C CA . PRO B 1 101 ? -21.562 4.602 -18.078 1 85.06 101 PRO B CA 1
ATOM 2738 C C . PRO B 1 101 ? -22.297 3.658 -19.031 1 85.06 101 PRO B C 1
ATOM 2740 O O . PRO B 1 101 ? -23.328 3.098 -18.688 1 85.06 101 PRO B O 1
ATOM 2743 N N . GLU B 1 102 ? -21.781 3.5 -20.219 1 86.88 102 GLU B N 1
ATOM 2744 C CA . GLU B 1 102 ? -22.438 2.666 -21.234 1 86.88 102 GLU B CA 1
ATOM 2745 C C . GLU B 1 102 ? -22.172 1.185 -20.969 1 86.88 102 GLU B C 1
ATOM 2747 O O . GLU B 1 102 ? -23.078 0.355 -21.125 1 86.88 102 GLU B O 1
ATOM 2752 N N . THR B 1 103 ? -21.062 0.895 -20.453 1 86.19 103 THR B N 1
ATOM 2753 C CA . THR B 1 103 ? -20.688 -0.512 -20.344 1 86.19 103 THR B CA 1
ATOM 2754 C C . THR B 1 103 ? -20.734 -0.976 -18.891 1 86.19 103 THR B C 1
ATOM 2756 O O . THR B 1 103 ? -20.688 -2.176 -18.625 1 86.19 103 THR B O 1
ATOM 2759 N N . GLU B 1 104 ? -20.953 -0.081 -17.984 1 87.62 104 GLU B N 1
ATOM 2760 C CA . GLU B 1 104 ? -20.953 -0.441 -16.562 1 87.62 104 GLU B CA 1
ATOM 2761 C C . GLU B 1 104 ? -22.188 0.103 -15.859 1 87.62 104 GLU B C 1
ATOM 2763 O O . GLU B 1 104 ? -22.078 0.897 -14.922 1 87.62 104 GLU B O 1
ATOM 2768 N N . PRO B 1 105 ? -23.312 -0.368 -16.203 1 88.56 105 PRO B N 1
ATOM 2769 C CA . PRO B 1 105 ? -24.547 0.11 -15.57 1 88.56 105 PRO B CA 1
ATOM 2770 C C . PRO B 1 105 ? -24.578 -0.149 -14.062 1 88.56 105 PRO B C 1
ATOM 2772 O O . PRO B 1 105 ? -25.203 0.604 -13.32 1 88.56 105 PRO B O 1
ATOM 2775 N N . GLY B 1 106 ? -23.891 -1.184 -13.648 1 91.12 106 GLY B N 1
ATOM 2776 C CA . GLY B 1 106 ? -23.797 -1.453 -12.219 1 91.12 106 GLY B CA 1
ATOM 2777 C C . GLY B 1 106 ? -23.141 -0.328 -11.445 1 91.12 106 GLY B C 1
ATOM 2778 O O . GLY B 1 106 ? -23.562 -0.009 -10.328 1 91.12 106 GLY B O 1
ATOM 2779 N N . ALA B 1 107 ? -22.156 0.248 -12.008 1 91.88 107 ALA B N 1
ATOM 2780 C CA . ALA B 1 107 ? -21.484 1.377 -11.375 1 91.88 107 ALA B CA 1
ATOM 2781 C C . ALA B 1 107 ? -22.422 2.564 -11.211 1 91.88 107 ALA B C 1
ATOM 2783 O O . ALA B 1 107 ? -22.422 3.229 -10.172 1 91.88 107 ALA B O 1
ATOM 2784 N N . ILE B 1 108 ? -23.203 2.809 -12.148 1 92.19 108 ILE B N 1
ATOM 2785 C CA . ILE B 1 108 ? -24.188 3.893 -12.094 1 92.19 108 ILE B CA 1
ATOM 2786 C C . ILE B 1 108 ? -25.188 3.619 -10.977 1 92.19 108 ILE B C 1
ATOM 2788 O O . ILE B 1 108 ? -25.547 4.52 -10.219 1 92.19 108 ILE B O 1
ATOM 2792 N N . GLU B 1 109 ? -25.594 2.416 -10.992 1 93.56 109 GLU B N 1
ATOM 2793 C CA . GLU B 1 109 ? -26.578 2.029 -9.992 1 93.56 109 GLU B CA 1
ATOM 2794 C C . GLU B 1 109 ? -26.062 2.287 -8.578 1 93.56 109 GLU B C 1
ATOM 2796 O O . GLU B 1 109 ? -26.781 2.852 -7.75 1 93.56 109 GLU B O 1
ATOM 2801 N N . VAL B 1 110 ? -24.891 1.849 -8.328 1 93.69 110 VAL B N 1
ATOM 2802 C CA . VAL B 1 110 ? -24.297 2.029 -7.004 1 93.69 110 VAL B CA 1
ATOM 2803 C C . VAL B 1 110 ? -24.281 3.514 -6.648 1 93.69 110 VAL B C 1
ATOM 2805 O O . VAL B 1 110 ? -24.688 3.904 -5.555 1 93.69 110 VAL B O 1
ATOM 2808 N N . MET B 1 111 ? -23.797 4.34 -7.57 1 93.12 111 MET B N 1
ATOM 2809 C CA . MET B 1 111 ? -23.641 5.77 -7.32 1 93.12 111 MET B CA 1
ATOM 2810 C C . MET B 1 111 ? -25 6.441 -7.145 1 93.12 111 MET B C 1
ATOM 2812 O O . MET B 1 111 ? -25.156 7.32 -6.293 1 93.12 111 MET B O 1
ATOM 2816 N N . GLN B 1 112 ? -25.953 6.062 -7.93 1 93.25 112 GLN B N 1
ATOM 2817 C CA . GLN B 1 112 ? -27.297 6.621 -7.82 1 93.25 112 GLN B CA 1
ATOM 2818 C C . GLN B 1 112 ? -27.953 6.23 -6.5 1 93.25 112 GLN B C 1
ATOM 2820 O O . GLN B 1 112 ? -28.594 7.059 -5.848 1 93.25 112 GLN B O 1
ATOM 2825 N N . ARG B 1 113 ? -27.812 4.988 -6.152 1 93.88 113 ARG B N 1
ATOM 2826 C CA . ARG B 1 113 ? -28.406 4.527 -4.895 1 93.88 113 ARG B CA 1
ATOM 2827 C C . ARG B 1 113 ? -27.766 5.23 -3.703 1 93.88 113 ARG B C 1
ATOM 2829 O O . ARG B 1 113 ? -28.438 5.559 -2.729 1 93.88 113 ARG B O 1
ATOM 2836 N N . ALA B 1 114 ? -26.469 5.352 -3.758 1 93.38 114 ALA B N 1
ATOM 2837 C CA . ALA B 1 114 ? -25.781 6.102 -2.709 1 93.38 114 ALA B CA 1
ATOM 2838 C C . ALA B 1 114 ? -26.391 7.492 -2.547 1 93.38 114 ALA B C 1
ATOM 2840 O O . ALA B 1 114 ? -26.594 7.965 -1.423 1 93.38 114 ALA B O 1
ATOM 2841 N N . THR B 1 115 ? -26.672 8.148 -3.666 1 92.31 115 THR B N 1
ATOM 2842 C CA . THR B 1 115 ? -27.281 9.469 -3.645 1 92.31 115 THR B CA 1
ATOM 2843 C C . THR B 1 115 ? -28.656 9.414 -2.969 1 92.31 115 THR B C 1
ATOM 2845 O O . THR B 1 115 ? -29.016 10.328 -2.221 1 92.31 115 THR B O 1
ATOM 2848 N N . ASP B 1 116 ? -29.359 8.352 -3.275 1 93.88 116 ASP B N 1
ATOM 2849 C CA . ASP B 1 116 ? -30.672 8.164 -2.676 1 93.88 116 ASP B CA 1
ATOM 2850 C C . ASP B 1 116 ? -30.578 8.117 -1.152 1 93.88 116 ASP B C 1
ATOM 2852 O O . ASP B 1 116 ? -31.531 8.492 -0.454 1 93.88 116 ASP B O 1
ATOM 2856 N N . PHE B 1 117 ? -29.484 7.676 -0.649 1 93.56 117 PHE B N 1
ATOM 2857 C CA . PHE B 1 117 ? -29.297 7.543 0.79 1 93.56 117 PHE B CA 1
ATOM 2858 C C . PHE B 1 117 ? -28.641 8.789 1.367 1 93.56 117 PHE B C 1
ATOM 2860 O O . PHE B 1 117 ? -28.203 8.797 2.521 1 93.56 117 PHE B O 1
ATOM 2867 N N . GLY B 1 118 ? -28.438 9.836 0.506 1 90.44 118 GLY B N 1
ATOM 2868 C CA . GLY B 1 118 ? -27.891 11.094 0.973 1 90.44 118 GLY B CA 1
ATOM 2869 C C . GLY B 1 118 ? -26.375 11.18 0.825 1 90.44 118 GLY B C 1
ATOM 2870 O O . GLY B 1 118 ? -25.75 12.078 1.378 1 90.44 118 GLY B O 1
ATOM 2871 N N . MET B 1 119 ? -25.797 10.227 0.154 1 91.81 119 MET B N 1
ATOM 2872 C CA . MET B 1 119 ? -24.359 10.18 -0.065 1 91.81 119 MET B CA 1
ATOM 2873 C C . MET B 1 119 ? -24 10.609 -1.484 1 91.81 119 MET B C 1
ATOM 2875 O O . MET B 1 119 ? -23.391 9.852 -2.24 1 91.81 119 MET B O 1
ATOM 2879 N N . ALA B 1 120 ? -24.344 11.875 -1.757 1 86.56 120 ALA B N 1
ATOM 2880 C CA . ALA B 1 120 ? -24.234 12.367 -3.125 1 86.56 120 ALA B CA 1
ATOM 2881 C C . ALA B 1 120 ? -22.781 12.68 -3.488 1 86.56 120 ALA B C 1
ATOM 2883 O O . ALA B 1 120 ? -22.359 12.445 -4.621 1 86.56 120 ALA B O 1
ATOM 2884 N N . ARG B 1 121 ? -22.078 13.242 -2.492 1 92 121 ARG B N 1
ATOM 2885 C CA . ARG B 1 121 ? -20.672 13.57 -2.697 1 92 121 ARG B CA 1
ATOM 2886 C C . ARG B 1 121 ? -19.797 12.922 -1.632 1 92 121 ARG B C 1
ATOM 2888 O O . ARG B 1 121 ? -20.188 12.836 -0.465 1 92 121 ARG B O 1
ATOM 2895 N N . GLY B 1 122 ? -18.703 12.422 -2.133 1 94.38 122 GLY B N 1
ATOM 2896 C CA . GLY B 1 122 ? -17.828 11.773 -1.172 1 94.38 122 GLY B CA 1
ATOM 2897 C C . GLY B 1 122 ? -16.359 11.859 -1.549 1 94.38 122 GLY B C 1
ATOM 2898 O O . GLY B 1 122 ? -16.016 12.406 -2.598 1 94.38 122 GLY B O 1
ATOM 2899 N N . PHE B 1 123 ? -15.594 11.508 -0.655 1 96 123 PHE B N 1
ATOM 2900 C CA . PHE B 1 123 ? -14.133 11.5 -0.739 1 96 123 PHE B CA 1
ATOM 2901 C C . PHE B 1 123 ? -13.57 10.203 -0.17 1 96 123 PHE B C 1
ATOM 2903 O O . PHE B 1 123 ? -14.047 9.711 0.854 1 96 123 PHE B O 1
ATOM 2910 N N . SER B 1 124 ? -12.703 9.586 -0.92 1 97 124 SER B N 1
ATOM 2911 C CA . SER B 1 124 ? -12.141 8.328 -0.458 1 97 124 SER B CA 1
ATOM 2912 C C . SER B 1 124 ? -10.617 8.383 -0.414 1 97 124 SER B C 1
ATOM 2914 O O . SER B 1 124 ? -9.992 8.984 -1.286 1 97 124 SER B O 1
ATOM 2916 N N . VAL B 1 125 ? -10.086 7.809 0.581 1 95.44 125 VAL B N 1
ATOM 2917 C CA . VAL B 1 125 ? -8.641 7.676 0.771 1 95.44 125 VAL B CA 1
ATOM 2918 C C . VAL B 1 125 ? -8.25 6.203 0.708 1 95.44 125 VAL B C 1
ATOM 2920 O O . VAL B 1 125 ? -8.484 5.445 1.654 1 95.44 125 VAL B O 1
ATOM 2923 N N . PRO B 1 126 ? -7.586 5.816 -0.398 1 93.94 126 PRO B N 1
ATOM 2924 C CA . PRO B 1 126 ? -7.082 4.441 -0.465 1 93.94 126 PRO B CA 1
ATOM 2925 C C . PRO B 1 126 ? -5.906 4.199 0.474 1 93.94 126 PRO B C 1
ATOM 2927 O O . PRO B 1 126 ? -5.047 5.07 0.631 1 93.94 126 PRO B O 1
ATOM 2930 N N . ILE B 1 127 ? -5.93 3.088 1.068 1 89.81 127 ILE B N 1
ATOM 2931 C CA . ILE B 1 127 ? -4.848 2.715 1.971 1 89.81 127 ILE B CA 1
ATOM 2932 C C . ILE B 1 127 ? -4.312 1.335 1.594 1 89.81 127 ILE B C 1
ATOM 2934 O O . ILE B 1 127 ? -5.07 0.364 1.536 1 89.81 127 ILE B O 1
ATOM 2938 N N . HIS B 1 128 ? -3.037 1.36 1.296 1 87.44 128 HIS B N 1
ATOM 2939 C CA . HIS B 1 128 ? -2.336 0.116 1.004 1 87.44 128 HIS B CA 1
ATOM 2940 C C . HIS B 1 128 ? -1.317 -0.212 2.092 1 87.44 128 HIS B C 1
ATOM 2942 O O . HIS B 1 128 ? -0.695 0.69 2.656 1 87.44 128 HIS B O 1
ATOM 2948 N N . GLY B 1 129 ? -1.277 -1.467 2.402 1 81.56 129 GLY B N 1
ATOM 2949 C CA . GLY B 1 129 ? -0.351 -1.896 3.439 1 81.56 129 GLY B CA 1
ATOM 2950 C C . GLY B 1 129 ? 0.488 -3.092 3.031 1 81.56 129 GLY B C 1
ATOM 2951 O O . GLY B 1 129 ? 0.523 -3.459 1.854 1 81.56 129 GLY B O 1
ATOM 2952 N N . PRO B 1 130 ? 1.193 -3.518 4.102 1 75.69 130 PRO B N 1
ATOM 2953 C CA . PRO B 1 130 ? 2.041 -4.68 3.82 1 75.69 130 PRO B CA 1
ATOM 2954 C C . PRO B 1 130 ? 1.238 -5.914 3.422 1 75.69 130 PRO B C 1
ATOM 2956 O O . PRO B 1 130 ? 0.044 -6 3.717 1 75.69 130 PRO B O 1
ATOM 2959 N N . GLU B 1 131 ? 1.909 -6.871 2.725 1 64.94 131 GLU B N 1
ATOM 2960 C CA . GLU B 1 131 ? 1.371 -8.18 2.361 1 64.94 131 GLU B CA 1
ATOM 2961 C C . GLU B 1 131 ? 0.101 -8.039 1.527 1 64.94 131 GLU B C 1
ATOM 2963 O O . GLU B 1 131 ? -0.836 -8.828 1.678 1 64.94 131 GLU B O 1
ATOM 2968 N N . GLY B 1 132 ? -0.04 -6.898 0.897 1 66.5 132 GLY B N 1
ATOM 2969 C CA . GLY B 1 132 ? -1.146 -6.727 -0.031 1 66.5 132 GLY B CA 1
ATOM 2970 C C . GLY B 1 132 ? -2.406 -6.207 0.634 1 66.5 132 GLY B C 1
ATOM 2971 O O . GLY B 1 132 ? -3.492 -6.27 0.054 1 66.5 132 GLY B O 1
ATOM 2972 N N . CYS B 1 133 ? -2.312 -5.793 1.814 1 78.06 133 CYS B N 1
ATOM 2973 C CA . CYS B 1 133 ? -3.465 -5.207 2.492 1 78.06 133 CYS B CA 1
ATOM 2974 C C . CYS B 1 133 ? -4.023 -4.031 1.7 1 78.06 133 CYS B C 1
ATOM 2976 O O . CYS B 1 133 ? -3.266 -3.168 1.249 1 78.06 133 CYS B O 1
ATOM 2978 N N . GLU B 1 134 ? -5.289 -4.188 1.446 1 87.12 134 GLU B N 1
ATOM 2979 C CA . GLU B 1 134 ? -6.012 -3.1 0.789 1 87.12 134 GLU B CA 1
ATOM 2980 C C . GLU B 1 134 ? -7.18 -2.619 1.643 1 87.12 134 GLU B C 1
ATOM 2982 O O . GLU B 1 134 ? -7.977 -3.426 2.127 1 87.12 134 GLU B O 1
ATOM 2987 N N . ALA B 1 135 ? -7.215 -1.395 1.849 1 91.5 135 ALA B N 1
ATOM 2988 C CA . ALA B 1 135 ? -8.266 -0.774 2.648 1 91.5 135 ALA B CA 1
ATOM 2989 C C . ALA B 1 135 ? -8.609 0.619 2.125 1 91.5 135 ALA B C 1
ATOM 2991 O O . ALA B 1 135 ? -7.969 1.109 1.191 1 91.5 135 ALA B O 1
ATOM 2992 N N . CYS B 1 136 ? -9.664 1.161 2.65 1 94.94 136 CYS B N 1
ATOM 2993 C CA . CYS B 1 136 ? -10 2.531 2.279 1 94.94 136 CYS B CA 1
ATOM 2994 C C . CYS B 1 136 ? -10.766 3.227 3.398 1 94.94 136 CYS B C 1
ATOM 2996 O O . CYS B 1 136 ? -11.375 2.566 4.242 1 94.94 136 CYS B O 1
ATOM 2998 N N . PHE B 1 137 ? -10.609 4.43 3.479 1 97 137 PHE B N 1
ATOM 2999 C CA . PHE B 1 137 ? -11.445 5.348 4.246 1 97 137 PHE B CA 1
ATOM 3000 C C . PHE B 1 137 ? -12.289 6.215 3.318 1 97 137 PHE B C 1
ATOM 3002 O O . PHE B 1 137 ? -11.75 7.031 2.566 1 97 137 PHE B O 1
ATOM 3009 N N . SER B 1 138 ? -13.594 5.957 3.326 1 96.75 138 SER B N 1
ATOM 3010 C CA . SER B 1 138 ? -14.508 6.723 2.479 1 96.75 138 SER B CA 1
ATOM 3011 C C . SER B 1 138 ? -15.461 7.562 3.314 1 96.75 138 SER B C 1
ATOM 3013 O O . SER B 1 138 ? -15.977 7.102 4.336 1 96.75 138 SER B O 1
ATOM 3015 N N . MET B 1 139 ? -15.578 8.75 2.92 1 96.88 139 MET B N 1
ATOM 3016 C CA . MET B 1 139 ? -16.438 9.68 3.635 1 96.88 139 MET B CA 1
ATOM 3017 C C . MET B 1 139 ? -17.359 10.414 2.666 1 96.88 139 MET B C 1
ATOM 3019 O O . MET B 1 139 ? -17.047 10.547 1.48 1 96.88 139 MET B O 1
ATOM 3023 N N . SER B 1 140 ? -18.516 10.781 3.205 1 95.62 140 SER B N 1
ATOM 3024 C CA . SER B 1 140 ? -19.484 11.484 2.377 1 95.62 140 SER B CA 1
ATOM 3025 C C . SER B 1 140 ? -20.25 12.523 3.188 1 95.62 140 SER B C 1
ATOM 3027 O O . SER B 1 140 ? -20.25 12.484 4.418 1 95.62 140 SER B O 1
ATOM 3029 N N . GLY B 1 141 ? -20.781 13.438 2.467 1 91.44 141 GLY B N 1
ATOM 3030 C CA . GLY B 1 141 ? -21.625 14.484 3.023 1 91.44 141 GLY B CA 1
ATOM 3031 C C . GLY B 1 141 ? -22.328 15.305 1.963 1 91.44 141 GLY B C 1
ATOM 3032 O O . GLY B 1 141 ? -22.062 15.148 0.769 1 91.44 141 GLY B O 1
ATOM 3033 N N . ARG B 1 142 ? -23.266 16.125 2.391 1 85.69 142 ARG B N 1
ATOM 3034 C CA . ARG B 1 142 ? -24.047 16.953 1.475 1 85.69 142 ARG B CA 1
ATOM 3035 C C . ARG B 1 142 ? -23.203 18.047 0.852 1 85.69 142 ARG B C 1
ATOM 3037 O O . ARG B 1 142 ? -23.281 18.297 -0.352 1 85.69 142 ARG B O 1
ATOM 3044 N N . ASN B 1 143 ? -22.281 18.625 1.709 1 86.62 143 ASN B N 1
ATOM 3045 C CA . ASN B 1 143 ? -21.453 19.734 1.224 1 86.62 143 ASN B CA 1
ATOM 3046 C C . ASN B 1 143 ? -20.031 19.656 1.798 1 86.62 143 ASN B C 1
ATOM 3048 O O . ASN B 1 143 ? -19.625 20.547 2.549 1 86.62 143 ASN B O 1
ATOM 3052 N N . PRO B 1 144 ? -19.344 18.625 1.324 1 89.38 144 PRO B N 1
ATOM 3053 C CA . PRO B 1 144 ? -17.969 18.531 1.847 1 89.38 144 PRO B CA 1
ATOM 3054 C C . PRO B 1 144 ? -17.078 19.656 1.327 1 89.38 144 PRO B C 1
ATOM 3056 O O . PRO B 1 144 ? -17.203 20.062 0.172 1 89.38 144 PRO B O 1
ATOM 3059 N N . ASP B 1 145 ? -16.281 20.188 2.23 1 85.56 145 ASP B N 1
ATOM 3060 C CA . ASP B 1 145 ? -15.266 21.156 1.854 1 85.56 145 ASP B CA 1
ATOM 3061 C C . ASP B 1 145 ? -14 20.453 1.37 1 85.56 145 ASP B C 1
ATOM 3063 O O . ASP B 1 145 ? -13.18 20.016 2.18 1 85.56 145 ASP B O 1
ATOM 3067 N N . LEU B 1 146 ? -13.938 20.25 0.16 1 80 146 LEU B N 1
ATOM 3068 C CA . LEU B 1 146 ? -12.766 19.609 -0.417 1 80 146 LEU B CA 1
ATOM 3069 C C . LEU B 1 146 ? -11.984 20.562 -1.298 1 80 146 LEU B C 1
ATOM 3071 O O . LEU B 1 146 ? -11.828 20.328 -2.498 1 80 146 LEU B O 1
ATOM 3075 N N . THR B 1 147 ? -11.609 21.641 -0.628 1 77.06 147 THR B N 1
ATOM 3076 C CA . THR B 1 147 ? -10.734 22.594 -1.312 1 77.06 147 THR B CA 1
ATOM 3077 C C . THR B 1 147 ? -9.305 22.062 -1.378 1 77.06 147 THR B C 1
ATOM 3079 O O . THR B 1 147 ? -8.992 21.031 -0.784 1 77.06 147 THR B O 1
ATOM 3082 N N . GLY B 1 148 ? -8.477 22.703 -2.129 1 74.19 148 GLY B N 1
ATOM 3083 C CA . GLY B 1 148 ? -7.105 22.266 -2.309 1 74.19 148 GLY B CA 1
ATOM 3084 C C . GLY B 1 148 ? -6.332 22.172 -1.007 1 74.19 148 GLY B C 1
ATOM 3085 O O . GLY B 1 148 ? -5.484 21.297 -0.844 1 74.19 148 GLY B O 1
ATOM 3086 N N . ARG B 1 149 ? -6.785 22.859 0.068 1 76.88 149 ARG B N 1
ATOM 3087 C CA . ARG B 1 149 ? -6.035 22.859 1.32 1 76.88 149 ARG B CA 1
ATOM 3088 C C . ARG B 1 149 ? -6.621 21.859 2.312 1 76.88 149 ARG B C 1
ATOM 3090 O O . ARG B 1 149 ? -5.918 21.375 3.205 1 76.88 149 ARG B O 1
ATOM 3097 N N . THR B 1 150 ? -7.852 21.547 2.135 1 86.5 150 THR B N 1
ATOM 3098 C CA . THR B 1 150 ? -8.516 20.688 3.1 1 86.5 150 THR B CA 1
ATOM 3099 C C . THR B 1 150 ? -8.281 19.219 2.752 1 86.5 150 THR B C 1
ATOM 3101 O O . THR B 1 150 ? -8.242 18.359 3.639 1 86.5 150 THR B O 1
ATOM 3104 N N . LYS B 1 151 ? -7.945 18.953 1.531 1 89.25 151 LYS B N 1
ATOM 3105 C CA . LYS B 1 151 ? -7.816 17.578 1.069 1 89.25 151 LYS B CA 1
ATOM 3106 C C . LYS B 1 151 ? -6.652 16.875 1.76 1 89.25 151 LYS B C 1
ATOM 3108 O O . LYS B 1 151 ? -6.82 15.789 2.316 1 89.25 151 LYS B O 1
ATOM 3113 N N . PRO B 1 152 ? -5.57 17.578 1.807 1 87.75 152 PRO B N 1
ATOM 3114 C CA . PRO B 1 152 ? -4.457 16.922 2.49 1 87.75 152 PRO B CA 1
ATOM 3115 C C . PRO B 1 152 ? -4.719 16.719 3.98 1 87.75 152 PRO B C 1
ATOM 3117 O O . PRO B 1 152 ? -4.27 15.719 4.559 1 87.75 152 PRO B O 1
ATOM 3120 N N . ALA B 1 153 ? -5.391 17.609 4.598 1 88.94 153 ALA B N 1
ATOM 3121 C CA . ALA B 1 153 ? -5.723 17.484 6.016 1 88.94 153 ALA B CA 1
ATOM 3122 C C . ALA B 1 153 ? -6.66 16.312 6.254 1 88.94 153 ALA B C 1
ATOM 3124 O O . ALA B 1 153 ? -6.441 15.508 7.168 1 88.94 153 ALA B O 1
ATOM 3125 N N . VAL B 1 154 ? -7.625 16.203 5.43 1 92.12 154 VAL B N 1
ATOM 3126 C CA . VAL B 1 154 ? -8.594 15.117 5.535 1 92.12 154 VAL B CA 1
ATOM 3127 C C . VAL B 1 154 ? -7.902 13.789 5.25 1 92.12 154 VAL B C 1
ATOM 3129 O O . VAL B 1 154 ? -8.219 12.773 5.875 1 92.12 154 VAL B O 1
ATOM 3132 N N . HIS B 1 155 ? -7 13.867 4.297 1 91.69 155 HIS B N 1
ATOM 3133 C CA . HIS B 1 155 ? -6.203 12.688 3.984 1 91.69 155 HIS B CA 1
ATOM 3134 C C . HIS B 1 155 ? -5.438 12.203 5.211 1 91.69 155 HIS B C 1
ATOM 3136 O O . HIS B 1 155 ? -5.445 11.008 5.52 1 91.69 155 HIS B O 1
ATOM 3142 N N . MET B 1 156 ? -4.84 13.086 5.859 1 89.5 156 MET B N 1
ATOM 3143 C CA . MET B 1 156 ? -4.082 12.75 7.062 1 89.5 156 MET B CA 1
ATOM 3144 C C . MET B 1 156 ? -4.992 12.18 8.141 1 89.5 156 MET B C 1
ATOM 3146 O O . MET B 1 156 ? -4.656 11.18 8.781 1 89.5 156 MET B O 1
ATOM 3150 N N . ILE B 1 157 ? -6.062 12.797 8.359 1 92.69 157 ILE B N 1
ATOM 3151 C CA . ILE B 1 157 ? -7.043 12.336 9.336 1 92.69 157 ILE B CA 1
ATOM 3152 C C . ILE B 1 157 ? -7.438 10.891 9.023 1 92.69 157 ILE B C 1
ATOM 3154 O O . ILE B 1 157 ? -7.426 10.039 9.914 1 92.69 157 ILE B O 1
ATOM 3158 N N . ALA B 1 158 ? -7.707 10.672 7.789 1 94.44 158 ALA B N 1
ATOM 3159 C CA . ALA B 1 158 ? -8.164 9.352 7.355 1 94.44 158 ALA B CA 1
ATOM 3160 C C . ALA B 1 158 ? -7.09 8.289 7.605 1 94.44 158 ALA B C 1
ATOM 3162 O O . ALA B 1 158 ? -7.379 7.215 8.133 1 94.44 158 ALA B O 1
ATOM 3163 N N . MET B 1 159 ? -5.945 8.602 7.316 1 91.19 159 MET B N 1
ATOM 3164 C CA . MET B 1 159 ? -4.836 7.664 7.465 1 91.19 159 MET B CA 1
ATOM 3165 C C . MET B 1 159 ? -4.625 7.297 8.93 1 91.19 159 MET B C 1
ATOM 3167 O O . MET B 1 159 ? -4.504 6.121 9.266 1 91.19 159 MET B O 1
ATOM 3171 N N . TYR B 1 160 ? -4.582 8.242 9.734 1 92.25 160 TYR B N 1
ATOM 3172 C CA . TYR B 1 160 ? -4.285 8 11.141 1 92.25 160 TYR B CA 1
ATOM 3173 C C . TYR B 1 160 ? -5.484 7.379 11.852 1 92.25 160 TYR B C 1
ATOM 3175 O O . TYR B 1 160 ? -5.32 6.562 12.758 1 92.25 160 TYR B O 1
ATOM 3183 N N . ALA B 1 161 ? -6.637 7.801 11.445 1 95.44 161 ALA B N 1
ATOM 3184 C CA . ALA B 1 161 ? -7.832 7.16 11.992 1 95.44 161 ALA B CA 1
ATOM 3185 C C . ALA B 1 161 ? -7.867 5.676 11.641 1 95.44 161 ALA B C 1
ATOM 3187 O O . ALA B 1 161 ? -8.195 4.844 12.492 1 95.44 161 ALA B O 1
ATOM 3188 N N . PHE B 1 162 ? -7.547 5.395 10.453 1 93.25 162 PHE B N 1
ATOM 3189 C CA . PHE B 1 162 ? -7.492 4 10.023 1 93.25 162 PHE B CA 1
ATOM 3190 C C . PHE B 1 162 ? -6.5 3.217 10.875 1 93.25 162 PHE B C 1
ATOM 3192 O O . PHE B 1 162 ? -6.809 2.121 11.344 1 93.25 162 PHE B O 1
ATOM 3199 N N . GLU B 1 163 ? -5.352 3.754 11.008 1 89.12 163 GLU B N 1
ATOM 3200 C CA . GLU B 1 163 ? -4.312 3.068 11.773 1 89.12 163 GLU B CA 1
ATOM 3201 C C . GLU B 1 163 ? -4.746 2.85 13.219 1 89.12 163 GLU B C 1
ATOM 3203 O O . GLU B 1 163 ? -4.516 1.78 13.789 1 89.12 163 GLU B O 1
ATOM 3208 N N . ARG B 1 164 ? -5.324 3.807 13.742 1 92.5 164 ARG B N 1
ATOM 3209 C CA . ARG B 1 164 ? -5.801 3.662 15.117 1 92.5 164 ARG B CA 1
ATOM 3210 C C . ARG B 1 164 ? -6.895 2.607 15.203 1 92.5 164 ARG B C 1
ATOM 3212 O O . ARG B 1 164 ? -6.895 1.781 16.125 1 92.5 164 ARG B O 1
ATOM 3219 N N . ALA B 1 165 ? -7.812 2.684 14.273 1 93.94 165 ALA B N 1
ATOM 3220 C CA . ALA B 1 165 ? -8.883 1.693 14.242 1 93.94 165 ALA B CA 1
ATOM 3221 C C . ALA B 1 165 ? -8.32 0.278 14.141 1 93.94 165 ALA B C 1
ATOM 3223 O O . ALA B 1 165 ? -8.82 -0.641 14.797 1 93.94 165 ALA B O 1
ATOM 3224 N N . ARG B 1 166 ? -7.383 0.142 13.328 1 88.31 166 ARG B N 1
ATOM 3225 C CA . ARG B 1 166 ? -6.73 -1.153 13.172 1 88.31 166 ARG B CA 1
ATOM 3226 C C . ARG B 1 166 ? -6.082 -1.599 14.477 1 88.31 166 ARG B C 1
ATOM 3228 O O . ARG B 1 166 ? -6.164 -2.77 14.852 1 88.31 166 ARG B O 1
ATOM 3235 N N . GLN B 1 167 ? -5.438 -0.702 15.18 1 86.56 167 GLN B N 1
ATOM 3236 C CA . GLN B 1 167 ? -4.691 -0.999 16.406 1 86.56 167 GLN B CA 1
ATOM 3237 C C . GLN B 1 167 ? -5.629 -1.405 17.531 1 86.56 167 GLN B C 1
ATOM 3239 O O . GLN B 1 167 ? -5.309 -2.303 18.312 1 86.56 167 GLN B O 1
ATOM 3244 N N . VAL B 1 168 ? -6.645 -0.732 17.594 1 90.69 168 VAL B N 1
ATOM 3245 C CA . VAL B 1 168 ? -7.516 -0.942 18.734 1 90.69 168 VAL B CA 1
ATOM 3246 C C . VAL B 1 168 ? -8.516 -2.055 18.438 1 90.69 168 VAL B C 1
ATOM 3248 O O . VAL B 1 168 ? -9.219 -2.529 19.328 1 90.69 168 VAL B O 1
ATOM 3251 N N . GLY B 1 169 ? -8.703 -2.148 17.141 1 78.06 169 GLY B N 1
ATOM 3252 C CA . GLY B 1 169 ? -9.609 -3.215 16.75 1 78.06 169 GLY B CA 1
ATOM 3253 C C . GLY B 1 169 ? -9.031 -4.602 16.969 1 78.06 169 GLY B C 1
ATOM 3254 O O . GLY B 1 169 ? -7.816 -4.758 17.125 1 78.06 169 GLY B O 1
ATOM 3255 N N . ARG B 1 170 ? -9.969 -5.504 17.359 1 60.41 170 ARG B N 1
ATOM 3256 C CA . ARG B 1 170 ? -9.586 -6.895 17.578 1 60.41 170 ARG B CA 1
ATOM 3257 C C . ARG B 1 170 ? -8.719 -7.41 16.422 1 60.41 170 ARG B C 1
ATOM 3259 O O . ARG B 1 170 ? -9.039 -7.195 15.258 1 60.41 170 ARG B O 1
ATOM 3266 N N . ARG B 1 171 ? -7.352 -7.352 16.703 1 52.28 171 ARG B N 1
ATOM 3267 C CA . ARG B 1 171 ? -6.371 -7.91 15.781 1 52.28 171 ARG B CA 1
ATOM 3268 C C . ARG B 1 171 ? -7.004 -8.969 14.883 1 52.28 171 ARG B C 1
ATOM 3270 O O . ARG B 1 171 ? -7.656 -9.898 15.375 1 52.28 171 ARG B O 1
ATOM 3277 N N . PRO B 1 172 ? -7.352 -8.555 13.625 1 45.94 172 PRO B N 1
ATOM 3278 C CA . PRO B 1 172 ? -7.715 -9.773 12.906 1 45.94 172 PRO B CA 1
ATOM 3279 C C . PRO B 1 172 ? -6.902 -10.984 13.352 1 45.94 172 PRO B C 1
ATOM 3281 O O . PRO B 1 172 ? -5.816 -10.828 13.922 1 45.94 172 PRO B O 1
ATOM 3284 N N . ALA B 1 173 ? -7.523 -12.086 13.477 1 41.91 173 ALA B N 1
ATOM 3285 C CA . ALA B 1 173 ? -6.801 -13.328 13.734 1 41.91 173 ALA B CA 1
ATOM 3286 C C . ALA B 1 173 ? -5.422 -13.305 13.078 1 41.91 173 ALA B C 1
ATOM 3288 O O . ALA B 1 173 ? -5.234 -12.688 12.031 1 41.91 173 ALA B O 1
ATOM 3289 N N . LYS B 1 174 ? -4.355 -13.297 13.828 1 44.5 174 LYS B N 1
ATOM 3290 C CA . LYS B 1 174 ? -3 -13.547 13.344 1 44.5 174 LYS B CA 1
ATOM 3291 C C . LYS B 1 174 ? -3.02 -14.109 11.922 1 44.5 174 LYS B C 1
ATOM 3293 O O . LYS B 1 174 ? -3.785 -15.023 11.625 1 44.5 174 LYS B O 1
ATOM 3298 N N . PRO B 1 175 ? -2.656 -13.172 10.938 1 47.12 175 PRO B N 1
ATOM 3299 C CA . PRO B 1 175 ? -2.559 -13.953 9.703 1 47.12 175 PRO B CA 1
ATOM 3300 C C . PRO B 1 175 ? -2.279 -15.43 9.969 1 47.12 175 PRO B C 1
ATOM 3302 O O . PRO B 1 175 ? -1.666 -15.781 10.977 1 47.12 175 PRO B O 1
ATOM 3305 N N . PRO B 1 176 ? -3.027 -16.281 9.391 1 51.16 176 PRO B N 1
ATOM 3306 C CA . PRO B 1 176 ? -2.744 -17.703 9.656 1 51.16 176 PRO B CA 1
ATOM 3307 C C . PRO B 1 176 ? -1.25 -18.016 9.656 1 51.16 176 PRO B C 1
ATOM 3309 O O . PRO B 1 176 ? -0.492 -17.422 8.883 1 51.16 176 PRO B O 1
ATOM 3312 N N . SER B 1 177 ? -0.727 -18.406 10.703 1 64.88 177 SER B N 1
ATOM 3313 C CA . SER B 1 177 ? 0.644 -18.906 10.766 1 64.88 177 SER B CA 1
ATOM 3314 C C . SER B 1 177 ? 1.02 -19.656 9.492 1 64.88 177 SER B C 1
ATOM 3316 O O . SER B 1 177 ? 0.193 -20.375 8.922 1 64.88 177 SER B O 1
ATOM 3318 N N . ASN B 1 178 ? 2.115 -19.391 8.859 1 75.94 178 ASN B N 1
ATOM 3319 C CA . ASN B 1 178 ? 2.604 -20.156 7.719 1 75.94 178 ASN B CA 1
ATOM 3320 C C . ASN B 1 178 ? 2.654 -21.656 8.023 1 75.94 178 ASN B C 1
ATOM 3322 O O . ASN B 1 178 ? 3.467 -22.094 8.836 1 75.94 178 ASN B O 1
ATOM 3326 N N . PRO B 1 179 ? 1.699 -22.312 7.582 1 86 179 PRO B N 1
ATOM 3327 C CA . PRO B 1 179 ? 1.682 -23.734 7.875 1 86 179 PRO B CA 1
ATOM 3328 C C . PRO B 1 179 ? 2.836 -24.5 7.219 1 86 179 PRO B C 1
ATOM 3330 O O . PRO B 1 179 ? 3.039 -25.688 7.488 1 86 179 PRO B O 1
ATOM 3333 N N . LEU B 1 180 ? 3.568 -23.828 6.34 1 90.56 180 LEU B N 1
ATOM 3334 C CA . LEU B 1 180 ? 4.609 -24.484 5.559 1 90.56 180 LEU B CA 1
ATOM 3335 C C . LEU B 1 180 ? 5.926 -24.516 6.332 1 90.56 180 LEU B C 1
ATOM 3337 O O . LEU B 1 180 ? 6.281 -23.547 7.008 1 90.56 180 LEU B O 1
ATOM 3341 N N . THR B 1 181 ? 6.605 -25.703 6.285 1 86.38 181 THR B N 1
ATOM 3342 C CA . THR B 1 181 ? 7.98 -25.766 6.762 1 86.38 181 THR B CA 1
ATOM 3343 C C . THR B 1 181 ? 8.922 -25 5.832 1 86.38 181 THR B C 1
ATOM 3345 O O . THR B 1 181 ? 8.531 -24.641 4.719 1 86.38 181 THR B O 1
ATOM 3348 N N . GLN B 1 182 ? 10.094 -24.859 6.293 1 88.81 182 GLN B N 1
ATOM 3349 C CA . GLN B 1 182 ? 11.078 -24.156 5.488 1 88.81 182 GLN B CA 1
ATOM 3350 C C . GLN B 1 182 ? 11.352 -24.875 4.176 1 88.81 182 GLN B C 1
ATOM 3352 O O . GLN B 1 182 ? 11.461 -24.25 3.123 1 88.81 182 GLN B O 1
ATOM 3357 N N . ARG B 1 183 ? 11.43 -26.125 4.246 1 91.19 183 ARG B N 1
ATOM 3358 C CA . ARG B 1 183 ? 11.727 -26.922 3.061 1 91.19 183 ARG B CA 1
ATOM 3359 C C . ARG B 1 183 ? 10.562 -26.891 2.07 1 91.19 183 ARG B C 1
ATOM 3361 O O . ARG B 1 183 ? 10.781 -26.844 0.857 1 91.19 183 ARG B O 1
ATOM 3368 N N . GLU B 1 184 ? 9.344 -26.828 2.59 1 94.12 184 GLU B N 1
ATOM 3369 C CA . GLU B 1 184 ? 8.156 -26.75 1.744 1 94.12 184 GLU B CA 1
ATOM 3370 C C . GLU B 1 184 ? 8.078 -25.391 1.052 1 94.12 184 GLU B C 1
ATOM 3372 O O . GLU B 1 184 ? 7.715 -25.297 -0.125 1 94.12 184 GLU B O 1
ATOM 3377 N N . GLN B 1 185 ? 8.453 -24.391 1.792 1 94.06 185 GLN B N 1
ATOM 3378 C CA . GLN B 1 185 ? 8.5 -23.047 1.212 1 94.06 185 GLN B CA 1
ATOM 3379 C C . GLN B 1 185 ? 9.516 -22.969 0.075 1 94.06 185 GLN B C 1
ATOM 3381 O O . GLN B 1 185 ? 9.242 -22.391 -0.975 1 94.06 185 GLN B O 1
ATOM 3386 N N . GLU B 1 186 ? 10.594 -23.562 0.312 1 92.56 186 GLU B N 1
ATOM 3387 C CA . GLU B 1 186 ? 11.664 -23.547 -0.681 1 92.56 186 GLU B CA 1
ATOM 3388 C C . GLU B 1 186 ? 11.234 -24.25 -1.966 1 92.56 186 GLU B C 1
ATOM 3390 O O . GLU B 1 186 ? 11.445 -23.734 -3.064 1 92.56 186 GLU B O 1
ATOM 3395 N N . VAL B 1 187 ? 10.641 -25.375 -1.812 1 95.06 187 VAL B N 1
ATOM 3396 C CA . VAL B 1 187 ? 10.211 -26.141 -2.975 1 95.06 187 VAL B CA 1
ATOM 3397 C C . VAL B 1 187 ? 9.188 -25.328 -3.777 1 95.06 187 VAL B C 1
ATOM 3399 O O . VAL B 1 187 ? 9.258 -25.297 -5.008 1 95.06 187 VAL B O 1
ATOM 3402 N N . LEU B 1 188 ? 8.266 -24.688 -3.08 1 95.62 188 LEU B N 1
ATOM 3403 C CA . LEU B 1 188 ? 7.246 -23.906 -3.773 1 95.62 188 LEU B CA 1
ATOM 3404 C C . LEU B 1 188 ? 7.855 -22.672 -4.426 1 95.62 188 LEU B C 1
ATOM 3406 O O . LEU B 1 188 ? 7.414 -22.25 -5.492 1 95.62 188 LEU B O 1
ATOM 3410 N N . THR B 1 189 ? 8.875 -22.141 -3.766 1 93.62 189 THR B N 1
ATOM 3411 C CA . THR B 1 189 ? 9.562 -20.984 -4.328 1 93.62 189 THR B CA 1
ATOM 3412 C C . THR B 1 189 ? 10.219 -21.344 -5.656 1 93.62 189 THR B C 1
ATOM 3414 O O . THR B 1 189 ? 10.078 -20.609 -6.641 1 93.62 189 THR B O 1
ATOM 3417 N N . TRP B 1 190 ? 10.883 -22.406 -5.656 1 94 190 TRP B N 1
ATOM 3418 C CA . TRP B 1 190 ? 11.539 -22.828 -6.883 1 94 190 TRP B CA 1
ATOM 3419 C C . TRP B 1 190 ? 10.508 -23.188 -7.953 1 94 190 TRP B C 1
ATOM 3421 O O . TRP B 1 190 ? 10.727 -22.938 -9.141 1 94 190 TRP B O 1
ATOM 3431 N N . ALA B 1 191 ? 9.398 -23.828 -7.539 1 95.12 191 ALA B N 1
ATOM 3432 C CA . ALA B 1 191 ? 8.32 -24.078 -8.484 1 95.12 191 ALA B CA 1
ATOM 3433 C C . ALA B 1 191 ? 7.812 -22.797 -9.109 1 95.12 191 ALA B C 1
ATOM 3435 O O . ALA B 1 191 ? 7.59 -22.719 -10.32 1 95.12 191 ALA B O 1
ATOM 3436 N N . ALA B 1 192 ? 7.66 -21.812 -8.281 1 94.25 192 ALA B N 1
ATOM 3437 C CA . ALA B 1 192 ? 7.195 -20.5 -8.742 1 94.25 192 ALA B CA 1
ATOM 3438 C C . ALA B 1 192 ? 8.156 -19.906 -9.773 1 94.25 192 ALA B C 1
ATOM 3440 O O . ALA B 1 192 ? 7.742 -19.188 -10.672 1 94.25 192 ALA B O 1
ATOM 3441 N N . LEU B 1 193 ? 9.359 -20.281 -9.617 1 91.31 193 LEU B N 1
ATOM 3442 C CA . LEU B 1 193 ? 10.406 -19.766 -10.5 1 91.31 193 LEU B CA 1
ATOM 3443 C C . LEU B 1 193 ? 10.586 -20.672 -11.711 1 91.31 193 LEU B C 1
ATOM 3445 O O . LEU B 1 193 ? 11.523 -20.484 -12.492 1 91.31 193 LEU B O 1
ATOM 3449 N N . GLY B 1 194 ? 9.734 -21.641 -11.805 1 92.62 194 GLY B N 1
ATOM 3450 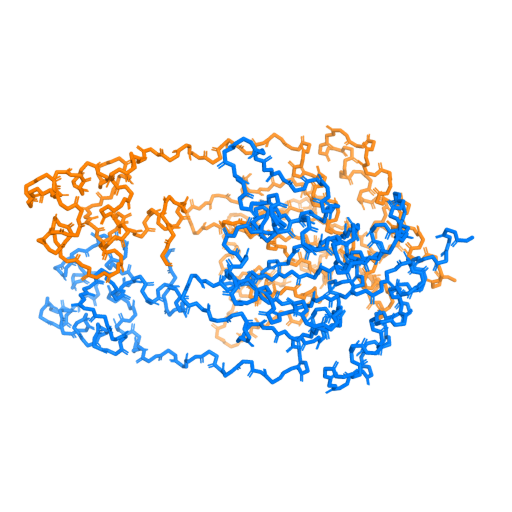C CA . GLY B 1 194 ? 9.664 -22.438 -13.023 1 92.62 194 GLY B CA 1
ATOM 3451 C C . GLY B 1 194 ? 10.539 -23.672 -12.977 1 92.62 194 GLY B C 1
ATOM 3452 O O . GLY B 1 194 ? 10.758 -24.312 -14 1 92.62 194 GLY B O 1
ATOM 3453 N N . LYS B 1 195 ? 11.055 -23.953 -11.844 1 94.38 195 LYS B N 1
ATOM 3454 C CA . LYS B 1 195 ? 11.922 -25.125 -11.734 1 94.38 195 LYS B CA 1
ATOM 3455 C C . LYS B 1 195 ? 11.109 -26.406 -11.562 1 94.38 195 LYS B C 1
ATOM 3457 O O . LYS B 1 195 ? 10.109 -26.406 -10.844 1 94.38 195 LYS B O 1
ATOM 3462 N N . SER B 1 196 ? 11.539 -27.484 -12.258 1 93.12 196 SER B N 1
ATOM 3463 C CA . SER B 1 196 ? 10.938 -28.812 -12.094 1 93.12 196 SER B CA 1
ATOM 3464 C C . SER B 1 196 ? 11.32 -29.422 -10.75 1 93.12 196 SER B C 1
ATOM 3466 O O . SER B 1 196 ? 12.211 -28.938 -10.062 1 93.12 196 SER B O 1
ATOM 3468 N N . SER B 1 197 ? 10.562 -30.5 -10.438 1 92.06 197 SER B N 1
ATOM 3469 C CA . SER B 1 197 ? 10.922 -31.203 -9.211 1 92.06 197 SER B CA 1
ATOM 3470 C C . SER B 1 197 ? 12.359 -31.719 -9.273 1 92.06 197 SER B C 1
ATOM 3472 O O . SER B 1 197 ? 13.055 -31.734 -8.25 1 92.06 197 SER B O 1
ATOM 3474 N N . ARG B 1 198 ? 12.711 -32.125 -10.438 1 93.69 198 ARG B N 1
ATOM 3475 C CA . ARG B 1 198 ? 14.078 -32.594 -10.633 1 93.69 198 ARG B CA 1
ATOM 3476 C C . ARG B 1 198 ? 15.094 -31.484 -10.422 1 93.69 198 ARG B C 1
ATOM 3478 O O . ARG B 1 198 ? 16.062 -31.656 -9.688 1 93.69 198 ARG B O 1
ATOM 3485 N N . ASP B 1 199 ? 14.852 -30.391 -11.07 1 94.38 199 ASP B N 1
ATOM 3486 C CA . ASP B 1 199 ? 15.727 -29.234 -10.922 1 94.38 199 ASP B CA 1
ATOM 3487 C C . ASP B 1 199 ? 15.773 -28.766 -9.469 1 94.38 199 ASP B C 1
ATOM 3489 O O . ASP B 1 199 ? 16.844 -28.453 -8.953 1 94.38 199 ASP B O 1
ATOM 3493 N N . THR B 1 200 ? 14.648 -28.719 -8.836 1 93.38 200 THR B N 1
ATOM 3494 C CA . THR B 1 200 ? 14.539 -28.297 -7.445 1 93.38 200 THR B CA 1
ATOM 3495 C C . THR B 1 200 ? 15.352 -29.203 -6.535 1 93.38 200 THR B C 1
ATOM 3497 O O . THR B 1 200 ? 16.047 -28.734 -5.637 1 93.38 200 THR B O 1
ATOM 3500 N N . ALA B 1 201 ? 15.266 -30.531 -6.766 1 93.81 201 ALA B N 1
ATOM 3501 C CA . ALA B 1 201 ? 16.016 -31.516 -5.988 1 93.81 201 ALA B CA 1
ATOM 3502 C C . ALA B 1 201 ? 17.516 -31.25 -6.09 1 93.81 201 ALA B C 1
ATOM 3504 O O . ALA B 1 201 ? 18.234 -31.297 -5.086 1 93.81 201 ALA B O 1
ATOM 3505 N N . GLU B 1 202 ? 17.953 -30.938 -7.238 1 93.38 202 GLU B N 1
ATOM 3506 C CA . GLU B 1 202 ? 19.359 -30.656 -7.465 1 93.38 202 GLU B CA 1
ATOM 3507 C C . GLU B 1 202 ? 19.797 -29.391 -6.73 1 93.38 202 GLU B C 1
ATOM 3509 O O . GLU B 1 202 ? 20.844 -29.375 -6.078 1 93.38 202 GLU B O 1
ATOM 3514 N N . ILE B 1 203 ? 19 -28.422 -6.848 1 89.38 203 ILE B N 1
ATOM 3515 C CA . ILE B 1 203 ? 19.312 -27.125 -6.246 1 89.38 203 ILE B CA 1
ATOM 3516 C C . ILE B 1 203 ? 19.391 -27.266 -4.727 1 89.38 203 ILE B C 1
ATOM 3518 O O . ILE B 1 203 ? 20.297 -26.719 -4.09 1 89.38 203 ILE B O 1
ATOM 3522 N N . MET B 1 204 ? 18.469 -28 -4.203 1 90.88 204 MET B N 1
ATOM 3523 C CA . MET B 1 204 ? 18.328 -28.109 -2.754 1 90.88 204 MET B CA 1
ATOM 3524 C C . MET B 1 204 ? 19.188 -29.234 -2.205 1 90.88 204 MET B C 1
ATOM 3526 O O . MET B 1 204 ? 19.234 -29.453 -0.992 1 90.88 204 MET B O 1
ATOM 3530 N N . GLN B 1 205 ? 19.797 -29.969 -3.162 1 93.62 205 GLN B N 1
ATOM 3531 C CA . GLN B 1 205 ? 20.672 -31.078 -2.805 1 93.62 205 GLN B CA 1
ATOM 3532 C C . GLN B 1 205 ? 19.891 -32.156 -2.033 1 93.62 205 GLN B C 1
ATOM 3534 O O . GLN B 1 205 ? 20.328 -32.594 -0.974 1 93.62 205 GLN B O 1
ATOM 3539 N N . ILE B 1 206 ? 18.75 -32.562 -2.561 1 93.81 206 ILE B N 1
ATOM 3540 C CA . ILE B 1 206 ? 17.922 -33.656 -2.076 1 93.81 206 ILE B CA 1
ATOM 3541 C C . ILE B 1 206 ? 17.469 -34.531 -3.25 1 93.81 206 ILE B C 1
ATOM 3543 O O . ILE B 1 206 ? 17.797 -34.219 -4.402 1 93.81 206 ILE B O 1
ATOM 3547 N N . THR B 1 207 ? 16.859 -35.625 -2.934 1 93.75 207 THR B N 1
ATOM 3548 C CA . THR B 1 207 ? 16.359 -36.469 -4.004 1 93.75 207 THR B CA 1
ATOM 3549 C C . THR B 1 207 ? 15.078 -35.906 -4.602 1 93.75 207 THR B C 1
ATOM 3551 O O . THR B 1 207 ? 14.359 -35.156 -3.941 1 93.75 207 THR B O 1
ATOM 3554 N N . GLU B 1 208 ? 14.836 -36.312 -5.797 1 95.44 208 GLU B N 1
ATOM 3555 C CA . GLU B 1 208 ? 13.609 -35.875 -6.449 1 95.44 208 GLU B CA 1
ATOM 3556 C C . GLU B 1 208 ? 12.375 -36.344 -5.68 1 95.44 208 GLU B C 1
ATOM 3558 O O . GLU B 1 208 ? 11.359 -35.656 -5.621 1 95.44 208 GLU B O 1
ATOM 3563 N N . ARG B 1 209 ? 12.531 -37.469 -5.133 1 95.12 209 ARG B N 1
ATOM 3564 C CA . ARG B 1 209 ? 11.445 -38.031 -4.34 1 95.12 209 ARG B CA 1
ATOM 3565 C C . ARG B 1 209 ? 11.133 -37.156 -3.137 1 95.12 209 ARG B C 1
ATOM 3567 O O . ARG B 1 209 ? 9.969 -36.906 -2.822 1 95.12 209 ARG B O 1
ATOM 3574 N N . THR B 1 210 ? 12.078 -36.719 -2.445 1 95.19 210 THR B N 1
ATOM 3575 C CA . THR B 1 210 ? 11.922 -35.844 -1.288 1 95.19 210 THR B CA 1
ATOM 3576 C C . THR B 1 210 ? 11.328 -34.5 -1.703 1 95.19 210 THR B C 1
ATOM 3578 O O . THR B 1 210 ? 10.469 -33.938 -1.015 1 95.19 210 THR B O 1
ATOM 3581 N N . ALA B 1 211 ? 11.836 -33.969 -2.799 1 95.12 211 ALA B N 1
ATOM 3582 C CA . ALA B 1 211 ? 11.289 -32.719 -3.305 1 95.12 211 ALA B CA 1
ATOM 3583 C C . ALA B 1 211 ? 9.805 -32.844 -3.598 1 95.12 211 ALA B C 1
ATOM 3585 O O . ALA B 1 211 ? 9.016 -31.953 -3.266 1 95.12 211 ALA B O 1
ATOM 3586 N N . LEU B 1 212 ? 9.469 -33.969 -4.238 1 95.81 212 LEU B N 1
ATOM 3587 C CA . LEU B 1 212 ? 8.07 -34.219 -4.555 1 95.81 212 LEU B CA 1
ATOM 3588 C C . LEU B 1 212 ? 7.238 -34.344 -3.283 1 95.81 212 LEU B C 1
ATOM 3590 O O . LEU B 1 212 ? 6.109 -33.844 -3.227 1 95.81 212 LEU B O 1
ATOM 3594 N N . ALA B 1 213 ? 7.781 -35 -2.338 1 95.81 213 ALA B N 1
ATOM 3595 C CA . ALA B 1 213 ? 7.082 -35.156 -1.063 1 95.81 213 ALA B CA 1
ATOM 3596 C C . ALA B 1 213 ? 6.82 -33.781 -0.414 1 95.81 213 ALA B C 1
ATOM 3598 O O . ALA B 1 213 ? 5.73 -33.562 0.111 1 95.81 213 ALA B O 1
ATOM 3599 N N . HIS B 1 214 ? 7.793 -32.906 -0.4 1 96.12 214 HIS B N 1
ATOM 3600 C CA . HIS B 1 214 ? 7.621 -31.562 0.151 1 96.12 214 HIS B CA 1
ATOM 3601 C C . HIS B 1 214 ? 6.539 -30.797 -0.595 1 96.12 214 HIS B C 1
ATOM 3603 O O . HIS B 1 214 ? 5.746 -30.078 0.019 1 96.12 214 HIS B O 1
ATOM 3609 N N . ALA B 1 215 ? 6.57 -30.969 -1.882 1 95.5 215 ALA B N 1
ATOM 3610 C CA . ALA B 1 215 ? 5.578 -30.266 -2.693 1 95.5 215 ALA B CA 1
ATOM 3611 C C . ALA B 1 215 ? 4.168 -30.766 -2.396 1 95.5 215 ALA B C 1
ATOM 3613 O O . ALA B 1 215 ? 3.229 -29.969 -2.295 1 95.5 215 ALA B O 1
ATOM 3614 N N . VAL B 1 216 ? 4.055 -32.062 -2.326 1 95.69 216 VAL B N 1
ATOM 3615 C CA . VAL B 1 216 ? 2.764 -32.656 -2.045 1 95.69 216 VAL B CA 1
ATOM 3616 C C . VAL B 1 216 ? 2.275 -32.25 -0.663 1 95.69 216 VAL B C 1
ATOM 3618 O O . VAL B 1 216 ? 1.106 -31.891 -0.492 1 95.69 216 VAL B O 1
ATOM 3621 N N . ASN B 1 217 ? 3.15 -32.25 0.29 1 95.75 217 ASN B N 1
ATOM 3622 C CA . ASN B 1 217 ? 2.795 -31.844 1.64 1 95.75 217 ASN B CA 1
ATOM 3623 C C . ASN B 1 217 ? 2.35 -30.375 1.668 1 95.75 217 ASN B C 1
ATOM 3625 O O . ASN B 1 217 ? 1.354 -30.047 2.311 1 95.75 217 ASN B O 1
ATOM 3629 N N . ALA B 1 218 ? 3.119 -29.562 0.995 1 95.62 218 ALA B N 1
ATOM 3630 C CA . ALA B 1 218 ? 2.77 -28.141 0.923 1 95.62 218 ALA B CA 1
ATOM 3631 C C . ALA B 1 218 ? 1.393 -27.953 0.293 1 95.62 218 ALA B C 1
ATOM 3633 O O . ALA B 1 218 ? 0.59 -27.156 0.774 1 95.62 218 ALA B O 1
ATOM 3634 N N . THR B 1 219 ? 1.18 -28.719 -0.785 1 95.88 219 THR B N 1
ATOM 3635 C CA . THR B 1 219 ? -0.096 -28.641 -1.486 1 95.88 219 THR B CA 1
ATOM 3636 C C . THR B 1 219 ? -1.247 -29.016 -0.558 1 95.88 219 THR B C 1
ATOM 3638 O O . THR B 1 219 ? -2.277 -28.344 -0.531 1 95.88 219 THR B O 1
ATOM 3641 N N . HIS B 1 220 ? -1.032 -30 0.211 1 95.06 220 HIS B N 1
ATOM 3642 C CA . HIS B 1 220 ? -2.041 -30.453 1.157 1 95.06 220 HIS B CA 1
ATOM 3643 C C . HIS B 1 220 ? -2.268 -29.438 2.264 1 95.06 220 HIS B C 1
ATOM 3645 O O . HIS B 1 220 ? -3.412 -29.109 2.584 1 95.06 220 HIS B O 1
ATOM 3651 N N . LYS B 1 221 ? -1.263 -28.875 2.836 1 93 221 LYS B N 1
ATOM 3652 C CA . LYS B 1 221 ? -1.353 -27.922 3.934 1 93 221 LYS B CA 1
ATOM 3653 C C . LYS B 1 221 ? -2.076 -26.641 3.496 1 93 221 LYS B C 1
ATOM 3655 O O . LYS B 1 221 ? -2.76 -26 4.297 1 93 221 LYS B O 1
ATOM 3660 N N . LEU B 1 222 ? -1.971 -26.391 2.217 1 92.12 222 LEU B N 1
ATOM 3661 C CA . LEU B 1 222 ? -2.547 -25.156 1.698 1 92.12 222 LEU B CA 1
ATOM 3662 C C . LEU B 1 222 ? -3.936 -25.406 1.122 1 92.12 222 LEU B C 1
ATOM 3664 O O . LEU B 1 222 ? -4.574 -24.484 0.608 1 92.12 222 LEU B O 1
ATOM 3668 N N . GLY B 1 223 ? -4.383 -26.641 1.094 1 93.12 223 GLY B N 1
ATOM 3669 C CA . GLY B 1 223 ? -5.684 -27 0.542 1 93.12 223 GLY B CA 1
ATOM 3670 C C . GLY B 1 223 ? -5.773 -26.781 -0.957 1 93.12 223 GLY B C 1
ATOM 3671 O O . GLY B 1 223 ? -6.809 -26.344 -1.464 1 93.12 223 GLY B O 1
ATOM 3672 N N . ALA B 1 224 ? -4.672 -26.922 -1.598 1 94.12 224 ALA B N 1
ATOM 3673 C CA . ALA B 1 224 ? -4.621 -26.703 -3.041 1 94.12 224 ALA B CA 1
ATOM 3674 C C . ALA B 1 224 ? -4.887 -28 -3.805 1 94.12 224 ALA B C 1
ATOM 3676 O O . ALA B 1 224 ? -4.609 -29.094 -3.303 1 94.12 224 ALA B O 1
ATOM 3677 N N . ALA B 1 225 ? -5.391 -27.859 -4.953 1 94.19 225 ALA B N 1
ATOM 3678 C CA . ALA B 1 225 ? -5.688 -29.031 -5.785 1 94.19 225 ALA B CA 1
ATOM 3679 C C . ALA B 1 225 ? -4.426 -29.547 -6.469 1 94.19 225 ALA B C 1
ATOM 3681 O O . ALA B 1 225 ? -4.34 -30.734 -6.801 1 94.19 225 ALA B O 1
ATOM 3682 N N . ASN B 1 226 ? -3.523 -28.656 -6.719 1 94.62 226 ASN B N 1
ATOM 3683 C CA . ASN B 1 226 ? -2.287 -29.016 -7.402 1 94.62 226 ASN B CA 1
ATOM 3684 C C . ASN B 1 226 ? -1.163 -28.031 -7.078 1 94.62 226 ASN B C 1
ATOM 3686 O O . ASN B 1 226 ? -1.352 -27.109 -6.293 1 94.62 226 ASN B O 1
ATOM 3690 N N . ARG B 1 227 ? -0.021 -28.297 -7.688 1 93.38 227 ARG B N 1
ATOM 3691 C CA . ARG B 1 227 ? 1.186 -27.531 -7.398 1 93.38 227 ARG B CA 1
ATOM 3692 C C . ARG B 1 227 ? 1.012 -26.062 -7.797 1 93.38 227 ARG B C 1
ATOM 3694 O O . ARG B 1 227 ? 1.454 -25.172 -7.082 1 93.38 227 ARG B O 1
ATOM 3701 N N . THR B 1 228 ? 0.388 -25.859 -8.914 1 94.19 228 THR B N 1
ATOM 3702 C CA . THR B 1 228 ? 0.184 -24.5 -9.398 1 94.19 228 THR B CA 1
ATOM 3703 C C . THR B 1 228 ? -0.652 -23.688 -8.414 1 94.19 228 THR B C 1
ATOM 3705 O O . THR B 1 228 ? -0.28 -22.578 -8.039 1 94.19 228 THR B O 1
ATOM 3708 N N . GLN B 1 229 ? -1.734 -24.25 -8.039 1 94.5 229 GLN B N 1
ATOM 3709 C CA . GLN B 1 229 ? -2.578 -23.562 -7.066 1 94.5 229 GLN B CA 1
ATOM 3710 C C . GLN B 1 229 ? -1.854 -23.375 -5.738 1 94.5 229 GLN B C 1
ATOM 3712 O O . GLN B 1 229 ? -2.037 -22.359 -5.059 1 94.5 229 GLN B O 1
ATOM 3717 N N . ALA B 1 230 ? -1.084 -24.375 -5.367 1 95.19 230 ALA B N 1
ATOM 3718 C CA . ALA B 1 230 ? -0.329 -24.266 -4.121 1 95.19 230 ALA B CA 1
ATOM 3719 C C . ALA B 1 230 ? 0.595 -23.062 -4.148 1 95.19 230 ALA B C 1
ATOM 3721 O O . ALA B 1 230 ? 0.656 -22.297 -3.178 1 95.19 230 ALA B O 1
ATOM 3722 N N . VAL B 1 231 ? 1.297 -22.906 -5.254 1 94.69 231 VAL B N 1
ATOM 3723 C CA . VAL B 1 231 ? 2.195 -21.781 -5.418 1 94.69 231 VAL B CA 1
ATOM 3724 C C . VAL B 1 231 ? 1.401 -20.469 -5.332 1 94.69 231 VAL B C 1
ATOM 3726 O O . VAL B 1 231 ? 1.808 -19.531 -4.641 1 94.69 231 VAL B O 1
ATOM 3729 N N . VAL B 1 232 ? 0.28 -20.438 -5.969 1 92 232 VAL B N 1
ATOM 3730 C CA . VAL B 1 232 ? -0.567 -19.25 -5.996 1 92 232 VAL B CA 1
ATOM 3731 C C . VAL B 1 232 ? -1.027 -18.906 -4.578 1 92 232 VAL B C 1
ATOM 3733 O O . VAL B 1 232 ? -0.88 -17.766 -4.125 1 92 232 VAL B O 1
ATOM 3736 N N . ARG B 1 233 ? -1.535 -19.875 -3.889 1 89.31 233 ARG B N 1
ATOM 3737 C CA . ARG B 1 233 ? -2.039 -19.656 -2.537 1 89.31 233 ARG B CA 1
ATOM 3738 C C . ARG B 1 233 ? -0.917 -19.234 -1.598 1 89.31 233 ARG B C 1
ATOM 3740 O O . ARG B 1 233 ? -1.116 -18.375 -0.737 1 89.31 233 ARG B O 1
ATOM 3747 N N . ALA B 1 234 ? 0.207 -19.875 -1.756 1 90.94 234 ALA B N 1
ATOM 3748 C CA . ALA B 1 234 ? 1.351 -19.5 -0.926 1 90.94 234 ALA B CA 1
ATOM 3749 C C . ALA B 1 234 ? 1.745 -18.047 -1.155 1 90.94 234 ALA B C 1
ATOM 3751 O O . ALA B 1 234 ? 2.064 -17.328 -0.206 1 90.94 234 ALA B O 1
ATOM 3752 N N . MET B 1 235 ? 1.688 -17.656 -2.398 1 86.12 235 MET B N 1
ATOM 3753 C CA . MET B 1 235 ? 2.039 -16.281 -2.74 1 86.12 235 MET B CA 1
ATOM 3754 C C . MET B 1 235 ? 0.99 -15.305 -2.219 1 86.12 235 MET B C 1
ATOM 3756 O O . MET B 1 235 ? 1.33 -14.258 -1.659 1 86.12 235 MET B O 1
ATOM 3760 N N . GLN B 1 236 ? -0.249 -15.688 -2.408 1 79.19 236 GLN B N 1
ATOM 3761 C CA . GLN B 1 236 ? -1.345 -14.836 -1.952 1 79.19 236 GLN B CA 1
ATOM 3762 C C . GLN B 1 236 ? -1.297 -14.641 -0.44 1 79.19 236 GLN B C 1
ATOM 3764 O O . GLN B 1 236 ? -1.597 -13.555 0.06 1 79.19 236 GLN B O 1
ATOM 3769 N N . SER B 1 237 ? -0.867 -15.75 0.188 1 76.5 237 SER B N 1
ATOM 3770 C CA . SER B 1 237 ? -0.802 -15.719 1.645 1 76.5 237 SER B CA 1
ATOM 3771 C C . SER B 1 237 ? 0.55 -15.203 2.125 1 76.5 237 SER B C 1
ATOM 3773 O O . SER B 1 237 ? 0.813 -15.164 3.33 1 76.5 237 SER B O 1
ATOM 3775 N N . LYS B 1 238 ? 1.451 -14.977 1.132 1 74.25 238 LYS B N 1
ATOM 3776 C CA . LYS B 1 238 ? 2.789 -14.445 1.368 1 74.25 238 LYS B CA 1
ATOM 3777 C C . LYS B 1 238 ? 3.652 -15.445 2.131 1 74.25 238 LYS B C 1
ATOM 3779 O O . LYS B 1 238 ? 4.504 -15.055 2.934 1 74.25 238 LYS B O 1
ATOM 3784 N N . PHE B 1 239 ? 3.268 -16.656 2.031 1 80.25 239 PHE B N 1
ATOM 3785 C CA . PHE B 1 239 ? 4.098 -17.703 2.627 1 80.25 239 PHE B CA 1
ATOM 3786 C C . PHE B 1 239 ? 5.414 -17.844 1.871 1 80.25 239 PHE B C 1
ATOM 3788 O O . PHE B 1 239 ? 6.402 -18.328 2.424 1 80.25 239 PHE B O 1
ATOM 3795 N N . ILE B 1 240 ? 5.324 -17.5 0.605 1 82.75 240 ILE B N 1
ATOM 3796 C CA . ILE B 1 240 ? 6.527 -17.438 -0.216 1 82.75 240 ILE B CA 1
ATOM 3797 C C . ILE B 1 240 ? 6.566 -16.094 -0.962 1 82.75 240 ILE B C 1
ATOM 3799 O O . ILE B 1 240 ? 5.527 -15.461 -1.16 1 82.75 240 ILE B O 1
ATOM 3803 N N . ARG B 1 241 ? 7.773 -15.641 -1.226 1 73.94 241 ARG B N 1
ATOM 3804 C CA . ARG B 1 241 ? 7.969 -14.406 -1.978 1 73.94 241 ARG B CA 1
ATOM 3805 C C . ARG B 1 241 ? 8.891 -14.633 -3.174 1 73.94 241 ARG B C 1
ATOM 3807 O O . ARG B 1 241 ? 10 -15.148 -3.021 1 73.94 241 ARG B O 1
ATOM 3814 N N . VAL B 1 242 ? 8.305 -14.5 -4.305 1 77.75 242 VAL B N 1
ATOM 3815 C CA . VAL B 1 242 ? 9.117 -14.656 -5.508 1 77.75 242 VAL B CA 1
ATOM 3816 C C . VAL B 1 242 ? 8.992 -13.414 -6.383 1 77.75 242 VAL B C 1
ATOM 3818 O O . VAL B 1 242 ? 7.965 -12.727 -6.355 1 77.75 242 VAL B O 1
#

Radius of gyration: 24.04 Å; Cα contacts (8 Å, |Δi|>4): 776; chains: 2; bounding box: 60×68×51 Å

Organism: Methylorubrum extorquens (strain ATCC 14718 / DSM 1338 / JCM 2805 / NCIMB 9133 / AM1) (NCBI:txid272630)

Secondary structure (DSSP, 8-state):
--HHHHHHHHHHHHHGGG--SHHHHHHHHHHHHHTTT--EEEEEE---TTS-HHHHEEEEE--TTHHHHHHHTTGGGT-HHHHHHHH-SS-EEGGGS---TTT-HHHHHHHHHHHHTT--EEEEEEEE-GGG-EEEEEEEESS----TTHHHHHHHHHHHHHHHHHHHS---S--------HHHHHHHHHHHTT--HHHHHHHHTS-HHHHHHHHHHHHHHTT-SSHHHHHHHHHHTTSS--/--HHHHHHHHHHHHHGGG--SHHHHHHHHHHHHHTTT--EEEEEE---TTS-HHHHEEEEE--TTHHHHHHHTTGGGT-HHHHHHHH-SS-EEGGGS---TTT-HHHHHHHHHHHHTT--EEEEEEEE-GGG-EEEEEEEESS----TTHHHHHHHHHHHHHHHHHHHS---S--------HHHHHHHHHHHTT--HHHHHHHHTS-HHHHHHHHHHHHHHTT-SSHHHHHHHHHHTTSS--